Protein AF-A0A8K0LP60-F1 (afdb_monomer)

Sequence (376 aa):
ENFALAKSWIQTCIQQHDACRSGSEPEFLPTRLIHVGDPAQGKPPRLVLTAHFPFPEQTHYLALSHCWGTDSGKTVTKTMTSTLPAQLQRIDAESLPKTFLDAMEVVRRLGHRYLWIDSLCIIQDDKKDFEVECSSMHLVYSQALCTIVAADSPDGDGGCFVPRNPLMAKPYRLPNEPDEAQVTIYPNFGPWVLGIQRGPVFRRGWCLQEREMSPRVLHYTRDRLMWECRECTAAEDKPELAAKKQTNESLAAHLSSARLLDDKDLHAVSKLASRVQLKSHKWDRLAEAYSRRRLSVVTDKLPAISGMARVLAERQPDEYLAGIWKGNLFKGLSWFPHKSRDHPALVPAGSWPPGPVDAGIPSWSWAAYDGPITFV

Solvent-accessible surface area (backbone atoms only — not comparable to full-atom values): 21449 Å² total; per-residue (Å²): 133,67,56,68,59,54,44,49,53,53,51,51,39,72,76,70,36,66,77,50,63,67,60,95,59,84,81,68,73,56,70,33,34,28,38,52,50,38,76,94,76,72,36,63,27,19,41,40,70,42,92,78,56,71,68,50,93,78,59,63,30,32,34,56,47,65,26,76,46,74,96,78,84,71,80,67,66,61,24,32,80,85,47,40,72,52,27,48,74,42,38,64,70,88,70,47,39,42,30,55,54,40,48,39,46,51,37,50,74,68,72,42,52,32,37,36,40,67,51,61,49,34,41,76,78,36,70,69,51,38,54,55,51,57,74,43,43,45,53,49,28,34,67,20,67,32,30,40,28,24,25,57,9,61,24,36,68,56,22,42,77,62,91,56,64,71,81,57,49,47,55,48,68,59,91,68,62,97,91,51,83,88,50,69,49,66,71,85,71,72,58,75,58,60,60,54,65,74,16,53,28,69,42,32,34,54,46,51,43,49,58,54,37,23,32,22,37,41,36,27,32,65,74,47,50,33,40,39,44,60,57,31,35,34,29,63,64,47,70,64,75,40,69,61,63,94,70,50,74,80,46,68,82,47,62,81,59,59,60,70,74,62,50,85,64,66,55,41,82,38,81,53,102,54,101,53,81,43,74,40,55,46,63,55,56,50,53,29,49,42,30,64,27,49,62,97,51,68,80,44,59,62,63,46,46,42,48,62,49,52,61,48,30,75,78,52,80,57,56,74,59,74,86,36,39,60,90,45,41,74,47,51,58,36,57,47,80,47,90,38,94,93,48,71,63,84,65,65,98,84,52,82,74,54,72,44,79,38,92,88,42,58,71,74,25,68,76,15,46,86,45,31,42,44,71,104

Foldseek 3Di:
DCLVLVLVVLVCCCVPPPLLVDFPDQQDDQQKWWQLFDVVVVGAIAIDGCPPPPGPVVAAEEEEQEAAADPPPQDADAAAPVCNVVRNRHDDPVNHFQQVVQVSVSCVSSPHGIYHYCRYSAHPHDPVSCVVCLLCVLNNQLRHSEYEYCFAHNHSHPHLDDDEDPVQQEWDWDDDDPPDDTDTHHDCPDDPQVQRCVGNSLQALLSLSNVLSHQKYWYSGNHWIWIDGLFFIATSHGSDTHGDPLDPVVCLVVLSRDSLLSDLDQWDWDPDVDPDTDTDGSLQSSLLSSLAHDYPDLVCLQSSCVSVVVSSCVSPPFDDDQSDTPVCVVQQLQKDADDDPVCHFPDPPPDPPDQQPDPPGDSSGPSSGRHGMHTD

Radius of gyration: 21.57 Å; Cα contacts (8 Å, |Δi|>4): 658; chains: 1; bounding box: 61×43×71 Å

Secondary structure (DSSP, 8-state):
--HHHHHHHHHHHHHH-GGGT--S-TT---SEEEE--BGGGTB--EEEEGGG---GGG--EEEEE------SS-----B-TTTHHHHHH---GGGS-HHHHHHHHHHHHHT--EEE-HHHHSBTT-HHHHHHHHHHHHHHHHHSSEEEE-TT-SSSSS-S-----HHHHSPEEPP--TTSPPPEE------HHHHHHTSGGGGBHHHHHHHHH-SEEEEE-SS-EEEEESSEEEETTEEEEEE--TT-TTTTT-TTSS-GGG-S-SEEEEE-SSS-EEEEEHHHHHHHHHHTSB-SSGGGTTHHHHHHHHHHHHHS---B-SSSBGGGHHHHH-EEE--BTTB--SS-TTSSSPPPSSTTS-TTSGGGSSS-EEE-

Structure (mmCIF, N/CA/C/O backbone):
data_AF-A0A8K0LP60-F1
#
_entry.id   AF-A0A8K0LP60-F1
#
loop_
_atom_site.group_PDB
_atom_site.id
_atom_site.type_symbol
_atom_site.label_atom_id
_atom_site.label_alt_id
_atom_site.label_comp_id
_atom_site.label_asym_id
_atom_site.label_entity_id
_atom_site.label_seq_id
_atom_site.pdbx_PDB_ins_code
_atom_site.Cartn_x
_atom_site.Cartn_y
_atom_site.Cartn_z
_atom_site.occupancy
_atom_site.B_iso_or_equiv
_atom_site.auth_seq_id
_atom_site.auth_comp_id
_atom_site.auth_asym_id
_atom_site.auth_atom_id
_atom_site.pdbx_PDB_model_num
ATOM 1 N N . GLU A 1 1 ? -17.722 4.953 -11.772 1.00 83.25 1 GLU A N 1
ATOM 2 C CA . GLU A 1 1 ? -16.695 3.886 -11.742 1.00 83.25 1 GLU A CA 1
ATOM 3 C C . GLU A 1 1 ? -17.088 2.603 -12.465 1.00 83.25 1 GLU A C 1
ATOM 5 O O . GLU A 1 1 ? -18.246 2.194 -12.437 1.00 83.25 1 GLU A O 1
ATOM 10 N N . ASN A 1 2 ? -16.103 1.957 -13.098 1.00 86.75 2 ASN A N 1
ATOM 11 C CA . ASN A 1 2 ? -16.270 0.767 -13.937 1.00 86.75 2 ASN A CA 1
ATOM 12 C C . ASN A 1 2 ? -16.073 -0.547 -13.145 1.00 86.75 2 ASN A C 1
ATOM 14 O O . ASN A 1 2 ? -15.113 -1.288 -13.347 1.00 86.75 2 ASN A O 1
ATOM 18 N N . PHE A 1 3 ? -16.986 -0.839 -12.212 1.00 93.81 3 PHE A N 1
ATOM 19 C CA . PHE A 1 3 ? -16.875 -2.005 -11.319 1.00 93.81 3 PHE A CA 1
ATOM 20 C C . PHE A 1 3 ? -16.893 -3.360 -12.043 1.00 93.81 3 PHE A C 1
ATOM 22 O O . PHE A 1 3 ? -16.288 -4.313 -11.560 1.00 93.81 3 PHE A O 1
ATOM 29 N N . ALA A 1 4 ? -17.577 -3.461 -13.188 1.00 94.38 4 ALA A N 1
ATOM 30 C CA . ALA A 1 4 ? -17.598 -4.687 -13.986 1.00 94.38 4 ALA A CA 1
ATOM 31 C C . ALA A 1 4 ? -16.202 -5.013 -14.538 1.00 94.38 4 ALA A C 1
ATOM 33 O O . ALA A 1 4 ? -15.754 -6.152 -14.438 1.00 94.38 4 ALA A O 1
ATOM 34 N N . LEU A 1 5 ? -15.489 -3.993 -15.024 1.00 94.12 5 LEU A N 1
ATOM 35 C CA . LEU A 1 5 ? -14.113 -4.130 -15.495 1.00 94.12 5 LEU A CA 1
ATOM 36 C C . LEU A 1 5 ? -13.149 -4.495 -14.354 1.00 94.12 5 LEU A C 1
ATOM 38 O O . LEU A 1 5 ? -12.318 -5.390 -14.497 1.00 94.12 5 LEU A O 1
ATOM 42 N N . ALA A 1 6 ? -13.305 -3.859 -13.189 1.00 96.44 6 ALA A N 1
ATOM 43 C CA . ALA A 1 6 ? -12.524 -4.203 -12.001 1.00 96.44 6 ALA A CA 1
ATOM 44 C C . ALA A 1 6 ? -12.707 -5.680 -11.600 1.00 96.44 6 ALA A C 1
ATOM 46 O O . ALA A 1 6 ? -11.725 -6.377 -11.341 1.00 96.44 6 ALA A O 1
ATOM 47 N N . LYS A 1 7 ? -13.952 -6.183 -11.615 1.00 96.12 7 LYS A N 1
ATOM 48 C CA . LYS A 1 7 ? -14.247 -7.605 -11.377 1.00 96.12 7 LYS A CA 1
ATOM 49 C C . LYS A 1 7 ? -13.586 -8.507 -12.405 1.00 96.12 7 LYS A C 1
ATOM 51 O O . LYS A 1 7 ? -12.971 -9.492 -12.005 1.00 96.12 7 LYS A O 1
ATOM 56 N N . SER A 1 8 ? -13.684 -8.176 -13.695 1.00 96.75 8 SER A N 1
ATOM 57 C CA . SER A 1 8 ? -13.082 -9.009 -14.736 1.00 96.75 8 SER A CA 1
ATOM 58 C C . SER A 1 8 ? -11.568 -9.095 -14.576 1.00 96.75 8 SER A C 1
ATOM 60 O O . SER A 1 8 ? -11.022 -10.188 -14.645 1.00 96.75 8 SER A O 1
ATOM 62 N N . TRP A 1 9 ? -10.881 -7.990 -14.264 1.00 97.06 9 TRP A N 1
ATOM 63 C CA . TRP A 1 9 ? -9.436 -8.031 -14.020 1.00 97.06 9 TRP A CA 1
ATOM 64 C C . TRP A 1 9 ? -9.062 -8.908 -12.822 1.00 97.06 9 TRP A C 1
ATOM 66 O O . TRP A 1 9 ? -8.139 -9.718 -12.926 1.00 97.06 9 TRP A O 1
ATOM 76 N N . ILE A 1 10 ? -9.792 -8.788 -11.707 1.00 95.75 10 ILE A N 1
ATOM 77 C CA . ILE A 1 10 ? -9.572 -9.621 -10.516 1.00 95.75 10 ILE A CA 1
ATOM 78 C C . ILE A 1 10 ? -9.776 -11.101 -10.856 1.00 95.75 10 ILE A C 1
ATOM 80 O O . ILE A 1 10 ? -8.897 -11.912 -10.568 1.00 95.75 10 ILE A O 1
ATOM 84 N N . GLN A 1 11 ? -10.892 -11.447 -11.499 1.00 95.12 11 GLN A N 1
ATOM 85 C CA . GLN A 1 11 ? -11.237 -12.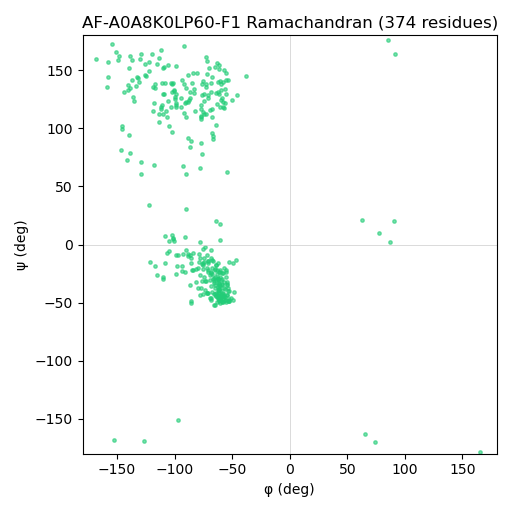828 -11.844 1.00 95.12 11 GLN A CA 1
ATOM 86 C C . GLN A 1 11 ? -10.232 -13.443 -12.816 1.00 95.12 11 GLN A C 1
ATOM 88 O O . GLN A 1 11 ? -9.698 -14.515 -12.532 1.00 95.12 11 GLN A O 1
ATOM 93 N N . THR A 1 12 ? -9.909 -12.745 -13.907 1.00 96.19 12 THR A N 1
ATOM 94 C CA . THR A 1 12 ? -8.909 -13.206 -14.875 1.00 96.19 12 THR A CA 1
ATOM 95 C C . THR A 1 12 ? -7.562 -13.421 -14.197 1.00 96.19 12 THR A C 1
ATOM 97 O O . THR A 1 12 ? -6.931 -14.452 -14.394 1.00 96.19 12 THR A O 1
ATOM 100 N N . CYS A 1 13 ? -7.145 -12.506 -13.319 1.00 95.12 13 CYS A N 1
ATOM 101 C CA . CYS A 1 13 ? -5.894 -12.647 -12.584 1.00 95.12 13 CYS A CA 1
ATOM 102 C C . CYS A 1 13 ? -5.888 -13.858 -11.639 1.00 95.12 13 CYS A C 1
ATOM 104 O O . CYS A 1 13 ? -4.909 -14.596 -11.601 1.00 95.12 13 CYS A O 1
ATOM 106 N N . ILE A 1 14 ? -6.971 -14.090 -10.892 1.00 92.38 14 ILE A N 1
ATOM 107 C CA . ILE A 1 14 ? -7.096 -15.266 -10.015 1.00 92.38 14 ILE A CA 1
ATOM 108 C C . ILE A 1 14 ? -7.027 -16.562 -10.829 1.00 92.38 14 ILE A C 1
ATOM 110 O O . ILE A 1 14 ? -6.389 -17.517 -10.395 1.00 92.38 14 ILE A O 1
ATOM 114 N N . GLN A 1 15 ? -7.642 -16.593 -12.011 1.00 93.38 15 GLN A N 1
ATOM 115 C CA . GLN A 1 15 ? -7.736 -17.791 -12.846 1.00 93.38 15 GLN A CA 1
ATOM 116 C C . GLN A 1 15 ? -6.482 -18.049 -13.687 1.00 93.38 15 GLN A C 1
ATOM 118 O O . GLN A 1 15 ? -6.120 -19.205 -13.886 1.00 93.38 15 GLN A O 1
ATOM 123 N N . GLN A 1 16 ? -5.771 -17.012 -14.131 1.00 94.00 16 GLN A N 1
ATOM 124 C CA . GLN A 1 16 ? -4.740 -17.149 -15.169 1.00 94.00 16 GLN A CA 1
ATOM 125 C C . GLN A 1 16 ? -3.315 -16.790 -14.724 1.00 94.00 16 GLN A C 1
ATOM 127 O O . GLN A 1 16 ? -2.382 -17.224 -15.386 1.00 94.00 16 GLN A O 1
ATOM 132 N N . HIS A 1 17 ? -3.114 -16.055 -13.624 1.00 91.19 17 HIS A N 1
ATOM 133 C CA . HIS A 1 17 ? -1.776 -15.598 -13.215 1.00 91.19 17 HIS A CA 1
ATOM 134 C C . HIS A 1 17 ? -1.226 -16.401 -12.027 1.00 91.19 17 HIS A C 1
ATOM 136 O O . HIS A 1 17 ? -1.591 -16.155 -10.871 1.00 91.19 17 HIS A O 1
ATOM 142 N N . ASP A 1 18 ? -0.317 -17.338 -12.304 1.00 89.12 18 ASP A N 1
ATOM 143 C CA . ASP A 1 18 ? 0.333 -18.193 -11.303 1.00 89.12 18 ASP A CA 1
ATOM 144 C C . ASP A 1 18 ? 1.071 -17.392 -10.225 1.00 89.12 18 ASP A C 1
ATOM 146 O O . ASP A 1 18 ? 0.888 -17.641 -9.031 1.00 89.12 18 ASP A O 1
ATOM 150 N N . ALA A 1 19 ? 1.841 -16.372 -10.613 1.00 85.62 19 ALA A N 1
ATOM 151 C CA . ALA A 1 19 ? 2.614 -15.566 -9.671 1.00 85.62 19 ALA A CA 1
ATOM 152 C C . ALA A 1 19 ? 1.709 -14.805 -8.690 1.00 85.62 19 ALA A C 1
ATOM 154 O O . ALA A 1 19 ? 2.128 -14.478 -7.579 1.00 85.62 19 ALA A O 1
ATOM 155 N N . CYS A 1 20 ? 0.457 -14.531 -9.077 1.00 87.81 20 CYS A N 1
ATOM 156 C CA . CYS A 1 20 ? -0.541 -13.860 -8.241 1.00 87.81 20 CYS A CA 1
ATOM 157 C C . CYS A 1 20 ? -1.319 -14.818 -7.323 1.00 87.81 20 CYS A C 1
ATOM 159 O O . CYS A 1 20 ? -2.063 -14.344 -6.461 1.00 87.81 20 CYS A O 1
ATOM 161 N N . ARG A 1 21 ? -1.205 -16.135 -7.528 1.00 83.06 21 ARG A N 1
ATOM 162 C CA . ARG A 1 21 ? -1.799 -17.167 -6.662 1.00 83.06 21 ARG A CA 1
ATOM 163 C C . ARG A 1 21 ? -0.843 -17.660 -5.585 1.00 83.06 21 ARG A C 1
ATOM 165 O O . ARG A 1 21 ? -1.304 -18.151 -4.564 1.00 83.06 21 ARG A O 1
ATOM 172 N N . SER A 1 22 ? 0.464 -17.515 -5.791 1.00 64.38 22 SER A N 1
ATOM 173 C CA . SER A 1 22 ? 1.474 -17.841 -4.784 1.00 64.38 22 SER A CA 1
ATOM 174 C C . SER A 1 22 ? 1.360 -16.883 -3.585 1.00 64.38 22 SER A C 1
ATOM 176 O O . SER A 1 22 ? 1.922 -15.782 -3.598 1.00 64.38 22 SER A O 1
ATOM 178 N N . GLY A 1 23 ? 0.567 -17.265 -2.583 1.00 58.03 23 GLY A N 1
ATOM 179 C CA . GLY A 1 23 ? 0.565 -16.660 -1.250 1.00 58.03 23 GLY A CA 1
ATOM 180 C C . GLY A 1 23 ? 1.710 -17.226 -0.408 1.00 58.03 23 GLY A C 1
ATOM 181 O O . GLY A 1 23 ? 2.095 -18.377 -0.597 1.00 58.03 23 GLY A O 1
ATOM 182 N N . SER A 1 24 ? 2.273 -16.413 0.487 1.00 55.06 24 SER A N 1
ATOM 183 C CA . SER A 1 24 ? 3.355 -16.820 1.397 1.00 55.06 24 SER A CA 1
ATOM 184 C C . SER A 1 24 ? 2.865 -17.681 2.565 1.00 55.06 24 SER A C 1
ATOM 186 O O . SER A 1 24 ? 3.593 -18.553 3.012 1.00 55.06 24 SER A O 1
ATOM 188 N N . GLU A 1 25 ? 1.632 -17.461 3.031 1.00 65.00 25 GLU A N 1
ATOM 189 C CA . GLU A 1 25 ? 1.060 -18.096 4.223 1.00 65.00 25 GLU A CA 1
ATOM 190 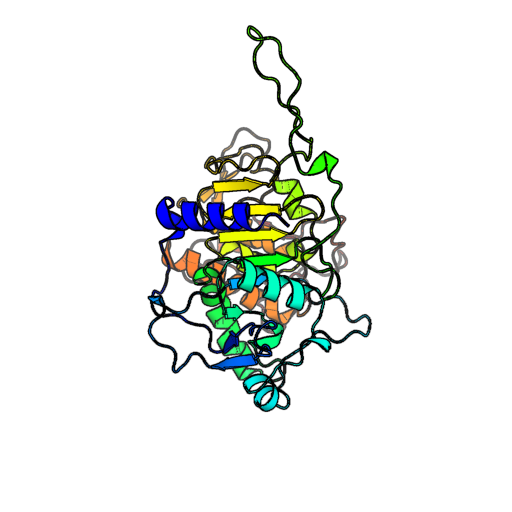C C . GLU A 1 25 ? -0.449 -18.335 4.019 1.00 65.00 25 GLU A C 1
ATOM 192 O O . GLU A 1 25 ? -1.230 -17.384 4.113 1.00 65.00 25 GLU A O 1
ATOM 197 N N . PRO A 1 26 ? -0.893 -19.568 3.713 1.00 62.81 26 PRO A N 1
ATOM 198 C CA . PRO A 1 26 ? -2.294 -19.852 3.409 1.00 62.81 26 PRO A CA 1
ATOM 199 C C . PRO A 1 26 ? -3.233 -19.686 4.609 1.00 62.81 26 PRO A C 1
ATOM 201 O O . PRO A 1 26 ? -4.433 -19.648 4.392 1.00 62.81 26 PRO A O 1
ATOM 204 N N . GLU A 1 27 ? -2.725 -19.571 5.842 1.00 75.56 27 GLU A N 1
ATOM 205 C CA . GLU A 1 27 ? -3.530 -19.524 7.076 1.00 75.56 27 GLU A CA 1
ATOM 206 C C . GLU A 1 27 ? -3.645 -18.125 7.712 1.00 75.56 27 GLU A C 1
ATOM 208 O O . GLU A 1 27 ? -4.249 -17.971 8.773 1.00 75.56 27 GLU A O 1
ATOM 213 N N . PHE A 1 28 ? -3.090 -17.081 7.088 1.00 87.44 28 PHE A N 1
ATOM 214 C CA . PHE A 1 28 ? -3.047 -15.755 7.705 1.00 87.44 28 PHE A CA 1
ATOM 215 C C . PHE A 1 28 ? -4.343 -14.945 7.516 1.00 87.44 28 PHE A C 1
ATOM 217 O O . PHE A 1 28 ? -4.841 -14.769 6.404 1.00 87.44 28 PHE A O 1
ATOM 224 N N . LEU A 1 29 ? -4.815 -14.340 8.610 1.00 90.75 29 LEU A N 1
ATOM 225 C CA . LEU A 1 29 ? -5.762 -13.225 8.620 1.00 90.75 29 LEU A CA 1
ATOM 226 C C . LEU A 1 29 ? -5.250 -12.136 9.581 1.00 90.75 29 LEU A C 1
ATOM 228 O O . LEU A 1 29 ? -4.715 -12.476 10.638 1.00 90.75 29 LEU A O 1
ATOM 232 N N . PRO A 1 30 ? -5.444 -10.838 9.273 1.00 93.38 30 PRO A N 1
ATOM 233 C CA . PRO A 1 30 ? -5.168 -9.768 10.234 1.00 93.38 30 PRO A CA 1
ATOM 234 C C . PRO A 1 30 ? -6.061 -9.921 11.463 1.00 93.38 30 PRO A C 1
ATOM 236 O O . PRO A 1 30 ? -7.194 -10.377 11.325 1.00 93.38 30 PRO A O 1
ATOM 239 N N . THR A 1 31 ? -5.618 -9.479 12.642 1.00 94.94 31 THR A N 1
ATOM 240 C CA . THR A 1 31 ? -6.372 -9.615 13.907 1.00 94.94 31 THR A CA 1
ATOM 241 C C . THR A 1 31 ? -7.785 -9.036 13.819 1.00 94.94 31 THR A C 1
ATOM 243 O O . THR A 1 31 ? -8.733 -9.549 14.426 1.00 94.94 31 THR A O 1
ATOM 246 N N . ARG A 1 32 ? -7.934 -7.957 13.043 1.00 95.50 32 ARG A N 1
ATOM 247 C CA . ARG A 1 32 ? -9.190 -7.240 12.833 1.00 95.50 32 ARG A CA 1
ATOM 248 C C . ARG A 1 32 ? -9.441 -6.985 11.357 1.00 95.50 32 ARG A C 1
ATOM 250 O O . ARG A 1 32 ? -8.535 -6.661 10.595 1.00 95.50 32 ARG A O 1
ATOM 257 N N . LEU A 1 33 ? -10.711 -7.072 10.986 1.00 96.62 33 LEU A N 1
ATOM 258 C CA . LEU A 1 33 ? -11.240 -6.613 9.706 1.00 96.62 33 LEU A CA 1
ATOM 259 C C . LEU A 1 33 ? -12.451 -5.717 9.958 1.00 96.62 33 LEU A C 1
ATOM 261 O O . LEU A 1 33 ? -13.055 -5.738 11.030 1.00 96.62 33 LEU A O 1
ATOM 265 N N . ILE A 1 34 ? -12.849 -4.959 8.947 1.00 97.25 34 ILE A N 1
ATOM 266 C CA . ILE A 1 34 ? -14.117 -4.238 8.915 1.00 97.25 34 ILE A CA 1
ATOM 267 C C . ILE A 1 34 ? -15.096 -5.065 8.091 1.00 97.25 34 ILE A C 1
ATOM 269 O O . ILE A 1 34 ? -14.870 -5.299 6.904 1.00 97.25 34 ILE A O 1
ATOM 273 N N . HIS A 1 35 ? -16.211 -5.476 8.691 1.00 96.25 35 HIS A N 1
ATOM 274 C CA . HIS A 1 35 ? -17.369 -5.913 7.924 1.00 96.25 35 HIS A CA 1
ATOM 275 C C . HIS A 1 35 ? -18.070 -4.662 7.384 1.00 96.25 35 HIS A C 1
ATOM 277 O O . HIS A 1 35 ? -18.573 -3.861 8.168 1.00 96.25 35 HIS A O 1
ATOM 283 N N . VAL A 1 36 ? -18.124 -4.488 6.062 1.00 96.44 36 VAL A N 1
ATOM 284 C CA . VAL A 1 36 ? -18.581 -3.235 5.413 1.00 96.44 36 VAL A CA 1
ATOM 285 C C . VAL A 1 36 ? -20.095 -2.990 5.485 1.00 96.44 36 VAL A C 1
ATOM 287 O O . VAL A 1 36 ? -20.584 -1.964 5.018 1.00 96.44 36 VAL A O 1
ATOM 290 N N . GLY A 1 37 ? -20.836 -3.926 6.079 1.00 93.56 37 GLY A N 1
ATOM 291 C CA . GLY A 1 37 ? -22.280 -3.823 6.274 1.00 93.56 37 GLY A CA 1
ATOM 292 C C . GLY A 1 37 ? -23.076 -4.023 4.984 1.00 93.56 37 GLY A C 1
ATOM 293 O O . GLY A 1 37 ? -22.550 -4.445 3.956 1.00 93.56 37 GLY A O 1
ATOM 294 N N . ASP A 1 38 ? -24.369 -3.740 5.069 1.00 92.12 38 ASP A N 1
ATOM 295 C CA . ASP A 1 38 ? -25.289 -3.690 3.937 1.00 92.12 38 ASP A CA 1
ATOM 296 C C . ASP A 1 38 ? -26.328 -2.585 4.198 1.00 92.12 38 ASP A C 1
ATOM 298 O O . ASP A 1 38 ? -27.294 -2.815 4.938 1.00 92.12 38 ASP A O 1
ATOM 302 N N . PRO A 1 39 ? -26.145 -1.385 3.612 1.00 87.62 39 PRO A N 1
ATOM 303 C CA . PRO A 1 39 ? -27.081 -0.276 3.772 1.00 87.62 39 PRO A CA 1
ATOM 304 C C . PRO A 1 39 ? -28.511 -0.615 3.338 1.00 87.62 39 PRO A C 1
ATOM 306 O O . PRO A 1 39 ? -29.454 -0.131 3.958 1.00 87.62 39 PRO A O 1
ATOM 309 N N . ALA A 1 40 ? -28.694 -1.487 2.337 1.00 89.00 40 ALA A N 1
ATOM 310 C CA . ALA A 1 40 ? -30.022 -1.885 1.867 1.00 89.00 40 ALA A CA 1
ATOM 311 C C . ALA A 1 40 ? -30.781 -2.729 2.905 1.00 89.00 40 ALA A C 1
ATOM 313 O O . ALA A 1 40 ? -32.008 -2.756 2.908 1.00 89.00 40 ALA A O 1
ATOM 314 N N . GLN A 1 41 ? -30.052 -3.390 3.808 1.00 90.44 41 GLN A N 1
ATOM 315 C CA . GLN A 1 41 ? -30.602 -4.163 4.925 1.00 90.44 41 GLN A CA 1
ATOM 316 C C . GLN A 1 41 ? -30.510 -3.415 6.264 1.00 90.44 41 GLN A C 1
ATOM 318 O O . GLN A 1 41 ? -30.729 -4.019 7.313 1.00 90.44 41 GLN A O 1
ATOM 323 N N . GLY A 1 42 ? -30.118 -2.134 6.261 1.00 89.62 42 GLY A N 1
ATOM 324 C CA . GLY A 1 42 ? -29.888 -1.362 7.485 1.00 89.62 42 GLY A CA 1
ATOM 325 C C . GLY A 1 42 ? -28.762 -1.918 8.368 1.00 89.62 42 GLY A C 1
ATOM 326 O O . GLY A 1 42 ? -28.733 -1.649 9.567 1.00 89.62 42 GLY A O 1
ATOM 327 N N . LYS A 1 43 ? -27.842 -2.713 7.804 1.00 93.00 43 LYS A N 1
ATOM 328 C CA . LYS A 1 43 ? -26.711 -3.306 8.529 1.00 93.00 43 LYS A CA 1
ATOM 329 C C . LYS A 1 43 ? -25.517 -2.351 8.469 1.00 93.00 43 LYS A C 1
ATOM 331 O O . LYS A 1 43 ? -24.934 -2.211 7.392 1.00 93.00 43 LYS A O 1
ATOM 336 N N . PRO A 1 44 ? -25.125 -1.707 9.579 1.00 94.81 44 PRO A N 1
ATOM 337 C CA . PRO A 1 44 ? -24.009 -0.771 9.567 1.00 94.81 44 PRO A CA 1
ATOM 338 C C . PRO A 1 44 ? -22.660 -1.501 9.440 1.00 94.81 44 PRO A C 1
ATOM 340 O O . PRO A 1 44 ? -22.576 -2.704 9.726 1.00 94.81 44 PRO A O 1
ATOM 343 N N . PRO A 1 45 ? -21.591 -0.794 9.031 1.00 96.62 45 PRO A N 1
ATOM 344 C CA . PRO A 1 45 ? -20.244 -1.334 9.110 1.00 96.62 45 PRO A CA 1
ATOM 345 C C . PRO A 1 45 ? -19.828 -1.547 10.572 1.00 96.62 45 PRO A C 1
ATOM 347 O O . PRO A 1 45 ? -20.325 -0.865 11.467 1.00 96.62 45 PRO A O 1
ATOM 350 N N . ARG A 1 46 ? -18.922 -2.492 10.832 1.00 96.81 46 ARG A N 1
ATOM 351 C CA . ARG A 1 46 ? -18.366 -2.749 12.175 1.00 96.81 46 ARG A CA 1
ATOM 352 C C . ARG A 1 46 ? -17.022 -3.465 12.109 1.00 96.81 46 ARG A C 1
ATOM 354 O O . ARG A 1 46 ? -16.755 -4.169 11.134 1.00 96.81 46 ARG A O 1
ATOM 361 N N . LEU A 1 47 ? -16.215 -3.340 13.158 1.00 96.88 47 LEU A N 1
ATOM 362 C CA . LEU A 1 47 ? -15.024 -4.167 13.340 1.00 96.88 47 LEU A CA 1
ATOM 363 C C . LEU A 1 47 ? -15.408 -5.604 13.706 1.00 96.88 47 LEU A C 1
ATOM 365 O O . LEU A 1 47 ? -16.400 -5.862 14.390 1.00 96.88 47 LEU A O 1
ATOM 369 N N . VAL A 1 48 ? -14.598 -6.547 13.246 1.00 95.25 48 VAL A N 1
ATOM 370 C CA . VAL A 1 48 ? -14.712 -7.973 13.544 1.00 95.25 48 VAL A CA 1
ATOM 371 C C . VAL A 1 48 ? -13.340 -8.526 13.908 1.00 95.25 48 VAL A C 1
ATOM 373 O O . VAL A 1 48 ? -12.353 -8.216 13.245 1.00 95.25 48 VAL A O 1
ATOM 376 N N . LEU A 1 49 ? -13.288 -9.342 14.961 1.00 94.62 49 LEU A N 1
ATOM 377 C CA . LEU A 1 49 ? -12.096 -10.100 15.339 1.00 94.62 49 LEU A CA 1
ATOM 378 C C . LEU A 1 49 ? -12.040 -11.385 14.514 1.00 94.62 49 LEU A C 1
ATOM 380 O O . LEU A 1 49 ? -13.031 -12.114 14.443 1.00 94.62 49 LEU A O 1
ATOM 384 N N . THR A 1 50 ? -10.892 -11.664 13.907 1.00 92.00 50 THR A N 1
ATOM 385 C CA . THR A 1 50 ? -10.728 -12.784 12.965 1.00 92.00 50 THR A CA 1
ATOM 386 C C . THR A 1 50 ? -10.343 -14.099 13.633 1.00 92.00 50 THR A C 1
ATOM 388 O O . THR A 1 50 ? -10.445 -15.141 12.996 1.00 92.00 50 THR A O 1
ATOM 391 N N . ALA A 1 51 ? -9.989 -14.091 14.923 1.00 87.12 51 ALA A N 1
ATOM 392 C CA . ALA A 1 51 ? -9.572 -15.283 15.672 1.00 87.12 51 ALA A CA 1
ATOM 393 C C . ALA A 1 51 ? -10.589 -16.445 15.643 1.00 87.12 51 ALA A C 1
ATOM 395 O O . ALA A 1 51 ? -10.224 -17.594 15.871 1.00 87.12 51 ALA A O 1
ATOM 396 N N . HIS A 1 52 ? -11.866 -16.157 15.376 1.00 78.88 52 HIS A N 1
ATOM 397 C CA . HIS A 1 52 ? -12.943 -17.151 15.291 1.00 78.88 52 HIS A CA 1
ATOM 398 C C . HIS A 1 52 ? -13.449 -17.385 13.863 1.00 78.88 52 HIS A C 1
ATOM 400 O O . HIS A 1 52 ? -14.485 -18.024 13.676 1.00 78.88 52 HIS A O 1
ATOM 406 N N . PHE A 1 53 ? -12.795 -16.810 12.854 1.00 81.00 53 PHE A N 1
ATOM 407 C CA . PHE A 1 53 ? -13.250 -16.947 11.479 1.00 81.00 53 PHE A CA 1
ATOM 408 C C . PHE A 1 53 ? -12.915 -18.351 10.965 1.00 81.00 53 PHE A C 1
ATOM 410 O O . PHE A 1 53 ? -11.844 -18.874 11.276 1.00 81.00 53 PHE A O 1
ATOM 417 N N . PRO A 1 54 ? -13.815 -18.982 10.187 1.00 65.44 54 PRO A N 1
ATOM 418 C CA . PRO A 1 54 ? -13.473 -20.214 9.494 1.00 65.44 54 PRO A CA 1
ATOM 419 C C . PRO A 1 54 ? -12.316 -19.944 8.526 1.00 65.44 54 PRO A C 1
ATOM 421 O O . PRO A 1 54 ? -12.139 -18.807 8.074 1.00 65.44 54 PRO A O 1
ATOM 424 N N . PHE A 1 55 ? -11.549 -20.999 8.232 1.00 55.06 55 PHE A N 1
ATOM 425 C CA . PHE A 1 55 ? -10.329 -20.969 7.425 1.00 55.06 55 PHE A CA 1
ATOM 426 C C . PHE A 1 55 ? -10.393 -19.993 6.218 1.00 55.06 55 PHE A C 1
ATOM 428 O O . PHE A 1 55 ? -11.447 -19.847 5.586 1.00 55.06 55 PHE A O 1
ATOM 435 N N . PRO A 1 56 ? -9.264 -19.348 5.866 1.00 56.97 56 PRO A N 1
ATOM 436 C CA . PRO A 1 56 ? -9.134 -18.268 4.873 1.00 56.97 56 PRO A CA 1
ATOM 437 C C . PRO A 1 56 ? -9.776 -18.472 3.488 1.00 56.97 56 PRO A C 1
ATOM 439 O O . PRO A 1 56 ? -10.024 -17.482 2.803 1.00 56.97 56 PRO A O 1
ATOM 442 N N . GLU A 1 57 ? -10.152 -19.690 3.088 1.00 53.06 57 GLU A N 1
ATOM 443 C CA . GLU A 1 57 ? -10.857 -19.950 1.821 1.00 53.06 57 GLU A CA 1
ATOM 444 C C . GLU A 1 57 ? -12.223 -19.245 1.702 1.00 53.06 57 GLU A C 1
ATOM 446 O O . GLU A 1 57 ? -12.699 -18.989 0.593 1.00 53.06 57 GLU A O 1
ATOM 451 N N . GLN A 1 58 ? -12.864 -18.892 2.823 1.00 59.16 58 GLN A N 1
ATOM 452 C CA . GLN A 1 58 ? -14.180 -18.230 2.821 1.00 59.16 58 GLN A CA 1
ATOM 453 C C . GLN A 1 58 ? -14.136 -16.743 3.196 1.00 59.16 58 GLN A C 1
ATOM 455 O O . GLN A 1 58 ? -15.145 -16.039 3.054 1.00 59.16 58 GLN A O 1
ATOM 460 N N . THR A 1 59 ? -12.978 -16.238 3.628 1.00 73.88 59 THR A N 1
ATOM 461 C CA . THR A 1 59 ? -12.832 -14.867 4.136 1.00 73.88 59 THR A CA 1
ATOM 462 C C . THR A 1 59 ? -11.869 -14.060 3.273 1.00 73.88 59 THR A C 1
ATOM 464 O O . THR A 1 59 ? -10.803 -13.635 3.707 1.00 73.88 59 THR A O 1
ATOM 467 N N . HIS A 1 60 ? -12.279 -13.777 2.038 1.00 89.12 60 HIS A N 1
ATOM 468 C CA . HIS A 1 60 ? -11.585 -12.786 1.222 1.00 89.12 60 HIS A CA 1
ATOM 469 C C . HIS A 1 60 ? -11.835 -11.372 1.760 1.00 89.12 60 HIS A C 1
ATOM 471 O O . HIS A 1 60 ? -12.988 -10.952 1.919 1.00 89.12 60 HIS A O 1
ATOM 477 N N . TYR A 1 61 ? -10.755 -10.621 1.966 1.00 94.69 61 TYR A N 1
ATOM 478 C CA . TYR A 1 61 ? -10.795 -9.197 2.284 1.00 94.69 61 TYR A CA 1
ATOM 479 C C . TYR A 1 61 ? -10.006 -8.385 1.259 1.00 94.69 61 TYR A C 1
ATOM 481 O O . TYR A 1 61 ? -9.129 -8.896 0.559 1.00 94.69 61 TYR A O 1
ATOM 489 N N . LEU A 1 62 ? -10.346 -7.105 1.161 1.00 97.31 62 LEU A N 1
ATOM 490 C CA . LEU A 1 62 ? -9.548 -6.118 0.444 1.00 97.31 62 LEU A CA 1
ATOM 491 C C . LEU A 1 62 ? -8.836 -5.230 1.462 1.00 97.31 62 LEU A C 1
ATOM 493 O O . LEU A 1 62 ? -9.326 -5.060 2.575 1.00 97.31 62 LEU A O 1
ATOM 497 N N . ALA A 1 63 ? -7.706 -4.646 1.086 1.00 97.88 63 ALA A N 1
ATOM 498 C CA . ALA A 1 63 ? -7.010 -3.651 1.900 1.00 97.88 63 ALA A CA 1
ATOM 499 C C . ALA A 1 63 ? -7.134 -2.259 1.267 1.00 97.88 63 ALA A C 1
ATOM 501 O O . ALA A 1 63 ? -7.287 -2.145 0.049 1.00 97.88 63 ALA A O 1
ATOM 502 N N . LEU A 1 64 ? -7.065 -1.202 2.075 1.00 97.56 64 LEU A N 1
ATOM 503 C CA . LEU A 1 64 ? -7.050 0.183 1.607 1.00 97.56 64 LEU A CA 1
ATOM 504 C C . LEU A 1 64 ? -5.685 0.830 1.852 1.00 97.56 64 LEU A C 1
ATOM 506 O O . LEU A 1 64 ? -5.277 1.022 2.992 1.00 97.56 64 LEU A O 1
ATOM 510 N N . SER A 1 65 ? -5.054 1.271 0.770 1.00 94.50 65 SER A N 1
ATOM 511 C CA . SER A 1 65 ? -3.892 2.156 0.772 1.00 94.50 65 SER A CA 1
ATOM 512 C C . SER A 1 65 ? -4.351 3.591 0.503 1.00 94.50 65 SER A C 1
ATOM 514 O O . SER A 1 65 ? -4.948 3.885 -0.542 1.00 94.50 65 SER A O 1
ATOM 516 N N . HIS A 1 66 ? -4.120 4.493 1.457 1.00 92.12 66 HIS A N 1
ATOM 517 C CA . HIS A 1 66 ? -4.607 5.870 1.381 1.00 92.12 66 HIS A CA 1
ATOM 518 C C . HIS A 1 66 ? -3.706 6.857 2.136 1.00 92.12 66 HIS A C 1
ATOM 520 O O . HIS A 1 66 ? -2.852 6.479 2.941 1.00 92.12 66 HIS A O 1
ATOM 526 N N . CYS A 1 67 ? -3.895 8.151 1.886 1.00 87.06 67 CYS A N 1
ATOM 527 C CA . CYS A 1 67 ? -3.286 9.204 2.690 1.00 87.06 67 CYS A CA 1
ATOM 528 C C . CYS A 1 67 ? -4.173 9.532 3.888 1.00 87.06 67 CYS A C 1
ATOM 530 O O . CYS A 1 67 ? -5.354 9.812 3.720 1.00 87.06 67 CYS A O 1
ATOM 532 N N . TRP A 1 68 ? -3.588 9.584 5.082 1.00 80.50 68 TRP A N 1
ATOM 533 C CA . TRP A 1 68 ? -4.310 10.036 6.275 1.00 80.50 68 TRP A CA 1
ATOM 534 C C . TRP A 1 68 ? -4.577 11.555 6.251 1.00 80.50 68 TRP A C 1
ATOM 536 O O . TRP A 1 68 ? -5.487 12.029 6.916 1.00 80.50 68 TRP A O 1
ATOM 546 N N . GLY A 1 69 ? -3.822 12.316 5.451 1.00 71.12 69 GLY A N 1
ATOM 547 C CA . GLY A 1 69 ? -3.830 13.781 5.456 1.00 71.12 69 GLY A CA 1
ATOM 548 C C . GLY A 1 69 ? -2.785 14.369 6.408 1.00 71.12 69 GLY A C 1
ATOM 549 O O . GLY A 1 69 ? -2.204 13.669 7.235 1.00 71.12 69 GLY A O 1
ATOM 550 N N . THR A 1 70 ? -2.493 15.658 6.246 1.00 59.16 70 THR A N 1
ATOM 551 C CA . THR A 1 70 ? -1.744 16.458 7.233 1.00 59.16 70 THR A CA 1
ATOM 552 C C . THR A 1 70 ? -2.721 16.966 8.289 1.00 59.16 70 THR A C 1
ATOM 554 O O . THR A 1 70 ? -3.852 17.233 7.906 1.00 59.16 70 THR A O 1
ATOM 557 N N . ASP A 1 71 ? -2.305 17.130 9.552 1.00 49.72 71 ASP A N 1
ATOM 558 C CA . ASP A 1 71 ? -3.097 17.610 10.711 1.00 49.72 71 ASP A CA 1
ATOM 559 C C . ASP A 1 71 ? -3.793 18.983 10.502 1.00 49.72 71 ASP A C 1
ATOM 561 O O . ASP A 1 71 ? -3.543 19.960 11.202 1.00 49.72 71 ASP A O 1
ATOM 565 N N . SER A 1 72 ? -4.704 19.096 9.539 1.00 42.50 72 SER A N 1
ATOM 566 C CA . SER A 1 72 ? -5.493 20.289 9.222 1.00 42.50 72 SER A CA 1
ATOM 567 C C . SER A 1 72 ? -6.816 20.319 9.997 1.00 42.50 72 SER A C 1
ATOM 569 O O . SER A 1 72 ? -7.814 20.865 9.531 1.00 42.50 72 SER A O 1
ATOM 571 N N . GLY A 1 73 ? -6.830 19.743 11.204 1.00 46.44 73 GLY A N 1
ATOM 572 C CA . GLY A 1 73 ? -7.951 19.849 12.142 1.00 46.44 73 GLY A CA 1
ATOM 573 C C . GLY A 1 73 ? -9.160 18.959 11.842 1.00 46.44 73 GLY A C 1
ATOM 574 O O . GLY A 1 73 ? -10.191 19.118 12.490 1.00 46.44 73 GLY A O 1
ATOM 575 N N . LYS A 1 74 ? -9.057 18.010 10.903 1.00 54.19 74 LYS A N 1
ATOM 576 C CA . LYS A 1 74 ? -10.100 17.009 10.632 1.00 54.19 74 LYS A CA 1
ATOM 577 C C . LYS A 1 74 ? -9.623 15.616 11.030 1.00 54.19 74 LYS A C 1
ATOM 579 O O . LYS A 1 74 ? -8.630 15.111 10.515 1.00 54.19 74 LYS A O 1
ATOM 584 N N . THR A 1 75 ? -10.319 15.011 11.986 1.00 55.25 75 THR A N 1
ATOM 585 C CA . THR A 1 75 ? -9.949 13.730 12.589 1.00 55.25 75 THR A CA 1
ATOM 586 C C . THR A 1 75 ? -10.213 12.583 11.613 1.00 55.25 75 THR A C 1
ATOM 588 O O . THR A 1 75 ? -11.361 12.258 11.332 1.00 55.25 75 THR A O 1
ATOM 591 N N . VAL A 1 76 ? -9.155 11.931 11.121 1.00 68.12 76 VAL A N 1
ATOM 592 C CA . VAL A 1 76 ? -9.270 10.589 10.523 1.00 68.12 76 VAL A CA 1
ATOM 593 C C . VAL A 1 76 ? -9.926 9.672 11.551 1.00 68.12 76 VAL A C 1
ATOM 595 O O . VAL A 1 76 ? -9.467 9.628 12.695 1.00 68.12 76 VAL A O 1
ATOM 598 N N . THR A 1 77 ? -10.973 8.934 11.171 1.00 82.56 77 THR A N 1
ATOM 599 C CA . THR A 1 77 ? -11.573 7.946 12.074 1.00 82.56 77 THR A CA 1
ATOM 600 C C . THR A 1 77 ? -10.525 6.898 12.426 1.00 82.56 77 THR A C 1
ATOM 602 O O . THR A 1 77 ? -9.991 6.197 11.559 1.00 82.56 77 THR A O 1
ATOM 605 N N . LYS A 1 78 ? -10.223 6.824 13.719 1.00 90.69 78 LYS A N 1
ATOM 606 C CA . LYS A 1 78 ? -9.205 5.956 14.295 1.00 90.69 78 LYS A CA 1
ATOM 607 C C . LYS A 1 78 ? -9.826 5.043 15.340 1.00 90.69 78 LYS A C 1
ATOM 609 O O . LYS A 1 78 ? -10.785 5.418 16.023 1.00 90.69 78 LYS A O 1
ATOM 614 N N . THR A 1 79 ? -9.264 3.856 15.480 1.00 93.50 79 THR A N 1
ATOM 615 C CA . THR A 1 79 ? -9.572 2.968 16.596 1.00 93.50 79 THR A CA 1
ATOM 616 C C . THR A 1 79 ? -8.640 3.278 17.750 1.00 93.50 79 THR A C 1
ATOM 618 O O . THR A 1 79 ? -7.422 3.238 17.610 1.00 93.50 79 THR A O 1
ATOM 621 N N . MET A 1 80 ? -9.239 3.608 18.885 1.00 94.81 80 MET A N 1
ATOM 622 C CA . MET A 1 80 ? -8.572 3.781 20.167 1.00 94.81 80 MET A CA 1
ATOM 623 C C . MET A 1 80 ? -9.065 2.683 21.101 1.00 94.81 80 MET A C 1
ATOM 625 O O . MET A 1 80 ? -10.155 2.134 20.906 1.00 94.81 80 MET A O 1
ATOM 629 N N . THR A 1 81 ? -8.319 2.415 22.161 1.00 95.50 81 THR A N 1
ATOM 630 C CA . THR A 1 81 ? -8.694 1.439 23.189 1.00 95.50 81 THR A CA 1
ATOM 631 C C . THR A 1 81 ? -10.097 1.725 23.741 1.00 95.50 81 THR A C 1
ATOM 633 O O . THR A 1 81 ? -10.894 0.811 23.953 1.00 95.50 81 THR A O 1
ATOM 636 N N . SER A 1 82 ? -10.445 3.007 23.891 1.00 95.75 82 SER A N 1
ATOM 637 C CA . SER A 1 82 ? -11.760 3.464 24.355 1.00 95.75 82 SER A CA 1
ATOM 638 C C . SER A 1 82 ? -12.890 3.302 23.331 1.00 95.75 82 SER A C 1
ATOM 640 O O . SER A 1 82 ? -14.037 3.092 23.723 1.00 95.75 82 SER A O 1
ATOM 642 N N . THR A 1 83 ? -12.601 3.393 22.027 1.00 94.56 83 THR A N 1
ATOM 643 C CA . THR A 1 83 ? -13.621 3.329 20.964 1.00 94.56 83 THR A CA 1
ATOM 644 C C . THR A 1 83 ? -13.823 1.918 20.417 1.00 94.56 83 THR A C 1
ATOM 646 O O . THR A 1 83 ? -14.880 1.634 19.847 1.00 94.56 83 THR A O 1
ATOM 649 N N . LEU A 1 84 ? -12.865 1.013 20.641 1.00 96.06 84 LEU A N 1
ATOM 650 C CA . LEU A 1 84 ? -12.892 -0.365 20.154 1.00 96.06 84 LEU A CA 1
ATOM 651 C C . LEU A 1 84 ? -14.184 -1.128 20.521 1.00 96.06 84 LEU A C 1
ATOM 653 O O . LEU A 1 84 ? -14.790 -1.694 19.606 1.00 96.06 84 LEU A O 1
ATOM 657 N N . PRO A 1 85 ? -14.679 -1.139 21.781 1.00 96.81 85 PRO A N 1
ATOM 658 C CA . PRO A 1 85 ? -15.896 -1.883 22.120 1.00 96.81 85 PRO A CA 1
ATOM 659 C C . PRO A 1 85 ? -17.122 -1.422 21.327 1.00 96.81 85 PRO A C 1
ATOM 661 O O . PRO A 1 85 ? -17.916 -2.248 20.878 1.00 96.81 85 PRO A O 1
ATOM 664 N N . ALA A 1 86 ? -17.257 -0.110 21.108 1.00 95.44 86 ALA A N 1
ATOM 665 C CA . ALA A 1 86 ? -18.340 0.453 20.311 1.00 95.44 86 ALA A CA 1
ATOM 666 C C . ALA A 1 86 ? -18.188 0.075 18.830 1.00 95.44 86 ALA A C 1
ATOM 668 O O . ALA A 1 86 ? -19.138 -0.412 18.221 1.00 95.44 86 ALA A O 1
ATOM 669 N N . GLN A 1 87 ? -16.979 0.205 18.275 1.00 95.94 87 GLN A N 1
ATOM 670 C CA . GLN A 1 87 ? -16.690 -0.102 16.871 1.00 95.94 87 GLN A CA 1
ATOM 671 C C . GLN A 1 87 ? -16.866 -1.590 16.523 1.00 95.94 87 GLN A C 1
ATOM 673 O O . GLN A 1 87 ? -17.224 -1.902 15.387 1.00 95.94 87 GLN A O 1
ATOM 678 N N . LEU A 1 88 ? -16.680 -2.508 17.482 1.00 96.12 88 LEU A N 1
ATOM 679 C CA . LEU A 1 88 ? -16.985 -3.940 17.320 1.00 96.12 88 LEU A CA 1
ATOM 680 C C . LEU A 1 88 ? -18.489 -4.214 17.133 1.00 96.12 88 LEU A C 1
ATOM 682 O O . LEU A 1 88 ? -18.870 -5.184 16.468 1.00 96.12 88 LEU A O 1
ATOM 686 N N . GLN A 1 89 ? -19.344 -3.356 17.693 1.00 95.56 89 GLN A N 1
ATOM 687 C CA . GLN A 1 89 ? -20.796 -3.426 17.520 1.00 95.56 89 GLN A CA 1
ATOM 688 C C . GLN A 1 89 ? -21.236 -2.692 16.253 1.00 95.56 89 GLN A C 1
ATOM 690 O O . GLN A 1 89 ? -21.968 -3.242 15.427 1.00 95.56 89 GLN A O 1
ATOM 695 N N . ARG A 1 90 ? -20.777 -1.448 16.093 1.00 95.44 90 ARG A N 1
ATOM 696 C CA . ARG A 1 90 ? -21.140 -0.552 14.997 1.00 95.44 90 ARG A CA 1
ATOM 697 C C . ARG A 1 90 ? -20.087 0.539 14.826 1.00 95.44 90 ARG A C 1
ATOM 699 O O . ARG A 1 90 ? -19.691 1.195 15.780 1.00 95.44 90 ARG A O 1
ATOM 706 N N . ILE A 1 91 ? -19.725 0.799 13.581 1.00 94.44 91 ILE A N 1
ATOM 707 C CA . ILE A 1 91 ? -19.048 2.017 13.151 1.00 94.44 91 ILE A CA 1
ATOM 708 C C . ILE A 1 91 ? -20.116 2.938 12.566 1.00 94.44 91 ILE A C 1
ATOM 710 O O . ILE A 1 91 ? -20.921 2.521 11.728 1.00 94.44 91 ILE A O 1
ATOM 714 N N . ASP A 1 92 ? -20.148 4.183 13.025 1.00 90.31 92 ASP A N 1
ATOM 715 C CA . ASP A 1 92 ? -21.070 5.160 12.474 1.00 90.31 92 ASP A CA 1
ATOM 716 C C . ASP A 1 92 ? -20.594 5.640 11.100 1.00 90.31 92 ASP A C 1
ATOM 718 O O . ASP A 1 92 ? -19.543 6.270 10.988 1.00 90.31 92 ASP A O 1
ATOM 722 N N . ALA A 1 93 ? -21.360 5.323 10.055 1.00 86.94 93 ALA A N 1
ATOM 723 C CA . ALA A 1 93 ? -20.980 5.618 8.678 1.00 86.94 93 ALA A CA 1
ATOM 724 C C . ALA A 1 93 ? -20.943 7.127 8.396 1.00 86.94 93 ALA A C 1
ATOM 726 O O . ALA A 1 93 ? -20.134 7.567 7.586 1.00 86.94 93 ALA A O 1
ATOM 727 N N . GLU A 1 94 ? -21.762 7.919 9.090 1.00 85.69 94 GLU A N 1
ATOM 728 C CA . GLU A 1 94 ? -21.796 9.379 8.934 1.00 85.69 94 GLU A CA 1
ATOM 729 C C . GLU A 1 94 ? -20.509 10.048 9.438 1.00 85.69 94 GLU A C 1
ATOM 731 O O . GLU A 1 94 ? -20.122 11.106 8.949 1.00 85.69 94 GLU A O 1
ATOM 736 N N . SER A 1 95 ? -19.808 9.398 10.370 1.00 85.31 95 SER A N 1
ATOM 737 C CA . SER A 1 95 ? -18.529 9.862 10.912 1.00 85.31 95 SER A CA 1
ATOM 738 C C . SER A 1 95 ? -17.310 9.473 10.067 1.00 85.31 95 SER A C 1
ATOM 740 O O . SER A 1 95 ? -16.191 9.879 10.390 1.00 85.31 95 SER A O 1
ATOM 742 N N . LEU A 1 96 ? -17.492 8.651 9.024 1.00 90.81 96 LEU A N 1
ATOM 743 C CA . LEU A 1 96 ? -16.382 8.124 8.235 1.00 90.81 96 LEU A CA 1
ATOM 744 C C . LEU A 1 96 ? -15.947 9.100 7.133 1.00 90.81 96 LEU A C 1
ATOM 746 O O . LEU A 1 96 ? -16.794 9.645 6.423 1.00 90.81 96 LEU A O 1
ATOM 750 N N . PRO A 1 97 ? -14.628 9.250 6.906 1.00 91.56 97 PRO A N 1
ATOM 751 C CA . PRO A 1 97 ? -14.103 9.985 5.770 1.00 91.56 97 PRO A CA 1
ATOM 752 C C . PRO A 1 97 ? -14.617 9.416 4.447 1.00 91.56 97 PRO A C 1
ATOM 754 O O . PRO A 1 97 ? -14.824 8.203 4.304 1.00 91.56 97 PRO A O 1
ATOM 757 N N . LYS A 1 98 ? -14.743 10.282 3.438 1.00 92.38 98 LYS A N 1
ATOM 758 C CA . LYS A 1 98 ? -15.218 9.897 2.102 1.00 92.38 98 LYS A CA 1
ATOM 759 C C . LYS A 1 98 ? -14.416 8.735 1.511 1.00 92.38 98 LYS A C 1
ATOM 761 O O . LYS A 1 98 ? -14.996 7.821 0.934 1.00 92.38 98 LYS A O 1
ATOM 766 N N . THR A 1 99 ? -13.096 8.721 1.690 1.00 93.88 99 THR A N 1
ATOM 767 C CA . THR A 1 99 ? -12.221 7.638 1.217 1.00 93.88 99 THR A CA 1
ATOM 768 C C . THR A 1 99 ? -12.599 6.284 1.815 1.00 93.88 99 THR A C 1
ATOM 770 O O . THR A 1 99 ? -12.524 5.274 1.117 1.00 93.88 99 THR A O 1
ATOM 773 N N . PHE A 1 100 ? -13.060 6.243 3.068 1.00 95.12 100 PHE A N 1
ATOM 774 C CA . PHE A 1 100 ? -13.480 4.995 3.710 1.00 95.12 100 PHE A CA 1
ATOM 775 C C . PHE A 1 100 ? -14.838 4.548 3.180 1.00 95.12 100 PHE A C 1
ATOM 777 O O . PHE A 1 100 ? -15.008 3.373 2.863 1.00 95.12 100 PHE A O 1
ATOM 784 N N . LEU A 1 101 ? -15.776 5.483 3.017 1.00 94.88 101 LEU A N 1
ATOM 785 C CA . LEU A 1 101 ? -17.090 5.209 2.433 1.00 94.88 101 LEU A CA 1
ATOM 786 C C . LEU A 1 101 ? -16.977 4.683 0.999 1.00 94.88 101 LEU A C 1
ATOM 788 O O . LEU A 1 101 ? -17.564 3.648 0.675 1.00 94.88 101 LEU A O 1
ATOM 792 N N . ASP A 1 102 ? -16.166 5.340 0.171 1.00 96.19 102 ASP A N 1
ATOM 793 C CA . ASP A 1 102 ? -15.898 4.909 -1.197 1.00 96.19 102 ASP A CA 1
ATOM 794 C C . ASP A 1 102 ? -15.237 3.523 -1.205 1.00 96.19 102 ASP A C 1
ATOM 796 O O . ASP A 1 102 ? -15.674 2.645 -1.944 1.00 96.19 102 ASP A O 1
ATOM 800 N N . ALA A 1 103 ? -14.239 3.270 -0.349 1.00 97.38 103 ALA A N 1
ATOM 801 C CA . ALA A 1 103 ? -13.598 1.957 -0.254 1.00 97.38 103 ALA A CA 1
ATOM 802 C C . ALA A 1 103 ? -14.583 0.851 0.169 1.00 97.38 103 ALA A C 1
ATOM 804 O O . ALA A 1 103 ? -14.584 -0.232 -0.419 1.00 97.38 103 ALA A O 1
ATOM 805 N N . MET A 1 104 ? -15.468 1.120 1.134 1.00 97.31 104 MET A N 1
ATOM 806 C CA . MET A 1 104 ? -16.539 0.194 1.520 1.00 97.31 104 MET A CA 1
ATOM 807 C C . MET A 1 104 ? -17.510 -0.070 0.364 1.00 97.31 104 MET A C 1
ATOM 809 O O . MET A 1 104 ? -17.943 -1.208 0.175 1.00 97.31 104 MET A O 1
ATOM 813 N N . GLU A 1 105 ? -17.843 0.952 -0.426 1.00 96.88 105 GLU A N 1
ATOM 814 C CA . GLU A 1 105 ? -18.650 0.797 -1.638 1.00 96.88 105 GLU A CA 1
ATOM 815 C C . GLU A 1 105 ? -17.927 -0.064 -2.680 1.00 96.88 105 GLU A C 1
ATOM 817 O O . GLU A 1 105 ? -18.529 -0.994 -3.210 1.00 96.88 105 GLU A O 1
ATOM 822 N N . VAL A 1 106 ? -16.629 0.156 -2.923 1.00 97.62 106 VAL A N 1
ATOM 823 C CA . VAL A 1 106 ? -15.822 -0.698 -3.813 1.00 97.62 106 VAL A CA 1
ATOM 824 C C . VAL A 1 106 ? -15.900 -2.159 -3.367 1.00 97.62 106 VAL A C 1
ATOM 826 O O . VAL A 1 106 ? -16.208 -3.026 -4.183 1.00 97.62 106 VAL A O 1
ATOM 829 N N . VAL A 1 107 ? -15.689 -2.440 -2.079 1.00 97.56 107 VAL A N 1
ATOM 830 C CA . VAL A 1 107 ? -15.751 -3.800 -1.516 1.00 97.56 107 VAL A CA 1
ATOM 831 C C . VAL A 1 107 ? -17.117 -4.445 -1.763 1.00 97.56 107 VAL A C 1
ATOM 833 O O . VAL A 1 107 ? -17.179 -5.548 -2.316 1.00 97.56 107 VAL A O 1
ATOM 836 N N . ARG A 1 108 ? -18.211 -3.734 -1.451 1.00 96.19 108 ARG A N 1
ATOM 837 C CA . ARG A 1 108 ? -19.586 -4.213 -1.685 1.00 96.19 108 ARG A CA 1
ATOM 838 C C . ARG A 1 108 ? -19.849 -4.466 -3.168 1.00 96.19 108 ARG A C 1
ATOM 840 O O . ARG A 1 108 ? -20.330 -5.534 -3.545 1.00 96.19 108 ARG A O 1
ATOM 847 N N . ARG A 1 109 ? -19.488 -3.517 -4.035 1.00 96.25 109 ARG A N 1
ATOM 848 C CA . ARG A 1 109 ? -19.702 -3.607 -5.487 1.00 96.25 109 ARG A CA 1
ATOM 849 C C . ARG A 1 109 ? -18.891 -4.721 -6.122 1.00 96.25 109 ARG A C 1
ATOM 851 O O . ARG A 1 109 ? -19.384 -5.318 -7.077 1.00 96.25 109 ARG A O 1
ATOM 858 N N . LEU A 1 110 ? -17.709 -5.037 -5.591 1.00 95.75 110 LEU A N 1
ATOM 859 C CA . LEU A 1 110 ? -16.895 -6.182 -6.000 1.00 95.75 110 LEU A CA 1
ATOM 860 C C . LEU A 1 110 ? -17.438 -7.530 -5.493 1.00 95.75 110 LEU A C 1
ATOM 862 O O . LEU A 1 110 ? -17.052 -8.559 -6.033 1.00 95.75 110 LEU A O 1
ATOM 866 N N . GLY A 1 111 ? -18.411 -7.533 -4.577 1.00 93.56 111 GLY A N 1
ATOM 867 C CA . GLY A 1 111 ? -19.047 -8.749 -4.057 1.00 93.56 111 GLY A CA 1
ATOM 868 C C . GLY A 1 111 ? -18.367 -9.317 -2.810 1.00 93.56 111 GLY A C 1
ATOM 869 O O . GLY A 1 111 ? -18.550 -10.490 -2.496 1.00 93.56 111 GLY A O 1
ATOM 870 N N . HIS A 1 112 ? -17.587 -8.499 -2.102 1.00 94.25 112 HIS A N 1
ATOM 871 C CA . HIS A 1 112 ? -16.897 -8.879 -0.872 1.00 94.25 112 HIS A CA 1
ATOM 872 C C . HIS A 1 112 ? -17.488 -8.147 0.335 1.00 94.25 112 HIS A C 1
ATOM 874 O O . HIS A 1 112 ? -18.287 -7.220 0.200 1.00 94.25 112 HIS A O 1
ATOM 880 N N . ARG A 1 113 ? -17.119 -8.602 1.536 1.00 94.75 113 ARG A N 1
ATOM 881 C CA . ARG A 1 113 ? -17.690 -8.105 2.800 1.00 94.75 113 ARG A CA 1
ATOM 882 C C . ARG A 1 113 ? -16.663 -7.528 3.761 1.00 94.75 113 ARG A C 1
ATOM 884 O O . ARG A 1 113 ? -17.056 -6.857 4.711 1.00 94.75 113 ARG A O 1
ATOM 891 N N . TYR A 1 114 ? -15.383 -7.794 3.528 1.00 96.44 114 TYR A N 1
ATOM 892 C CA . TYR A 1 114 ? -14.328 -7.470 4.470 1.00 96.44 114 TYR A CA 1
ATOM 893 C C . TYR A 1 114 ? -13.327 -6.493 3.869 1.00 96.44 114 TYR A C 1
ATOM 895 O O . TYR A 1 114 ? -12.899 -6.642 2.722 1.00 96.44 114 TYR A O 1
ATOM 903 N N . LEU A 1 115 ? -12.975 -5.496 4.668 1.00 97.88 115 LEU A N 1
ATOM 904 C CA . LEU A 1 115 ? -12.021 -4.449 4.343 1.00 97.88 115 LEU A CA 1
ATOM 905 C C . LEU A 1 115 ? -11.022 -4.309 5.490 1.00 97.88 115 LEU A C 1
ATOM 907 O O . LEU A 1 115 ? -11.416 -4.348 6.652 1.00 97.88 115 LEU A O 1
ATOM 911 N N . TRP A 1 116 ? -9.754 -4.107 5.169 1.00 97.75 116 TRP A N 1
ATOM 912 C CA . TRP A 1 116 ? -8.729 -3.723 6.126 1.00 97.75 116 TRP A CA 1
ATOM 913 C C . TRP A 1 116 ? -8.300 -2.276 5.875 1.00 97.75 116 TRP A C 1
ATOM 915 O O . TRP A 1 116 ? -8.001 -1.899 4.739 1.00 97.75 116 TRP A O 1
ATOM 925 N N . ILE A 1 117 ? -8.291 -1.469 6.935 1.00 96.38 117 ILE A N 1
ATOM 926 C CA . ILE A 1 117 ? -7.812 -0.081 6.944 1.00 96.38 117 ILE A CA 1
ATOM 927 C C . ILE A 1 117 ? -6.953 0.074 8.195 1.00 96.38 117 ILE A C 1
ATOM 929 O O . ILE A 1 117 ? -7.454 -0.161 9.294 1.00 96.38 117 ILE A O 1
ATOM 933 N N . ASP A 1 118 ? -5.698 0.481 8.034 1.00 93.25 118 ASP A N 1
ATOM 934 C CA . ASP A 1 118 ? -4.709 0.633 9.110 1.00 93.25 118 ASP A CA 1
ATOM 935 C C . ASP A 1 118 ? -5.232 1.438 10.310 1.00 93.25 118 ASP A C 1
ATOM 937 O O . ASP A 1 118 ? -5.156 0.976 11.446 1.00 93.25 118 ASP A O 1
ATOM 941 N N . SER A 1 119 ? -5.852 2.594 10.071 1.00 93.06 119 SER A N 1
ATOM 942 C CA . SER A 1 119 ? -6.344 3.475 11.135 1.00 93.06 119 SER A CA 1
ATOM 943 C C . SER A 1 119 ? -7.473 2.868 11.981 1.00 93.06 119 SER A C 1
ATOM 945 O O . SER A 1 119 ? -7.698 3.328 13.100 1.00 93.06 119 SER A O 1
ATOM 947 N N . LEU A 1 120 ? -8.190 1.863 11.462 1.00 94.94 120 LEU A N 1
ATOM 948 C CA . LEU A 1 120 ? -9.319 1.205 12.137 1.00 94.94 120 LEU A CA 1
ATOM 949 C C . LEU A 1 120 ? -9.010 -0.230 12.584 1.00 94.94 120 LEU A C 1
ATOM 951 O O . LEU A 1 120 ? -9.612 -0.745 13.519 1.00 94.94 120 LEU A O 1
ATOM 955 N N . CYS A 1 121 ? -8.104 -0.918 11.896 1.00 96.88 121 CYS A N 1
ATOM 956 C CA . CYS A 1 121 ? -7.754 -2.303 12.207 1.00 96.88 121 CYS A CA 1
ATOM 957 C C . CYS A 1 121 ? -6.558 -2.402 13.164 1.00 96.88 121 CYS A C 1
ATOM 959 O O . CYS A 1 121 ? -6.288 -3.492 13.664 1.00 96.88 121 CYS A O 1
ATOM 961 N N . ILE A 1 122 ? -5.888 -1.284 13.456 1.00 95.56 122 ILE A N 1
ATOM 962 C CA . ILE A 1 122 ? -4.811 -1.166 14.444 1.00 95.56 122 ILE A CA 1
ATOM 963 C C . ILE A 1 122 ? -5.258 -0.195 15.540 1.00 95.56 122 ILE A C 1
ATOM 965 O O . ILE A 1 122 ? -5.792 0.879 15.242 1.00 95.56 122 ILE A O 1
ATOM 969 N N . ILE A 1 123 ? -5.033 -0.560 16.801 1.00 96.12 123 ILE A N 1
ATOM 970 C CA . ILE A 1 123 ? -5.346 0.284 17.956 1.00 96.12 123 ILE A CA 1
ATOM 971 C C . ILE A 1 123 ? -4.258 1.360 18.079 1.00 96.12 123 ILE A C 1
ATOM 973 O O . ILE A 1 123 ? -3.104 1.074 18.376 1.00 96.12 123 ILE A O 1
ATOM 977 N N . GLN A 1 124 ? -4.619 2.615 17.815 1.00 92.12 124 GLN A N 1
ATOM 978 C CA . GLN A 1 124 ? -3.655 3.701 17.589 1.00 92.12 124 GLN A CA 1
ATOM 979 C C . GLN A 1 124 ? -2.980 4.216 18.867 1.00 92.12 124 GLN A C 1
ATOM 981 O O . GLN A 1 124 ? -1.926 4.846 18.790 1.00 92.12 124 GLN A O 1
ATOM 986 N N . ASP A 1 125 ? -3.588 3.979 20.028 1.00 93.50 125 ASP A N 1
ATOM 987 C CA . ASP A 1 125 ? -3.064 4.339 21.348 1.00 93.50 125 ASP A CA 1
ATOM 988 C C . ASP A 1 125 ? -2.438 3.148 22.100 1.00 93.50 125 ASP A C 1
ATOM 990 O O . ASP A 1 125 ? -2.002 3.313 23.240 1.00 93.50 125 ASP A O 1
ATOM 994 N N . ASP A 1 126 ? -2.331 1.972 21.467 1.00 95.06 126 ASP A N 1
ATOM 995 C CA . ASP A 1 126 ? -1.703 0.774 22.036 1.00 95.06 126 ASP A CA 1
ATOM 996 C C . ASP A 1 126 ? -0.427 0.403 21.265 1.00 95.06 126 ASP A C 1
ATOM 998 O O . ASP A 1 126 ? -0.450 -0.149 20.164 1.00 95.06 126 ASP A O 1
ATOM 1002 N N . LYS A 1 127 ? 0.726 0.675 21.886 1.00 91.94 127 LYS A N 1
ATOM 1003 C CA . LYS A 1 127 ? 2.041 0.374 21.308 1.00 91.94 127 LYS A CA 1
ATOM 1004 C C . LYS A 1 127 ? 2.250 -1.124 21.059 1.00 91.94 127 LYS A C 1
ATOM 1006 O O . LYS A 1 127 ? 2.898 -1.486 20.082 1.00 91.94 127 LYS A O 1
ATOM 1011 N N . LYS A 1 128 ? 1.725 -1.991 21.928 1.00 94.38 128 LYS A N 1
ATOM 1012 C CA . LYS A 1 128 ? 1.900 -3.441 21.802 1.00 94.38 128 LYS A CA 1
ATOM 1013 C C . LYS A 1 128 ? 1.080 -3.979 20.635 1.00 94.38 128 LYS A C 1
ATOM 1015 O O . LYS A 1 128 ? 1.575 -4.814 19.882 1.00 94.38 128 LYS A O 1
ATOM 1020 N N . ASP A 1 129 ? -0.147 -3.487 20.475 1.00 94.69 129 ASP A N 1
ATOM 1021 C CA . ASP A 1 129 ? -0.981 -3.812 19.315 1.00 94.69 129 ASP A CA 1
ATOM 1022 C C . ASP A 1 129 ? -0.320 -3.324 18.019 1.00 94.69 129 ASP A C 1
ATOM 1024 O O . ASP A 1 129 ? -0.167 -4.101 17.077 1.00 94.69 129 ASP A O 1
ATOM 1028 N N . PHE A 1 130 ? 0.182 -2.083 18.008 1.00 91.12 130 PHE A N 1
ATOM 1029 C CA . PHE A 1 130 ? 0.919 -1.544 16.867 1.00 91.12 130 PHE A CA 1
ATOM 1030 C C . PHE A 1 130 ? 2.121 -2.413 16.489 1.00 91.12 130 PHE A C 1
ATOM 1032 O O . PHE A 1 130 ? 2.270 -2.740 15.318 1.00 91.12 130 PHE A O 1
ATOM 1039 N N . GLU A 1 131 ? 2.965 -2.822 17.442 1.00 91.12 131 GLU A N 1
ATOM 1040 C CA . GLU A 1 131 ? 4.133 -3.675 17.169 1.00 91.12 131 GLU A CA 1
ATOM 1041 C C . GLU A 1 131 ? 3.738 -5.009 16.512 1.00 91.12 131 GLU A C 1
ATOM 1043 O O . GLU A 1 131 ? 4.373 -5.434 15.541 1.00 91.12 131 GLU A O 1
ATOM 1048 N N . VAL A 1 132 ? 2.658 -5.642 16.982 1.00 91.38 132 VAL A N 1
ATOM 1049 C CA . VAL A 1 132 ? 2.134 -6.895 16.414 1.00 91.38 132 VAL A CA 1
ATOM 1050 C C . VAL A 1 132 ? 1.614 -6.684 14.988 1.00 91.38 132 VAL A C 1
ATOM 1052 O O . VAL A 1 132 ? 2.042 -7.382 14.062 1.00 91.38 132 VAL A O 1
ATOM 1055 N N . GLU A 1 133 ? 0.740 -5.702 14.775 1.00 92.56 133 GLU A N 1
ATOM 1056 C CA . GLU A 1 133 ? 0.130 -5.440 13.4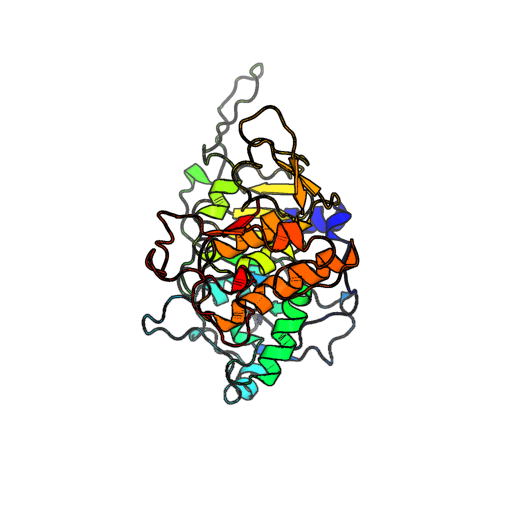63 1.00 92.56 133 GLU A CA 1
ATOM 1057 C C . GLU A 1 133 ? 1.162 -4.943 12.438 1.00 92.56 133 GLU A C 1
ATOM 1059 O O . GLU A 1 133 ? 1.194 -5.391 11.294 1.00 92.56 133 GLU A O 1
ATOM 1064 N N . CYS A 1 134 ? 2.074 -4.069 12.859 1.00 87.56 134 CYS A N 1
ATOM 1065 C CA . CYS A 1 134 ? 3.166 -3.550 12.042 1.00 87.56 134 CYS A CA 1
ATOM 1066 C C . CYS A 1 134 ? 4.105 -4.671 11.573 1.00 87.56 134 CYS A C 1
ATOM 1068 O O . CYS A 1 134 ? 4.446 -4.747 10.388 1.00 87.56 134 CYS A O 1
ATOM 1070 N N . SER A 1 135 ? 4.467 -5.599 12.470 1.00 89.12 135 SER A N 1
ATOM 1071 C CA . SER A 1 135 ? 5.329 -6.739 12.127 1.00 89.12 135 SER A CA 1
ATOM 1072 C C . SER A 1 135 ? 4.705 -7.667 11.078 1.00 89.12 135 SER A C 1
ATOM 1074 O O . SER A 1 135 ? 5.419 -8.252 10.261 1.00 89.12 135 SER A O 1
ATOM 1076 N N . SER A 1 136 ? 3.373 -7.755 11.045 1.00 90.94 136 SER A N 1
ATOM 1077 C CA . SER A 1 136 ? 2.606 -8.599 10.125 1.00 90.94 136 SER A CA 1
ATOM 1078 C C . SER A 1 136 ? 2.027 -7.837 8.929 1.00 90.94 136 SER A C 1
ATOM 1080 O O . SER A 1 136 ? 1.383 -8.440 8.072 1.00 90.94 136 SER A O 1
ATOM 1082 N N . MET A 1 137 ? 2.307 -6.538 8.787 1.00 91.25 137 MET A N 1
ATOM 1083 C CA . MET A 1 137 ? 1.702 -5.701 7.744 1.00 91.25 137 MET A CA 1
ATOM 1084 C 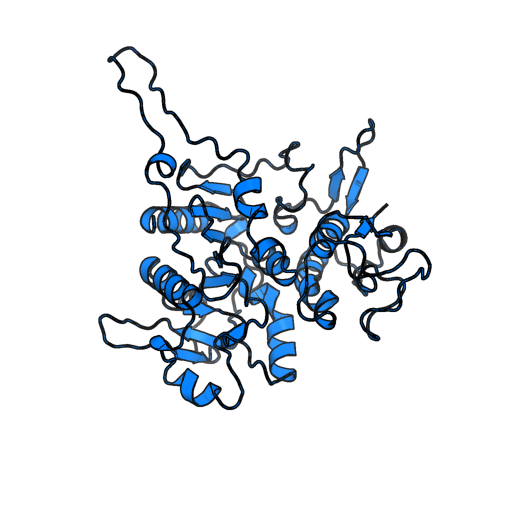C . MET A 1 137 ? 1.993 -6.210 6.321 1.00 91.25 137 MET A C 1
ATOM 1086 O O . MET A 1 137 ? 1.142 -6.151 5.433 1.00 91.25 137 MET A O 1
ATOM 1090 N N . HIS A 1 138 ? 3.172 -6.793 6.104 1.00 89.94 138 HIS A N 1
ATOM 1091 C CA . HIS A 1 138 ? 3.513 -7.448 4.843 1.00 89.94 138 HIS A CA 1
ATOM 1092 C C . HIS A 1 138 ? 2.578 -8.619 4.501 1.00 89.94 138 HIS A C 1
ATOM 1094 O O . HIS A 1 138 ? 2.232 -8.797 3.331 1.00 89.94 138 HIS A O 1
ATOM 1100 N N . LEU A 1 139 ? 2.120 -9.380 5.501 1.00 91.88 139 LEU A N 1
ATOM 1101 C CA . LEU A 1 139 ? 1.125 -10.443 5.342 1.00 91.88 139 LEU A CA 1
ATOM 1102 C C . LEU A 1 139 ? -0.259 -9.859 5.064 1.00 91.88 139 LEU A C 1
ATOM 1104 O O . LEU A 1 139 ? -0.926 -10.315 4.142 1.00 91.88 139 LEU A O 1
ATOM 1108 N N . VAL A 1 140 ? -0.651 -8.784 5.756 1.00 94.12 140 VAL A N 1
ATOM 1109 C CA . VAL A 1 140 ? -1.936 -8.103 5.514 1.00 94.12 140 VAL A CA 1
ATOM 1110 C C . VAL A 1 140 ? -2.118 -7.743 4.044 1.00 94.12 140 VAL A C 1
ATOM 1112 O O . VAL A 1 140 ? -3.157 -8.044 3.458 1.00 94.12 140 VAL A O 1
ATOM 1115 N N . TYR A 1 141 ? -1.114 -7.129 3.424 1.00 94.25 141 TYR A N 1
ATOM 1116 C CA . TYR A 1 141 ? -1.217 -6.743 2.020 1.00 94.25 141 TYR A CA 1
ATOM 1117 C C . TYR A 1 141 ? -0.980 -7.915 1.065 1.00 94.25 141 TYR A C 1
ATOM 1119 O O . TYR A 1 141 ? -1.667 -8.008 0.050 1.00 94.25 141 TYR A O 1
ATOM 1127 N N . SER A 1 142 ? -0.057 -8.833 1.369 1.00 91.81 142 SER A N 1
ATOM 1128 C CA . SER A 1 142 ? 0.215 -9.979 0.486 1.00 91.81 142 SER A CA 1
ATOM 1129 C C . SER A 1 142 ? -0.897 -11.031 0.458 1.00 91.81 142 SER A C 1
ATOM 1131 O O . SER A 1 142 ? -1.022 -11.722 -0.554 1.00 91.81 142 SER A O 1
ATOM 1133 N N . GLN A 1 143 ? -1.722 -11.104 1.507 1.00 91.25 143 GLN A N 1
ATOM 1134 C CA . GLN A 1 143 ? -2.871 -12.012 1.616 1.00 91.25 143 GLN A CA 1
ATOM 1135 C C . GLN A 1 143 ? -4.213 -11.348 1.276 1.00 91.25 143 GLN A C 1
ATOM 1137 O O . GLN A 1 143 ? -5.224 -12.031 1.109 1.00 91.25 143 GLN A O 1
ATOM 1142 N N . ALA A 1 144 ? -4.244 -10.023 1.100 1.00 93.56 144 ALA A N 1
ATOM 1143 C CA . ALA A 1 144 ? -5.432 -9.345 0.600 1.00 93.56 144 ALA A CA 1
ATOM 1144 C C . ALA A 1 144 ? -5.768 -9.822 -0.823 1.00 93.56 144 ALA A C 1
ATOM 1146 O O . ALA A 1 144 ? -4.898 -9.940 -1.692 1.00 93.56 144 ALA A O 1
ATOM 1147 N N . LEU A 1 145 ? -7.060 -10.014 -1.105 1.00 93.81 145 LEU A N 1
ATOM 1148 C CA . LEU A 1 145 ? -7.534 -10.364 -2.446 1.00 93.81 145 LEU A CA 1
ATOM 1149 C C . LEU A 1 145 ? -7.104 -9.308 -3.471 1.00 93.81 145 LEU A C 1
ATOM 1151 O O . LEU A 1 145 ? -6.672 -9.634 -4.580 1.00 93.81 145 LEU A O 1
ATOM 1155 N N . CYS A 1 146 ? -7.265 -8.043 -3.086 1.00 95.81 146 CYS A N 1
ATOM 1156 C CA . CYS A 1 146 ? -6.903 -6.864 -3.850 1.00 95.81 146 CYS A CA 1
ATOM 1157 C C . CYS A 1 146 ? -6.719 -5.678 -2.899 1.00 95.81 146 CYS A C 1
ATOM 1159 O O . CYS A 1 146 ? -7.488 -5.511 -1.951 1.00 95.81 146 CYS A O 1
ATOM 1161 N N . THR A 1 147 ? -5.761 -4.813 -3.209 1.00 97.69 147 THR A N 1
ATOM 1162 C CA . THR A 1 147 ? -5.575 -3.539 -2.513 1.00 97.69 147 THR A CA 1
ATOM 1163 C C . THR A 1 147 ? -6.187 -2.411 -3.323 1.00 97.69 147 THR A C 1
ATOM 1165 O O . THR A 1 147 ? -5.911 -2.253 -4.513 1.00 97.69 147 THR A O 1
ATOM 1168 N N . ILE A 1 148 ? -7.049 -1.634 -2.681 1.00 97.88 148 ILE A N 1
ATOM 1169 C CA . ILE A 1 148 ? -7.634 -0.409 -3.212 1.00 97.88 148 ILE A CA 1
ATOM 1170 C C . ILE A 1 148 ? -6.656 0.717 -2.897 1.00 97.88 148 ILE A C 1
ATOM 1172 O O . ILE A 1 148 ? -6.286 0.905 -1.743 1.00 97.88 148 ILE A O 1
ATOM 1176 N N . VAL A 1 149 ? -6.241 1.474 -3.908 1.00 95.06 149 VAL A N 1
ATOM 1177 C CA . VAL A 1 149 ? -5.373 2.641 -3.732 1.00 95.06 149 VAL A CA 1
ATOM 1178 C C . VAL A 1 149 ? -6.161 3.890 -4.098 1.00 95.06 149 VAL A C 1
ATOM 1180 O O . VAL A 1 149 ? -6.467 4.103 -5.275 1.00 95.06 149 VAL A O 1
ATOM 1183 N N . ALA A 1 150 ? -6.451 4.735 -3.108 1.00 93.75 150 ALA A N 1
ATOM 1184 C CA . ALA A 1 150 ? -7.054 6.056 -3.306 1.00 93.75 150 ALA A CA 1
ATOM 1185 C C . ALA A 1 150 ? -5.987 7.055 -3.794 1.00 93.75 150 ALA A C 1
ATOM 1187 O O . ALA A 1 150 ? -5.570 7.960 -3.075 1.00 93.75 150 ALA A O 1
ATOM 1188 N N . ALA A 1 151 ? -5.473 6.830 -5.006 1.00 88.38 151 ALA A N 1
ATOM 1189 C CA . ALA A 1 151 ? -4.201 7.378 -5.469 1.00 88.38 151 ALA A CA 1
ATOM 1190 C C . ALA A 1 151 ? -4.156 8.911 -5.522 1.00 88.38 151 ALA A C 1
ATOM 1192 O O . ALA A 1 151 ? -3.110 9.470 -5.204 1.00 88.38 151 ALA A O 1
ATOM 1193 N N . ASP A 1 152 ? -5.248 9.574 -5.921 1.00 87.12 152 ASP A N 1
ATOM 1194 C CA . ASP A 1 152 ? -5.321 11.044 -6.033 1.00 87.12 152 ASP A CA 1
ATOM 1195 C C . ASP A 1 152 ? -5.788 11.737 -4.740 1.00 87.12 152 ASP A C 1
ATOM 1197 O O . ASP A 1 152 ? -5.780 12.962 -4.671 1.00 87.12 152 ASP A O 1
ATOM 1201 N N . SER A 1 153 ? -6.169 10.980 -3.702 1.00 87.00 153 SER A N 1
ATOM 1202 C CA . SER A 1 153 ? -6.665 11.548 -2.445 1.00 87.00 153 SER A CA 1
ATOM 1203 C C . SER A 1 153 ? -5.498 11.970 -1.540 1.00 87.00 153 SER A C 1
ATOM 1205 O O . SER A 1 153 ? -4.726 11.107 -1.102 1.00 87.00 153 SER A O 1
ATOM 1207 N N . PRO A 1 154 ? -5.319 13.272 -1.237 1.00 84.56 154 PRO A N 1
ATOM 1208 C CA . PRO A 1 154 ? -4.255 13.732 -0.342 1.00 84.56 154 PRO A CA 1
ATOM 1209 C C . PRO A 1 154 ? -4.550 13.433 1.135 1.00 84.56 154 PRO A C 1
ATOM 1211 O O . PRO A 1 154 ? -3.637 13.483 1.959 1.00 84.56 154 PRO A O 1
ATOM 1214 N N . ASP A 1 155 ? -5.800 13.105 1.458 1.00 85.00 155 ASP A N 1
ATOM 1215 C CA . ASP A 1 155 ? -6.318 12.858 2.803 1.00 85.00 155 ASP A CA 1
ATOM 1216 C C . ASP A 1 155 ? -7.522 11.886 2.780 1.00 85.00 155 ASP A C 1
ATOM 1218 O O . ASP A 1 155 ? -7.801 11.228 1.769 1.00 85.00 155 ASP A O 1
ATOM 1222 N N . GLY A 1 156 ? -8.231 11.767 3.905 1.00 84.00 156 GLY A N 1
ATOM 1223 C CA . GLY A 1 156 ? -9.436 10.946 4.029 1.00 84.00 156 GLY A CA 1
ATOM 1224 C C . GLY A 1 156 ? -10.675 11.478 3.288 1.00 84.00 156 GLY A C 1
ATOM 1225 O O . GLY A 1 156 ? -11.616 10.711 3.093 1.00 84.00 156 GLY A O 1
ATOM 1226 N N . ASP A 1 157 ? -10.692 12.735 2.840 1.00 85.75 157 ASP A N 1
ATOM 1227 C CA . ASP A 1 157 ? -11.882 13.395 2.281 1.00 85.75 157 ASP A CA 1
ATOM 1228 C C . ASP A 1 157 ? -11.916 13.389 0.742 1.00 85.75 157 ASP A C 1
ATOM 1230 O O . ASP A 1 157 ? -12.983 13.577 0.152 1.00 85.75 157 ASP A O 1
ATOM 1234 N N . GLY A 1 158 ? -10.787 13.161 0.063 1.00 85.69 158 GLY A N 1
ATOM 1235 C CA . GLY A 1 158 ? -10.745 13.163 -1.408 1.00 85.69 158 GLY A CA 1
ATOM 1236 C C . GLY A 1 158 ? -11.572 12.040 -2.053 1.00 85.69 158 GLY A C 1
ATOM 1237 O O . GLY A 1 158 ? -12.278 12.271 -3.045 1.00 85.69 158 GLY A O 1
ATOM 1238 N N . GLY A 1 159 ? -11.582 10.850 -1.448 1.00 90.06 159 GLY A N 1
ATOM 1239 C CA . GLY A 1 159 ? -12.336 9.699 -1.941 1.00 90.06 159 GLY A CA 1
ATOM 1240 C C . GLY A 1 159 ? -11.596 8.868 -2.993 1.00 90.06 159 GLY A C 1
ATOM 1241 O O . GLY A 1 159 ? -10.507 9.208 -3.456 1.00 90.06 159 GLY A O 1
ATOM 1242 N N . CYS A 1 160 ? -12.220 7.764 -3.403 1.00 91.62 160 CYS A N 1
ATOM 1243 C CA . CYS A 1 160 ? -11.810 6.995 -4.583 1.00 91.62 160 CYS A CA 1
ATOM 1244 C C . CYS A 1 160 ? -12.544 7.472 -5.847 1.00 91.62 160 CYS A C 1
ATOM 1246 O O . CYS A 1 160 ? -12.073 7.259 -6.966 1.00 91.62 160 CYS A O 1
ATOM 1248 N N . PHE A 1 161 ? -13.717 8.094 -5.691 1.00 91.38 161 PHE A N 1
ATOM 1249 C CA . PHE A 1 161 ? -14.575 8.483 -6.807 1.00 91.38 161 PHE A CA 1
ATOM 1250 C C . PHE A 1 161 ? -14.444 9.981 -7.079 1.00 91.38 161 PHE A C 1
ATOM 1252 O O . PHE A 1 161 ? -15.076 10.827 -6.435 1.00 91.38 161 PHE A O 1
ATOM 1259 N N . VAL A 1 162 ? -13.596 10.298 -8.055 1.00 83.50 162 VAL A N 1
ATOM 1260 C CA . VAL A 1 162 ? -13.393 11.656 -8.565 1.00 83.50 162 VAL A CA 1
ATOM 1261 C C . VAL A 1 162 ? -14.150 11.835 -9.886 1.00 83.50 162 VAL A C 1
ATOM 1263 O O . VAL A 1 162 ? -14.146 10.919 -10.713 1.00 83.50 162 VAL A O 1
ATOM 1266 N N . PRO A 1 163 ? -14.814 12.981 -10.119 1.00 82.38 163 PRO A N 1
ATOM 1267 C CA . PRO A 1 163 ? -15.410 13.276 -11.416 1.00 82.38 163 PRO A CA 1
ATOM 1268 C C . PRO A 1 163 ? -14.339 13.297 -12.513 1.00 82.38 163 PRO A C 1
ATOM 1270 O O . PRO A 1 163 ? -13.367 14.045 -12.424 1.00 82.38 163 PRO A O 1
ATOM 1273 N N . ARG A 1 164 ? -14.526 12.484 -13.555 1.00 82.44 164 ARG A N 1
ATOM 1274 C CA . ARG A 1 164 ? -13.614 12.384 -14.705 1.00 82.44 164 ARG A CA 1
ATOM 1275 C C . ARG A 1 164 ? -14.261 12.963 -15.952 1.00 82.44 164 ARG A C 1
ATOM 1277 O O . ARG A 1 164 ? -15.480 12.913 -16.101 1.00 82.44 164 ARG A O 1
ATOM 1284 N N . ASN A 1 165 ? -13.440 13.464 -16.873 1.00 78.75 165 ASN A N 1
ATOM 1285 C CA . ASN A 1 165 ? -13.914 13.876 -18.190 1.00 78.75 165 ASN A CA 1
ATOM 1286 C C . ASN A 1 165 ? -14.362 12.630 -18.987 1.00 78.75 165 ASN A C 1
ATOM 1288 O O . ASN A 1 165 ? -13.512 11.799 -19.315 1.00 78.75 165 ASN A O 1
ATOM 1292 N N . PRO A 1 166 ? -15.651 12.496 -19.356 1.00 76.44 166 PRO A N 1
ATOM 1293 C CA . PRO A 1 166 ? -16.146 11.322 -20.077 1.00 76.44 166 PRO A CA 1
ATOM 1294 C C . PRO A 1 166 ? -15.469 11.099 -21.435 1.00 76.44 166 PRO A C 1
ATOM 1296 O O . PRO A 1 166 ? -15.343 9.957 -21.871 1.00 76.44 166 PRO A O 1
ATOM 1299 N N . LEU A 1 167 ? -14.985 12.168 -22.083 1.00 74.06 167 LEU A N 1
ATOM 1300 C CA . LEU A 1 167 ? -14.239 12.091 -23.347 1.00 74.06 167 LEU A CA 1
ATOM 1301 C C . LEU A 1 167 ? -12.867 11.429 -23.188 1.00 74.06 167 LEU A C 1
ATOM 1303 O O . LEU A 1 167 ? -12.280 10.974 -24.163 1.00 74.06 167 LEU A O 1
ATOM 1307 N N . MET A 1 168 ? -12.352 11.389 -21.961 1.00 76.38 168 MET A N 1
ATOM 1308 C CA . MET A 1 168 ? -11.072 10.773 -21.630 1.00 76.38 168 MET A CA 1
ATOM 1309 C C . MET A 1 168 ? -11.228 9.343 -21.098 1.00 76.38 168 MET A C 1
ATOM 1311 O O . MET A 1 168 ? -10.238 8.630 -20.975 1.00 76.38 168 MET A O 1
ATOM 1315 N N . ALA A 1 169 ? -12.460 8.910 -20.819 1.00 69.19 169 ALA A N 1
ATOM 1316 C CA . ALA A 1 169 ? -12.754 7.614 -20.212 1.00 69.19 169 ALA A CA 1
ATOM 1317 C C . ALA A 1 169 ? -12.822 6.459 -21.225 1.00 69.19 169 ALA A C 1
ATOM 1319 O O . ALA A 1 169 ? -12.716 5.292 -20.851 1.00 69.19 169 ALA A O 1
ATOM 1320 N N . LYS A 1 170 ? -13.054 6.753 -22.513 1.00 72.25 170 LYS A N 1
ATOM 1321 C CA . LYS A 1 170 ? -13.218 5.725 -23.549 1.00 72.25 170 LYS A CA 1
ATOM 1322 C C . LYS A 1 170 ? -12.473 6.084 -24.831 1.00 72.25 170 LYS A C 1
ATOM 1324 O O . LYS A 1 170 ? -12.510 7.243 -25.243 1.00 72.25 170 LYS A O 1
ATOM 1329 N N . PRO A 1 171 ? -11.859 5.096 -25.500 1.00 78.06 171 PRO A N 1
ATOM 1330 C CA . PRO A 1 171 ? -11.348 5.284 -26.847 1.00 78.06 171 PRO A CA 1
ATOM 1331 C C . PRO A 1 171 ? -12.480 5.651 -27.810 1.00 78.06 171 PRO A C 1
ATOM 1333 O O . PRO A 1 171 ? -13.579 5.094 -27.731 1.00 78.06 171 PRO A O 1
ATOM 1336 N N . TYR A 1 172 ? -12.203 6.562 -28.736 1.00 81.62 172 TYR A N 1
ATOM 1337 C CA . TYR A 1 172 ? -13.139 6.944 -29.786 1.00 81.62 172 TYR A CA 1
ATOM 1338 C C . TYR A 1 172 ? -12.853 6.126 -31.044 1.00 81.62 172 TYR A C 1
ATOM 1340 O O . TYR A 1 172 ? -11.756 6.192 -31.596 1.00 81.62 172 TYR A O 1
ATOM 1348 N N . ARG A 1 173 ? -13.827 5.327 -31.486 1.00 84.88 173 ARG A N 1
ATOM 1349 C CA . ARG A 1 173 ? -13.733 4.584 -32.749 1.00 84.88 173 ARG A CA 1
ATOM 1350 C C . ARG A 1 173 ? -14.239 5.475 -33.873 1.00 84.88 173 ARG A C 1
ATOM 1352 O O . ARG A 1 173 ? -15.366 5.963 -33.782 1.00 84.88 173 ARG A O 1
ATOM 1359 N N . LEU A 1 174 ? -13.414 5.686 -34.895 1.00 84.81 174 LEU A N 1
ATOM 1360 C CA . LEU A 1 174 ? -13.845 6.426 -36.075 1.00 84.81 174 LEU A CA 1
ATOM 1361 C C . LEU A 1 174 ? -14.909 5.617 -36.839 1.00 84.81 174 LEU A C 1
ATOM 1363 O O . LEU A 1 174 ? -14.848 4.383 -36.844 1.00 84.81 174 LEU A O 1
ATOM 1367 N N . PRO A 1 175 ? -15.910 6.284 -37.441 1.00 84.81 175 PRO A N 1
ATOM 1368 C CA . PRO A 1 175 ? -16.760 5.652 -38.438 1.00 84.81 175 PRO A CA 1
ATOM 1369 C C . PRO A 1 175 ? -15.894 5.231 -39.628 1.00 84.81 175 PRO A C 1
ATOM 1371 O O . PRO A 1 175 ? -15.116 6.043 -40.125 1.00 84.81 175 PRO A O 1
ATOM 1374 N N . ASN A 1 176 ? -16.041 3.985 -40.067 1.00 83.31 176 ASN A N 1
ATOM 1375 C CA . ASN A 1 176 ? -15.264 3.407 -41.157 1.00 83.31 176 ASN A CA 1
ATOM 1376 C C . ASN A 1 176 ? -16.189 2.844 -42.238 1.00 83.31 176 ASN A C 1
ATOM 1378 O O . ASN A 1 176 ? -17.229 2.264 -41.913 1.00 83.31 176 ASN A O 1
ATOM 1382 N N . GLU A 1 177 ? -15.762 2.962 -43.495 1.00 81.75 177 GLU A N 1
ATOM 1383 C CA . GLU A 1 177 ? -16.341 2.223 -44.621 1.00 81.75 177 GLU A CA 1
ATOM 1384 C C . GLU A 1 177 ? -15.958 0.725 -44.548 1.00 81.75 177 GLU A C 1
ATOM 1386 O O . GLU A 1 177 ? -14.960 0.381 -43.904 1.00 81.75 177 GLU A O 1
ATOM 1391 N N . PRO A 1 178 ? -16.718 -0.189 -45.188 1.00 76.62 178 PRO A N 1
ATOM 1392 C CA . PRO A 1 178 ? -16.558 -1.643 -45.041 1.00 76.62 178 PRO A CA 1
ATOM 1393 C C . PRO A 1 178 ? -15.155 -2.197 -45.338 1.00 76.62 178 PRO A C 1
ATOM 1395 O O . PRO A 1 178 ? -14.776 -3.214 -44.761 1.00 76.62 178 PRO A O 1
ATOM 1398 N N . ASP A 1 179 ? -14.391 -1.522 -46.201 1.00 81.50 179 ASP A N 1
ATOM 1399 C CA . ASP A 1 179 ? -13.066 -1.954 -46.666 1.00 81.50 179 ASP A CA 1
ATOM 1400 C C . ASP A 1 179 ? -11.894 -1.229 -45.967 1.00 81.50 179 ASP A C 1
ATOM 1402 O O . ASP A 1 179 ? -10.730 -1.447 -46.310 1.00 81.50 179 ASP A O 1
ATOM 1406 N N . GLU A 1 180 ? -12.162 -0.376 -44.969 1.00 81.88 180 GLU A N 1
ATOM 1407 C CA . GLU A 1 180 ? -11.127 0.388 -44.263 1.00 81.88 180 GLU A CA 1
ATOM 1408 C C . GLU A 1 180 ? -10.762 -0.193 -42.891 1.00 81.88 180 GLU A C 1
ATOM 1410 O O . GLU A 1 180 ? -11.613 -0.553 -42.071 1.00 81.88 180 GLU A O 1
ATOM 1415 N N . ALA A 1 181 ? -9.461 -0.206 -42.586 1.00 81.00 181 ALA A N 1
ATOM 1416 C CA . ALA A 1 181 ? -8.943 -0.656 -41.297 1.00 81.00 181 ALA A CA 1
ATOM 1417 C C . ALA A 1 181 ? -9.514 0.174 -40.134 1.00 81.00 181 ALA A C 1
ATOM 1419 O O . ALA A 1 181 ? -9.386 1.398 -40.122 1.00 81.00 181 ALA A O 1
ATOM 1420 N N . GLN A 1 182 ? -10.099 -0.491 -39.129 1.00 84.62 182 GLN A N 1
ATOM 1421 C CA . GLN A 1 182 ? -10.703 0.163 -37.962 1.00 84.62 182 GLN A CA 1
ATOM 1422 C C . GLN A 1 182 ? -9.694 1.048 -37.218 1.00 84.62 182 GLN A C 1
ATOM 1424 O O . GLN A 1 182 ? -8.728 0.551 -36.636 1.00 84.62 182 GLN A O 1
ATOM 1429 N N . VAL A 1 183 ? -9.956 2.357 -37.168 1.00 85.50 183 VAL A N 1
ATOM 1430 C CA . VAL A 1 183 ? -9.118 3.307 -36.428 1.00 85.50 183 VAL A CA 1
ATOM 1431 C C . VAL A 1 183 ? -9.752 3.622 -35.076 1.00 85.50 183 VAL A C 1
ATOM 1433 O O . VAL A 1 183 ? -10.899 4.058 -34.981 1.00 85.50 183 VAL A O 1
ATOM 1436 N N . THR A 1 184 ? -8.981 3.423 -34.006 1.00 82.75 184 THR A N 1
ATOM 1437 C CA . THR A 1 184 ? -9.379 3.783 -32.640 1.00 82.75 184 THR A CA 1
ATOM 1438 C C . THR A 1 184 ? -8.428 4.836 -32.080 1.00 82.75 184 THR A C 1
ATOM 1440 O O . THR A 1 184 ? -7.222 4.613 -31.985 1.00 82.75 184 THR A O 1
ATOM 1443 N N . ILE A 1 185 ? -8.979 5.983 -31.689 1.00 82.56 185 ILE A N 1
ATOM 1444 C CA . ILE A 1 185 ? -8.256 7.089 -31.065 1.00 82.56 185 ILE A CA 1
ATOM 1445 C C . ILE A 1 185 ? -8.280 6.896 -29.552 1.00 82.56 185 ILE A C 1
ATOM 1447 O O . ILE A 1 185 ? -9.345 6.835 -28.935 1.00 82.56 185 ILE A O 1
ATOM 1451 N N . TYR A 1 186 ? -7.095 6.837 -28.951 1.00 80.62 186 TYR A N 1
ATOM 1452 C CA . TYR A 1 186 ? -6.935 6.734 -27.505 1.00 80.62 186 TYR A CA 1
ATOM 1453 C C . TYR A 1 186 ? -6.525 8.084 -26.908 1.00 80.62 186 TYR A C 1
ATOM 1455 O O . TYR A 1 186 ? -5.637 8.746 -27.453 1.00 80.62 186 TYR A O 1
ATOM 1463 N N . PRO A 1 187 ? -7.096 8.463 -25.755 1.00 79.06 187 PRO A N 1
ATOM 1464 C CA . PRO A 1 187 ? -6.529 9.485 -24.885 1.00 79.06 187 PRO A CA 1
ATOM 1465 C C . PRO A 1 187 ? -5.020 9.299 -24.664 1.00 79.06 187 PRO A C 1
ATOM 1467 O O . PRO A 1 187 ? -4.560 8.220 -24.279 1.00 79.06 187 PRO A O 1
ATOM 1470 N N . ASN A 1 188 ? -4.227 10.351 -24.882 1.00 80.88 188 ASN A N 1
ATOM 1471 C CA . ASN A 1 188 ? -2.795 10.297 -24.599 1.00 80.88 188 ASN A CA 1
ATOM 1472 C C . ASN A 1 188 ? -2.511 10.697 -23.148 1.00 80.88 188 ASN A C 1
ATOM 1474 O O . ASN A 1 188 ? -2.274 11.861 -22.836 1.00 80.88 188 ASN A O 1
ATOM 1478 N N . PHE A 1 189 ? -2.479 9.703 -22.271 1.00 76.31 189 PHE A N 1
ATOM 1479 C CA . PHE A 1 189 ? -2.094 9.879 -20.872 1.00 76.31 189 PHE A CA 1
ATOM 1480 C C . PHE A 1 189 ? -0.592 9.668 -20.612 1.00 76.31 189 PHE A C 1
ATOM 1482 O O . PHE A 1 189 ? -0.156 9.627 -19.461 1.00 76.31 189 PHE A O 1
ATOM 1489 N N . GLY A 1 190 ? 0.208 9.489 -21.666 1.00 77.44 190 GLY A N 1
ATOM 1490 C CA . GLY A 1 190 ? 1.601 9.076 -21.548 1.00 77.44 190 GLY A CA 1
ATOM 1491 C C . GLY A 1 190 ? 1.767 7.659 -20.969 1.00 77.44 190 GLY A C 1
ATOM 1492 O O . GLY A 1 190 ? 0.825 6.859 -20.960 1.00 77.44 190 GLY A O 1
ATOM 1493 N N . PRO A 1 191 ? 2.980 7.316 -20.498 1.00 76.31 191 PRO A N 1
ATOM 1494 C CA . PRO A 1 191 ? 3.267 6.013 -19.906 1.00 76.31 191 PRO A CA 1
ATOM 1495 C C . PRO A 1 191 ? 2.379 5.699 -18.693 1.00 76.31 191 PRO A C 1
ATOM 1497 O O . PRO A 1 191 ? 2.179 6.555 -17.832 1.00 76.31 191 PRO A O 1
ATOM 1500 N N . TRP A 1 192 ? 1.925 4.443 -18.575 1.00 78.69 192 TRP A N 1
ATOM 1501 C CA . TRP A 1 192 ? 1.085 3.954 -17.464 1.00 78.69 192 TRP A CA 1
ATOM 1502 C C . TRP A 1 192 ? 1.639 4.356 -16.085 1.00 78.69 192 TRP A C 1
ATOM 1504 O O . TRP A 1 192 ? 0.908 4.843 -15.227 1.00 78.69 192 TRP A O 1
ATOM 1514 N N . VAL A 1 193 ? 2.962 4.269 -15.917 1.00 72.06 193 VAL A N 1
ATOM 1515 C CA . VAL A 1 193 ? 3.687 4.679 -14.705 1.00 72.06 193 VAL A CA 1
ATOM 1516 C C . VAL A 1 193 ? 3.379 6.110 -14.244 1.00 72.06 193 VAL A C 1
ATOM 1518 O O . VAL A 1 193 ? 3.254 6.355 -13.045 1.00 72.06 193 VAL A O 1
ATOM 1521 N N . LEU A 1 194 ? 3.256 7.068 -15.164 1.00 74.06 194 LEU A N 1
ATOM 1522 C CA . LEU A 1 194 ? 3.031 8.464 -14.788 1.00 74.06 194 LEU A CA 1
ATOM 1523 C C . LEU A 1 194 ? 1.635 8.673 -14.193 1.00 74.06 194 LEU A C 1
ATOM 1525 O O . LEU A 1 194 ? 1.457 9.578 -13.380 1.00 74.06 194 LEU A O 1
ATOM 1529 N N . GLY A 1 195 ? 0.671 7.824 -14.565 1.00 71.44 195 GLY A N 1
ATOM 1530 C CA . GLY A 1 195 ? -0.681 7.846 -14.010 1.00 71.44 195 GLY A CA 1
ATOM 1531 C C . GLY A 1 195 ? -0.714 7.488 -12.525 1.00 71.44 195 GLY A C 1
ATOM 1532 O O . GLY A 1 195 ? -1.499 8.064 -11.779 1.00 71.44 195 GLY A O 1
ATOM 1533 N N . ILE A 1 196 ? 0.183 6.600 -12.077 1.00 75.12 196 ILE A N 1
ATOM 1534 C CA . ILE A 1 196 ? 0.294 6.242 -10.659 1.00 75.12 196 ILE A CA 1
ATOM 1535 C C . ILE A 1 196 ? 1.199 7.222 -9.896 1.00 75.12 196 ILE A C 1
ATOM 1537 O O . ILE A 1 196 ? 0.786 7.771 -8.883 1.00 75.12 196 ILE A O 1
ATOM 1541 N N . GLN A 1 197 ? 2.394 7.547 -10.402 1.00 70.25 197 GLN A N 1
ATOM 1542 C CA . GLN A 1 197 ? 3.417 8.297 -9.649 1.00 70.25 197 GLN A CA 1
ATOM 1543 C C . GLN A 1 197 ? 3.006 9.707 -9.208 1.00 70.25 197 GLN A C 1
ATOM 1545 O O . GLN A 1 197 ? 3.583 10.247 -8.265 1.00 70.25 197 GLN A O 1
ATOM 1550 N N . ARG A 1 198 ? 2.045 10.326 -9.899 1.00 70.12 198 ARG A N 1
ATOM 1551 C CA . ARG A 1 198 ? 1.570 11.677 -9.569 1.00 70.12 198 ARG A CA 1
ATOM 1552 C C . ARG A 1 198 ? 0.755 11.724 -8.277 1.00 70.12 198 ARG A C 1
ATOM 1554 O O . ARG A 1 198 ? 0.663 12.793 -7.678 1.00 70.12 198 ARG A O 1
ATOM 1561 N N . GLY A 1 199 ? 0.193 10.593 -7.852 1.00 77.69 199 GLY A N 1
ATOM 1562 C CA . GLY A 1 199 ? -0.688 10.529 -6.695 1.00 77.69 199 GLY A CA 1
ATOM 1563 C C . GLY A 1 199 ? 0.036 10.797 -5.365 1.00 77.69 199 GLY A C 1
ATOM 1564 O O . GLY A 1 199 ? 1.141 10.279 -5.164 1.00 77.69 199 GLY A O 1
ATOM 1565 N N . PRO A 1 200 ? -0.557 11.561 -4.425 1.00 82.56 200 PRO A N 1
ATOM 1566 C CA . PRO A 1 200 ? 0.012 11.802 -3.095 1.00 82.56 200 PRO A CA 1
ATOM 1567 C C . PRO A 1 200 ? 0.356 10.520 -2.321 1.00 82.56 200 PRO A C 1
ATOM 1569 O O . PRO A 1 200 ? 1.368 10.500 -1.619 1.00 82.56 200 PRO A O 1
ATOM 1572 N N . VAL A 1 201 ? -0.401 9.431 -2.505 1.00 82.94 201 VAL A N 1
ATOM 1573 C CA . VAL A 1 201 ? -0.163 8.138 -1.829 1.00 82.94 201 VAL A CA 1
ATOM 1574 C C . VAL A 1 201 ? 1.248 7.604 -2.089 1.00 82.94 201 VAL A C 1
ATOM 1576 O O . VAL A 1 201 ? 1.920 7.123 -1.181 1.00 82.94 201 VAL A O 1
ATOM 1579 N N . PHE A 1 202 ? 1.770 7.771 -3.305 1.00 82.00 202 PHE A N 1
ATOM 1580 C CA . PHE A 1 202 ? 3.087 7.245 -3.681 1.00 82.00 202 PHE A CA 1
ATOM 1581 C C . PHE A 1 202 ? 4.258 7.998 -3.049 1.00 82.00 202 PHE A C 1
ATOM 1583 O O . PHE A 1 202 ? 5.401 7.536 -3.138 1.00 82.00 202 PHE A O 1
ATOM 1590 N N . ARG A 1 203 ? 3.976 9.130 -2.394 1.00 81.62 203 ARG A N 1
ATOM 1591 C CA . ARG A 1 203 ? 4.939 9.886 -1.596 1.00 81.62 203 ARG A CA 1
ATOM 1592 C C . ARG A 1 203 ? 5.020 9.389 -0.155 1.00 81.62 203 ARG A C 1
ATOM 1594 O O . ARG A 1 203 ? 5.921 9.842 0.534 1.00 81.62 203 ARG A O 1
ATOM 1601 N N . ARG A 1 204 ? 4.140 8.496 0.315 1.00 84.25 204 ARG A N 1
ATOM 1602 C CA . ARG A 1 204 ? 4.172 7.955 1.687 1.00 84.25 204 ARG A CA 1
ATOM 1603 C C . ARG A 1 204 ? 5.029 6.694 1.770 1.00 84.25 204 ARG A C 1
ATOM 1605 O O . ARG A 1 204 ? 4.897 5.808 0.931 1.00 84.25 204 ARG A O 1
ATOM 1612 N N . GLY A 1 205 ? 5.892 6.603 2.782 1.00 84.25 205 GLY A N 1
ATOM 1613 C CA . GLY A 1 205 ? 6.839 5.493 2.951 1.00 84.25 205 GLY A CA 1
ATOM 1614 C C . GLY A 1 205 ? 6.157 4.128 3.063 1.00 84.25 205 GLY A C 1
ATOM 1615 O O . GLY A 1 205 ? 6.498 3.220 2.306 1.00 84.25 205 GLY A O 1
ATOM 1616 N N . TRP A 1 206 ? 5.150 4.019 3.935 1.00 88.81 206 TRP A N 1
ATOM 1617 C CA . TRP A 1 206 ? 4.348 2.805 4.129 1.00 88.81 206 TRP A CA 1
ATOM 1618 C C . TRP A 1 206 ? 3.735 2.288 2.821 1.00 88.81 206 TRP A C 1
ATOM 1620 O O . TRP A 1 206 ? 3.893 1.113 2.496 1.00 88.81 206 TRP A O 1
ATOM 1630 N N . CYS A 1 207 ? 3.194 3.182 1.987 1.00 88.62 207 CYS A N 1
ATOM 1631 C CA . CYS A 1 207 ? 2.514 2.832 0.739 1.00 88.62 207 CYS A CA 1
ATOM 1632 C C . CYS A 1 207 ? 3.397 2.135 -0.310 1.00 88.62 207 CYS A C 1
ATOM 1634 O O . CYS A 1 207 ? 2.869 1.504 -1.228 1.00 88.62 207 CYS A O 1
ATOM 1636 N N . LEU A 1 208 ? 4.732 2.189 -0.183 1.00 88.56 208 LEU A N 1
ATOM 1637 C CA . LEU A 1 208 ? 5.597 1.318 -0.981 1.00 88.56 208 LEU A CA 1
ATOM 1638 C C . LEU A 1 208 ? 5.379 -0.152 -0.616 1.00 88.56 208 LEU A C 1
ATOM 1640 O O . LEU A 1 208 ? 5.125 -0.957 -1.507 1.00 88.56 208 LEU A O 1
ATOM 1644 N N . GLN A 1 209 ? 5.461 -0.491 0.674 1.00 90.25 209 GLN A N 1
ATOM 1645 C CA . GLN A 1 209 ? 5.276 -1.863 1.144 1.00 90.25 209 GLN A CA 1
ATOM 1646 C C . GLN A 1 209 ? 3.880 -2.367 0.772 1.00 90.25 209 GLN A C 1
ATOM 1648 O O . GLN A 1 209 ? 3.744 -3.461 0.234 1.00 90.25 209 GLN A O 1
ATOM 1653 N N . GLU A 1 210 ? 2.861 -1.533 0.982 1.00 92.94 210 GLU A N 1
ATOM 1654 C CA . GLU A 1 210 ? 1.464 -1.845 0.665 1.00 92.94 210 GLU A CA 1
ATOM 1655 C C . GLU A 1 210 ? 1.319 -2.277 -0.801 1.00 92.94 210 GLU A C 1
ATOM 1657 O O . GLU A 1 210 ? 0.771 -3.340 -1.095 1.00 92.94 210 GLU A O 1
ATOM 1662 N N . ARG A 1 211 ? 1.889 -1.509 -1.739 1.00 90.69 211 ARG A N 1
ATOM 1663 C CA . ARG A 1 211 ? 1.863 -1.837 -3.171 1.00 90.69 211 ARG A CA 1
ATOM 1664 C C . ARG A 1 211 ? 2.706 -3.064 -3.525 1.00 90.69 211 ARG A C 1
ATOM 1666 O O . ARG A 1 211 ? 2.234 -3.909 -4.281 1.00 90.69 211 ARG A O 1
ATOM 1673 N N . GLU A 1 212 ? 3.945 -3.147 -3.039 1.00 88.19 212 GLU A N 1
ATOM 1674 C CA . GLU A 1 212 ? 4.882 -4.228 -3.396 1.00 88.19 212 GLU A CA 1
ATOM 1675 C C . GLU A 1 212 ? 4.395 -5.597 -2.912 1.00 88.19 212 GLU A C 1
ATOM 1677 O O . GLU A 1 212 ? 4.567 -6.594 -3.615 1.00 88.19 212 GLU A O 1
ATOM 1682 N N . MET A 1 213 ? 3.739 -5.649 -1.752 1.00 91.06 213 MET A N 1
ATOM 1683 C CA . MET A 1 213 ? 3.230 -6.894 -1.171 1.00 91.06 213 MET A CA 1
ATOM 1684 C C . MET A 1 213 ? 1.952 -7.383 -1.853 1.00 91.06 213 MET A C 1
ATOM 1686 O O . MET A 1 213 ? 1.787 -8.584 -2.081 1.00 91.06 213 MET A O 1
ATOM 1690 N N . SER A 1 214 ? 1.076 -6.459 -2.246 1.00 93.38 214 SER A N 1
ATOM 1691 C CA . SER A 1 214 ? -0.268 -6.761 -2.748 1.00 93.38 214 SER A CA 1
ATOM 1692 C C . SER A 1 214 ? -0.263 -7.581 -4.037 1.00 93.38 214 SER A C 1
ATOM 1694 O O . SER A 1 214 ? 0.232 -7.088 -5.042 1.00 93.38 214 SER A O 1
ATOM 1696 N N . PRO A 1 215 ? -0.851 -8.784 -4.134 1.00 92.62 215 PRO A N 1
ATOM 1697 C CA . PRO A 1 215 ? -0.860 -9.545 -5.393 1.00 92.62 215 PRO A CA 1
ATOM 1698 C C . PRO A 1 215 ? -1.604 -8.813 -6.524 1.00 92.62 215 PRO A C 1
ATOM 1700 O O . PRO A 1 215 ? -1.275 -8.971 -7.703 1.00 92.62 215 PRO A O 1
ATOM 1703 N N . ARG A 1 216 ? -2.589 -7.987 -6.159 1.00 94.75 216 ARG A N 1
ATOM 1704 C CA . ARG A 1 216 ? -3.489 -7.243 -7.044 1.00 94.75 216 ARG A CA 1
ATOM 1705 C C . ARG A 1 216 ? -3.736 -5.850 -6.471 1.00 94.75 216 ARG A C 1
ATOM 1707 O O . ARG A 1 216 ? -3.955 -5.717 -5.269 1.00 94.75 216 ARG A O 1
ATOM 1714 N N . VAL A 1 217 ? -3.719 -4.832 -7.323 1.00 95.25 217 VAL A N 1
ATOM 1715 C CA . VAL A 1 217 ? -3.882 -3.430 -6.941 1.00 95.25 217 VAL A CA 1
ATOM 1716 C C . VAL A 1 217 ? -4.822 -2.726 -7.918 1.00 95.25 217 VAL A C 1
ATOM 1718 O O . VAL A 1 217 ? -4.619 -2.749 -9.133 1.00 95.25 217 VAL A O 1
ATOM 1721 N N . LEU A 1 218 ? -5.851 -2.080 -7.370 1.00 96.00 218 LEU A N 1
ATOM 1722 C CA . LEU A 1 218 ? -6.770 -1.200 -8.086 1.00 96.00 218 LEU A CA 1
ATOM 1723 C C . LEU A 1 218 ? -6.469 0.249 -7.714 1.00 96.00 218 LEU A C 1
ATOM 1725 O O . LEU A 1 218 ? -6.744 0.685 -6.596 1.00 96.00 218 LEU A O 1
ATOM 1729 N N . HIS A 1 219 ? -5.927 1.003 -8.663 1.00 93.94 219 HIS A N 1
ATOM 1730 C CA . HIS A 1 219 ? -5.623 2.414 -8.487 1.00 93.94 219 HIS A CA 1
ATOM 1731 C C . HIS A 1 219 ? -6.794 3.277 -8.947 1.00 93.94 219 HIS A C 1
ATOM 1733 O O . HIS A 1 219 ? -7.088 3.371 -10.142 1.00 93.94 219 HIS A O 1
ATOM 1739 N N . TYR A 1 220 ? -7.415 3.961 -7.994 1.00 93.25 220 TYR A N 1
ATOM 1740 C CA . TYR A 1 220 ? -8.352 5.044 -8.255 1.00 93.25 220 TYR A CA 1
ATOM 1741 C C . TYR A 1 220 ? -7.559 6.337 -8.420 1.00 93.25 220 TYR A C 1
ATOM 1743 O O . TYR A 1 220 ? -7.250 7.030 -7.452 1.00 93.25 220 TYR A O 1
ATOM 1751 N N . THR A 1 221 ? -7.149 6.610 -9.659 1.00 89.06 221 THR A N 1
ATOM 1752 C CA . THR A 1 221 ? -6.383 7.815 -10.002 1.00 89.06 221 THR A CA 1
ATOM 1753 C C . THR A 1 221 ? -7.306 8.953 -10.429 1.00 89.06 221 THR A C 1
ATOM 1755 O O . THR A 1 221 ? -8.506 8.747 -10.648 1.00 89.06 221 THR A O 1
ATOM 1758 N N . ARG A 1 222 ? -6.726 10.150 -10.584 1.00 85.50 222 ARG A N 1
ATOM 1759 C CA . ARG A 1 222 ? -7.427 11.338 -11.078 1.00 85.50 222 ARG A CA 1
ATOM 1760 C C . ARG A 1 222 ? -8.141 11.078 -12.396 1.00 85.50 222 ARG A C 1
ATOM 1762 O O . ARG A 1 222 ? -9.300 11.436 -12.559 1.00 85.50 222 ARG A O 1
ATOM 1769 N N . ASP A 1 223 ? -7.430 10.444 -13.321 1.00 84.75 223 ASP A N 1
ATOM 1770 C CA . ASP A 1 223 ? -7.820 10.440 -14.727 1.00 84.75 223 ASP A CA 1
ATOM 1771 C C . ASP A 1 223 ? -8.563 9.165 -15.132 1.00 84.75 223 ASP A C 1
ATOM 1773 O O . ASP A 1 223 ? -9.326 9.186 -16.094 1.00 84.75 223 ASP A O 1
ATOM 1777 N N . ARG A 1 224 ? -8.331 8.049 -14.426 1.00 86.69 224 ARG A N 1
ATOM 1778 C CA . ARG A 1 224 ? -8.837 6.718 -14.804 1.00 86.69 224 ARG A CA 1
ATOM 1779 C C . ARG A 1 224 ? -8.677 5.676 -13.702 1.00 86.69 224 ARG A C 1
ATOM 1781 O O . ARG A 1 224 ? -7.819 5.796 -12.823 1.00 86.69 224 ARG A O 1
ATOM 1788 N N . LEU A 1 225 ? -9.454 4.604 -13.795 1.00 91.12 225 LEU A N 1
ATOM 1789 C CA . LEU A 1 225 ? -9.209 3.382 -13.038 1.00 91.12 225 LEU A CA 1
ATOM 1790 C C . LEU A 1 225 ? -8.047 2.610 -13.676 1.00 91.12 225 LEU A C 1
ATOM 1792 O O . LEU A 1 225 ? -8.049 2.357 -14.883 1.00 91.12 225 LEU A O 1
ATOM 1796 N N . MET A 1 226 ? -7.057 2.225 -12.873 1.00 91.94 226 MET A N 1
ATOM 1797 C CA . MET A 1 226 ? -5.886 1.481 -13.347 1.00 91.94 226 MET A CA 1
ATOM 1798 C C . MET A 1 226 ? -5.700 0.196 -12.550 1.00 91.94 226 MET A C 1
ATOM 1800 O O . MET A 1 226 ? -5.972 0.142 -11.352 1.00 91.94 226 MET A O 1
ATOM 1804 N N . TRP A 1 227 ? -5.216 -0.835 -13.230 1.00 93.38 227 TRP A N 1
ATOM 1805 C CA . TRP A 1 227 ? -4.977 -2.156 -12.674 1.00 93.38 227 TRP A CA 1
ATOM 1806 C C . TRP A 1 227 ? -3.502 -2.512 -12.736 1.00 93.38 227 TRP A C 1
ATOM 1808 O O . TRP A 1 227 ? -2.838 -2.311 -13.757 1.00 93.38 227 TRP A O 1
ATOM 1818 N N . GLU A 1 228 ? -3.020 -3.112 -11.657 1.00 92.06 228 GLU A N 1
ATOM 1819 C CA . GLU A 1 228 ? -1.718 -3.753 -11.601 1.00 92.06 228 GLU A CA 1
ATOM 1820 C C . GLU A 1 228 ? -1.805 -5.052 -10.798 1.00 92.06 228 GLU A C 1
ATOM 1822 O O . GLU A 1 228 ? -2.326 -5.085 -9.688 1.00 92.06 228 GLU A O 1
ATOM 1827 N N . CYS A 1 229 ? -1.244 -6.133 -11.329 1.00 92.50 229 CYS A N 1
ATOM 1828 C CA . CYS A 1 229 ? -0.950 -7.347 -10.568 1.00 92.50 229 CYS A CA 1
ATOM 1829 C C . CYS A 1 229 ? 0.526 -7.724 -10.741 1.00 92.50 229 CYS A C 1
ATOM 1831 O O . CYS A 1 229 ? 1.305 -6.926 -11.266 1.00 92.50 229 CYS A O 1
ATOM 1833 N N . ARG A 1 230 ? 0.938 -8.917 -10.302 1.00 87.88 230 ARG A N 1
ATOM 1834 C CA . ARG A 1 230 ? 2.341 -9.347 -10.434 1.00 87.88 230 ARG A CA 1
ATOM 1835 C C . ARG A 1 230 ? 2.778 -9.603 -11.879 1.00 87.88 230 ARG A C 1
ATOM 1837 O O . ARG A 1 230 ? 3.952 -9.459 -12.196 1.00 87.88 230 ARG A O 1
ATOM 1844 N N . GLU A 1 231 ? 1.835 -9.919 -12.766 1.00 86.75 231 GLU A N 1
ATOM 1845 C CA . GLU A 1 231 ? 2.134 -10.307 -14.153 1.00 86.75 231 GLU A CA 1
ATOM 1846 C C . GLU A 1 231 ? 1.711 -9.271 -15.194 1.00 86.75 231 GLU A C 1
ATOM 1848 O O . GLU A 1 231 ? 2.359 -9.151 -16.228 1.00 86.75 231 GLU A O 1
ATOM 1853 N N . CYS A 1 232 ? 0.659 -8.495 -14.928 1.00 89.50 232 CYS A N 1
ATOM 1854 C CA . CYS A 1 232 ? 0.023 -7.636 -15.925 1.00 89.50 232 CYS A CA 1
ATOM 1855 C C . CYS A 1 232 ? -0.324 -6.247 -15.377 1.00 89.50 232 CYS A C 1
ATOM 1857 O O . CYS A 1 232 ? -0.497 -6.048 -14.170 1.00 89.50 232 CYS A O 1
ATOM 1859 N N . THR A 1 233 ? -0.488 -5.292 -16.288 1.00 91.00 233 THR A N 1
ATOM 1860 C CA . THR A 1 233 ? -1.111 -3.988 -16.034 1.00 91.00 233 THR A CA 1
ATOM 1861 C C . THR A 1 233 ? -2.249 -3.743 -17.022 1.00 91.00 233 THR A C 1
ATOM 1863 O O . THR A 1 233 ? -2.279 -4.319 -18.107 1.00 91.00 233 THR A O 1
ATOM 1866 N N . ALA A 1 234 ? -3.207 -2.903 -16.638 1.00 90.00 234 ALA A N 1
ATOM 1867 C CA . ALA A 1 234 ? -4.272 -2.423 -17.519 1.00 90.00 234 ALA A CA 1
ATOM 1868 C C . ALA A 1 234 ? -4.793 -1.062 -17.036 1.00 90.00 234 ALA A C 1
ATOM 1870 O O . ALA A 1 234 ? -4.404 -0.565 -15.969 1.00 90.00 234 ALA A O 1
ATOM 1871 N N . ALA A 1 235 ? -5.658 -0.437 -17.828 1.00 89.19 235 ALA A N 1
ATOM 1872 C CA . ALA A 1 235 ? -6.357 0.790 -17.462 1.00 89.19 235 ALA A CA 1
ATOM 1873 C C . ALA A 1 235 ? -7.743 0.843 -18.118 1.00 89.19 235 ALA A C 1
ATOM 1875 O O . ALA A 1 235 ? -7.999 0.105 -19.062 1.00 89.19 235 ALA A O 1
ATOM 1876 N N . GLU A 1 236 ? -8.655 1.691 -17.636 1.00 87.94 236 GLU A N 1
ATOM 1877 C CA . GLU A 1 236 ? -10.024 1.732 -18.182 1.00 87.94 236 GLU A CA 1
ATOM 1878 C C . GLU A 1 236 ? -10.073 2.062 -19.684 1.00 87.94 236 GLU A C 1
ATOM 1880 O O . GLU A 1 236 ? -10.951 1.566 -20.387 1.00 87.94 236 GLU A O 1
ATOM 1885 N N . ASP A 1 237 ? -9.107 2.847 -20.173 1.00 82.88 237 ASP A N 1
ATOM 1886 C CA . ASP A 1 237 ? -8.970 3.232 -21.577 1.00 82.88 237 ASP A CA 1
ATOM 1887 C C . ASP A 1 237 ? -8.332 2.136 -22.448 1.00 82.88 237 ASP A C 1
ATOM 1889 O O . ASP A 1 237 ? -8.502 2.143 -23.665 1.00 82.88 237 ASP A O 1
ATOM 1893 N N . LYS A 1 238 ? -7.618 1.186 -21.835 1.00 85.19 238 LYS A N 1
ATOM 1894 C CA . LYS A 1 238 ? -6.991 0.015 -22.472 1.00 85.19 238 LYS A CA 1
ATOM 1895 C C . LYS A 1 238 ? -7.207 -1.205 -21.572 1.00 85.19 238 LYS A C 1
ATOM 1897 O O . LYS A 1 238 ? -6.325 -1.533 -20.768 1.00 85.19 238 LYS A O 1
ATOM 1902 N N . PRO A 1 239 ? -8.416 -1.793 -21.612 1.00 87.75 239 PRO A N 1
ATOM 1903 C CA . PRO A 1 239 ? -8.849 -2.785 -20.637 1.00 87.75 239 PRO A CA 1
ATOM 1904 C C . PRO A 1 239 ? -8.135 -4.132 -20.770 1.00 87.75 239 PRO A C 1
ATOM 1906 O O . PRO A 1 239 ? -8.194 -4.940 -19.842 1.00 87.75 239 PRO A O 1
ATOM 1909 N N . GLU A 1 240 ? -7.471 -4.392 -21.893 1.00 89.38 240 GLU A N 1
ATOM 1910 C CA . GLU A 1 240 ? -6.715 -5.615 -22.122 1.00 89.38 240 GLU A CA 1
ATOM 1911 C C . GLU A 1 240 ? -5.533 -5.713 -21.147 1.00 89.38 240 GLU A C 1
ATOM 1913 O O . GLU A 1 240 ? -4.743 -4.779 -20.994 1.00 89.38 240 GLU A O 1
ATOM 1918 N N . LEU A 1 241 ? -5.397 -6.867 -20.486 1.00 88.88 241 LEU A N 1
ATOM 1919 C CA . LEU A 1 241 ? -4.274 -7.135 -19.591 1.00 88.88 241 LEU A CA 1
ATOM 1920 C C . LEU A 1 241 ? -2.986 -7.241 -20.410 1.00 88.88 241 LEU A C 1
ATOM 1922 O O . LEU A 1 241 ? -2.773 -8.202 -21.147 1.00 88.88 241 LEU A O 1
ATOM 1926 N N . ALA A 1 242 ? -2.120 -6.244 -20.267 1.00 86.88 242 ALA A N 1
ATOM 1927 C CA . ALA A 1 242 ? -0.815 -6.229 -20.896 1.00 86.88 242 ALA A CA 1
ATOM 1928 C C . ALA A 1 242 ? 0.209 -6.867 -19.955 1.00 86.88 242 ALA A C 1
ATOM 1930 O O . ALA A 1 242 ? 0.419 -6.381 -18.840 1.00 86.88 242 ALA A O 1
ATOM 1931 N N . ALA A 1 243 ? 0.877 -7.927 -20.414 1.00 83.75 243 ALA A N 1
ATOM 1932 C CA . ALA A 1 243 ? 1.970 -8.541 -19.672 1.00 83.75 243 ALA A CA 1
ATOM 1933 C C . ALA A 1 243 ? 3.062 -7.505 -19.367 1.00 83.75 243 ALA A C 1
ATOM 1935 O O . ALA A 1 243 ? 3.507 -6.752 -20.245 1.00 83.75 243 ALA A O 1
ATOM 1936 N N . LYS A 1 244 ? 3.528 -7.487 -18.119 1.00 76.38 244 LYS A N 1
ATOM 1937 C CA . LYS A 1 244 ? 4.708 -6.735 -17.711 1.00 76.38 244 LYS A CA 1
ATOM 1938 C C . LYS A 1 244 ? 5.899 -7.335 -18.452 1.00 76.38 244 LYS A C 1
ATOM 1940 O O . LYS A 1 244 ? 6.393 -8.401 -18.098 1.00 76.38 244 LYS A O 1
ATOM 1945 N N . LYS A 1 245 ? 6.370 -6.667 -19.509 1.00 58.84 245 LYS A N 1
ATOM 1946 C CA . LYS A 1 245 ? 7.644 -7.037 -20.137 1.00 58.84 245 LYS A CA 1
ATOM 1947 C C . LYS A 1 245 ? 8.719 -6.946 -19.051 1.00 58.84 245 LYS A C 1
ATOM 1949 O O . LYS A 1 245 ? 8.870 -5.880 -18.453 1.00 58.84 245 LYS A O 1
ATOM 1954 N N . GLN A 1 246 ? 9.434 -8.050 -18.805 1.00 46.59 246 GLN A N 1
ATOM 1955 C CA . GLN A 1 246 ? 10.453 -8.200 -17.748 1.00 46.59 246 GLN A CA 1
ATOM 1956 C C . GLN A 1 246 ? 11.529 -7.101 -17.762 1.00 46.59 246 GLN A C 1
ATOM 1958 O O . GLN A 1 246 ? 12.216 -6.880 -16.776 1.00 46.59 246 GLN A O 1
ATOM 1963 N N . THR A 1 247 ? 11.632 -6.336 -18.840 1.00 43.00 247 THR A N 1
ATOM 1964 C CA . THR A 1 247 ? 12.506 -5.177 -18.955 1.00 43.00 247 THR A CA 1
ATOM 1965 C C . THR A 1 247 ? 11.837 -4.127 -19.838 1.00 43.00 247 THR A C 1
ATOM 1967 O O . THR A 1 247 ? 12.147 -3.977 -21.017 1.00 43.00 247 THR A O 1
ATOM 1970 N N . ASN A 1 248 ? 10.915 -3.330 -19.291 1.00 38.88 248 ASN A N 1
ATOM 1971 C CA . ASN A 1 248 ? 10.696 -2.018 -19.899 1.00 38.88 248 ASN A CA 1
ATOM 1972 C C . ASN A 1 248 ? 11.982 -1.208 -19.668 1.00 38.88 248 ASN A C 1
ATOM 1974 O O . ASN A 1 248 ? 12.155 -0.584 -18.624 1.00 38.88 248 ASN A O 1
ATOM 1978 N N . GLU A 1 249 ? 12.899 -1.226 -20.637 1.00 39.22 249 GLU A N 1
ATOM 1979 C CA . GLU A 1 249 ? 14.146 -0.446 -20.611 1.00 39.22 249 GLU A CA 1
ATOM 1980 C C . GLU A 1 249 ? 13.878 1.059 -20.411 1.00 39.22 249 GLU A C 1
ATOM 1982 O O . GLU A 1 249 ? 14.705 1.771 -19.851 1.00 39.22 249 GLU A O 1
ATOM 1987 N N . SER A 1 250 ? 12.676 1.526 -20.768 1.00 40.53 250 SER A N 1
ATOM 1988 C CA . SER A 1 250 ? 12.186 2.883 -20.496 1.00 40.53 250 SER A CA 1
ATOM 1989 C C . SER A 1 250 ? 11.631 3.088 -19.068 1.00 40.53 250 SER A C 1
ATOM 1991 O O . SER A 1 250 ? 11.594 4.226 -18.605 1.00 40.53 250 SER A O 1
ATOM 1993 N N . LEU A 1 251 ? 11.230 2.030 -18.345 1.00 42.06 251 LEU A N 1
ATOM 1994 C CA . LEU A 1 251 ? 10.852 2.096 -16.919 1.00 42.06 251 LEU A CA 1
ATOM 1995 C C . LEU A 1 251 ? 12.064 1.984 -15.989 1.00 42.06 251 LEU A C 1
ATOM 1997 O O . LEU A 1 251 ? 11.984 2.439 -14.849 1.00 42.06 251 LEU A O 1
ATOM 2001 N N . ALA A 1 252 ? 13.184 1.420 -16.456 1.00 39.91 252 ALA A N 1
ATOM 2002 C CA . ALA A 1 252 ? 14.422 1.341 -15.678 1.00 39.91 252 ALA A CA 1
ATOM 2003 C C . ALA A 1 252 ? 14.941 2.731 -15.253 1.00 39.91 252 ALA A C 1
ATOM 2005 O O . ALA A 1 252 ? 15.597 2.847 -14.222 1.00 39.91 252 ALA A O 1
ATOM 2006 N N . ALA A 1 253 ? 14.588 3.790 -15.993 1.00 40.84 253 ALA A N 1
ATOM 2007 C CA . ALA A 1 253 ? 14.884 5.177 -15.632 1.00 40.84 253 ALA A CA 1
ATOM 2008 C C . ALA A 1 253 ? 13.974 5.740 -14.512 1.00 40.84 253 ALA A C 1
ATOM 2010 O O . ALA A 1 253 ? 14.317 6.736 -13.878 1.00 40.84 253 ALA A O 1
ATOM 2011 N N . HIS A 1 254 ? 12.836 5.098 -14.222 1.00 44.09 254 HIS A N 1
ATOM 2012 C CA . HIS A 1 254 ? 11.847 5.536 -13.230 1.00 44.09 254 HIS A CA 1
ATOM 2013 C C . HIS A 1 254 ? 11.493 4.402 -12.257 1.00 44.09 254 HIS A C 1
ATOM 2015 O O . HIS A 1 254 ? 10.340 3.982 -12.132 1.00 44.09 254 HIS A O 1
ATOM 2021 N N . LEU A 1 255 ? 12.526 3.945 -11.543 1.00 45.62 255 LEU A N 1
ATOM 2022 C CA . LEU A 1 255 ? 12.585 2.843 -10.568 1.00 45.62 255 LEU A CA 1
ATOM 2023 C C . LEU A 1 255 ? 11.477 2.796 -9.500 1.00 45.62 255 LEU A C 1
ATOM 2025 O O . LEU A 1 255 ? 11.300 1.762 -8.870 1.00 45.62 255 LEU A O 1
ATOM 2029 N N . SER A 1 256 ? 10.687 3.855 -9.311 1.00 47.81 256 SER A N 1
ATOM 2030 C CA . SER A 1 256 ? 9.514 3.833 -8.424 1.00 47.81 256 SER A CA 1
ATOM 2031 C C . SER A 1 256 ? 8.276 3.154 -9.031 1.00 47.81 256 SER A C 1
ATOM 2033 O O . SER A 1 256 ? 7.226 3.141 -8.393 1.00 47.81 256 SER A O 1
ATOM 2035 N N . SER A 1 257 ? 8.375 2.610 -10.250 1.00 48.91 257 SER A N 1
ATOM 2036 C CA . SER A 1 257 ? 7.237 2.068 -11.005 1.00 48.91 257 SER A CA 1
ATOM 2037 C C . SER A 1 257 ? 7.264 0.572 -11.277 1.00 48.91 257 SER A C 1
ATOM 2039 O O . SER A 1 257 ? 6.197 -0.026 -11.401 1.00 48.91 257 SER A O 1
ATOM 2041 N N . ALA A 1 258 ? 8.438 -0.054 -11.319 1.00 60.09 258 ALA A N 1
ATOM 2042 C CA . ALA A 1 258 ? 8.522 -1.505 -11.337 1.00 60.09 258 ALA A CA 1
ATOM 2043 C C . ALA A 1 258 ? 8.204 -2.013 -9.930 1.00 60.09 258 ALA A C 1
ATOM 2045 O O . ALA A 1 258 ? 8.788 -1.522 -8.967 1.00 60.09 258 ALA A O 1
ATOM 2046 N N . ARG A 1 259 ? 7.282 -2.970 -9.812 1.00 73.25 259 ARG A N 1
ATOM 2047 C CA . ARG A 1 259 ? 7.154 -3.756 -8.587 1.00 73.25 259 ARG A CA 1
ATOM 2048 C C . ARG A 1 259 ? 8.390 -4.626 -8.448 1.00 73.25 259 ARG A C 1
ATOM 2050 O O . ARG A 1 259 ? 8.515 -5.655 -9.111 1.00 73.25 259 ARG A O 1
ATOM 2057 N N . LEU A 1 260 ? 9.351 -4.142 -7.673 1.00 72.25 260 LEU A N 1
ATOM 2058 C CA . LEU A 1 260 ? 10.687 -4.718 -7.589 1.00 72.25 260 LEU A CA 1
ATOM 2059 C C . LEU A 1 260 ? 10.624 -6.154 -7.063 1.00 72.25 260 LEU A C 1
ATOM 2061 O O . LEU A 1 260 ? 11.398 -6.997 -7.513 1.00 72.25 260 LEU A O 1
ATOM 2065 N N . LEU A 1 261 ? 9.677 -6.460 -6.175 1.00 75.62 261 LEU A N 1
ATOM 2066 C CA . LEU A 1 261 ? 9.531 -7.804 -5.614 1.00 75.62 261 LEU A CA 1
ATOM 2067 C C . LEU A 1 261 ? 8.896 -8.823 -6.575 1.00 75.62 261 LEU A C 1
ATOM 2069 O O . LEU A 1 261 ? 9.041 -10.023 -6.339 1.00 75.62 261 LEU A O 1
ATOM 2073 N N . ASP A 1 262 ? 8.254 -8.397 -7.664 1.00 73.06 262 ASP A N 1
ATOM 2074 C CA . ASP A 1 262 ? 7.591 -9.321 -8.601 1.00 73.06 262 ASP A CA 1
ATOM 2075 C C . ASP A 1 262 ? 8.596 -10.088 -9.475 1.00 73.06 262 ASP A C 1
ATOM 2077 O O . ASP A 1 262 ? 8.331 -11.212 -9.898 1.00 73.06 262 ASP A O 1
ATOM 2081 N N . ASP A 1 263 ? 9.767 -9.499 -9.730 1.00 67.88 263 ASP A N 1
ATOM 2082 C CA . ASP A 1 263 ? 10.821 -10.134 -10.520 1.00 67.88 263 ASP A CA 1
ATOM 2083 C C . ASP A 1 263 ? 11.491 -11.273 -9.719 1.00 67.88 263 ASP A C 1
ATOM 2085 O O . ASP A 1 263 ? 11.759 -11.140 -8.518 1.00 67.88 263 ASP A O 1
ATOM 2089 N N . LYS A 1 264 ? 11.757 -12.405 -10.378 1.00 64.94 264 LYS A N 1
ATOM 2090 C CA . LYS A 1 264 ? 12.464 -13.547 -9.783 1.00 64.94 264 LYS A CA 1
ATOM 2091 C C . LYS A 1 264 ? 13.974 -13.313 -9.720 1.00 64.94 264 LYS A C 1
ATOM 2093 O O . LYS A 1 264 ? 14.609 -13.869 -8.829 1.00 64.94 264 LYS A O 1
ATOM 2098 N N . ASP A 1 265 ? 14.538 -12.483 -10.600 1.00 65.88 265 ASP A N 1
ATOM 2099 C CA . ASP A 1 265 ? 15.958 -12.138 -10.544 1.00 65.88 265 ASP A CA 1
ATOM 2100 C C . ASP A 1 265 ? 16.227 -11.225 -9.338 1.00 65.88 265 ASP A C 1
ATOM 2102 O O . ASP A 1 265 ? 15.567 -10.202 -9.134 1.00 65.88 265 ASP A O 1
ATOM 2106 N N . LEU A 1 266 ? 17.183 -11.618 -8.499 1.00 59.56 266 LEU A N 1
ATOM 2107 C CA . LEU A 1 266 ? 17.625 -10.861 -7.325 1.00 59.56 266 LEU A CA 1
ATOM 2108 C C . LEU A 1 266 ? 18.505 -9.666 -7.714 1.00 59.56 266 LEU A C 1
ATOM 2110 O O . LEU A 1 266 ? 18.663 -8.717 -6.938 1.00 59.56 266 LEU A O 1
ATOM 2114 N N . HIS A 1 267 ? 19.033 -9.677 -8.937 1.00 64.62 267 HIS A N 1
ATOM 2115 C CA . HIS A 1 267 ? 19.833 -8.606 -9.493 1.00 64.62 267 HIS A CA 1
ATOM 2116 C C . HIS A 1 267 ? 19.066 -7.880 -10.587 1.00 64.62 267 HIS A C 1
ATOM 2118 O O . HIS A 1 267 ? 18.572 -8.471 -11.537 1.00 64.62 267 HIS A O 1
ATOM 2124 N N . ALA A 1 268 ? 19.022 -6.557 -10.492 1.00 60.19 268 ALA A N 1
ATOM 2125 C CA . ALA A 1 268 ? 18.457 -5.743 -11.550 1.00 60.19 268 ALA A CA 1
ATOM 2126 C C . ALA A 1 268 ? 19.584 -5.148 -12.399 1.00 60.19 268 ALA A C 1
ATOM 2128 O O . ALA A 1 268 ? 20.548 -4.584 -11.871 1.00 60.19 268 ALA A O 1
ATOM 2129 N N . VAL A 1 269 ? 19.459 -5.230 -13.724 1.00 52.84 269 VAL A N 1
ATOM 2130 C CA . VAL A 1 269 ? 20.432 -4.619 -14.638 1.00 52.84 269 VAL A CA 1
ATOM 2131 C C . VAL A 1 269 ? 20.224 -3.105 -14.657 1.00 52.84 269 VAL A C 1
ATOM 2133 O O . VAL A 1 269 ? 19.126 -2.604 -14.924 1.00 52.84 269 VAL A O 1
ATOM 2136 N N . SER A 1 270 ? 21.275 -2.350 -14.342 1.00 50.56 270 SER A N 1
ATOM 2137 C CA . SER A 1 270 ? 21.321 -0.899 -14.518 1.00 50.56 270 SER A CA 1
ATOM 2138 C C . SER A 1 270 ? 22.149 -0.563 -15.751 1.00 50.56 270 SER A C 1
ATOM 2140 O O . SER A 1 270 ? 23.339 -0.872 -15.798 1.00 50.56 270 SER A O 1
ATOM 2142 N N . LYS A 1 271 ? 21.531 0.085 -16.744 1.00 49.09 271 LYS A N 1
ATOM 2143 C CA . LYS A 1 271 ? 22.257 0.802 -17.798 1.00 49.09 271 LYS A CA 1
ATOM 2144 C C . LYS A 1 271 ? 22.531 2.209 -17.269 1.00 49.09 271 LYS A C 1
ATOM 2146 O O . LYS A 1 271 ? 21.749 3.124 -17.510 1.00 49.09 271 LYS A O 1
ATOM 2151 N N . LEU A 1 272 ? 23.604 2.380 -16.494 1.00 40.69 272 LEU A N 1
ATOM 2152 C CA . LEU A 1 272 ? 24.150 3.727 -16.306 1.00 40.69 272 LEU A CA 1
ATOM 2153 C C . LEU A 1 272 ? 24.629 4.229 -17.682 1.00 40.69 272 LEU A C 1
ATOM 2155 O O . LEU A 1 272 ? 24.880 3.415 -18.564 1.00 40.69 272 LEU A O 1
ATOM 2159 N N . ALA A 1 273 ? 24.725 5.542 -17.896 1.00 40.78 273 ALA A N 1
ATOM 2160 C CA . ALA A 1 273 ? 24.982 6.193 -19.192 1.00 40.78 273 ALA A CA 1
ATOM 2161 C C . ALA A 1 273 ? 26.325 5.844 -19.899 1.00 40.78 273 ALA A C 1
ATOM 2163 O O . ALA A 1 273 ? 26.754 6.547 -20.810 1.00 40.78 273 ALA A O 1
ATOM 2164 N N . SER A 1 274 ? 26.994 4.757 -19.520 1.00 41.81 274 SER A N 1
ATOM 2165 C CA . SER A 1 274 ? 28.186 4.194 -20.145 1.00 41.81 274 SER A CA 1
ATOM 2166 C C . SER A 1 274 ? 27.997 2.691 -20.397 1.00 41.81 274 SER A C 1
ATOM 2168 O O . SER A 1 274 ? 27.134 2.040 -19.820 1.00 41.81 274 SER A O 1
ATOM 2170 N N . ARG A 1 275 ? 28.797 2.129 -21.308 1.00 43.56 275 ARG A N 1
ATOM 2171 C CA . ARG A 1 275 ? 28.693 0.774 -21.895 1.00 43.56 275 ARG A CA 1
ATOM 2172 C C . ARG A 1 275 ? 28.869 -0.406 -20.908 1.00 43.56 275 ARG A C 1
ATOM 2174 O O . ARG A 1 275 ? 29.182 -1.509 -21.343 1.00 43.56 275 ARG A O 1
ATOM 2181 N N . VAL A 1 276 ? 28.686 -0.199 -19.605 1.00 43.25 276 VAL A N 1
ATOM 2182 C CA . VAL A 1 276 ? 28.869 -1.202 -18.550 1.00 43.25 276 VAL A CA 1
ATOM 2183 C C . VAL A 1 276 ? 27.513 -1.556 -17.944 1.00 43.25 276 VAL A C 1
ATOM 2185 O O . VAL A 1 276 ? 26.843 -0.717 -17.345 1.00 43.25 276 VAL A O 1
ATOM 2188 N N . GLN A 1 277 ? 27.103 -2.817 -18.093 1.00 48.69 277 GLN A N 1
ATOM 2189 C CA . GLN A 1 277 ? 25.953 -3.360 -17.373 1.00 48.69 277 GLN A CA 1
ATOM 2190 C C . GLN A 1 277 ? 26.379 -3.662 -15.935 1.00 48.69 277 GLN A C 1
ATOM 2192 O O . GLN A 1 277 ? 27.117 -4.614 -15.692 1.00 48.69 277 GLN A O 1
ATOM 2197 N N . LEU A 1 278 ? 25.916 -2.855 -14.982 1.00 50.53 278 LEU A N 1
ATOM 2198 C CA . LEU A 1 278 ? 26.122 -3.128 -13.561 1.00 50.53 278 LEU A CA 1
ATOM 2199 C C . LEU A 1 278 ? 24.903 -3.874 -13.016 1.00 50.53 278 LEU A C 1
ATOM 2201 O O . LEU A 1 278 ? 23.763 -3.415 -13.153 1.00 50.53 278 LEU A O 1
ATOM 2205 N N . LYS A 1 279 ? 25.144 -5.028 -12.387 1.00 54.38 279 LYS A N 1
ATOM 2206 C CA . LYS A 1 279 ? 24.136 -5.721 -11.580 1.00 54.38 279 LYS A CA 1
ATOM 2207 C C . LYS A 1 279 ? 23.980 -4.954 -10.268 1.00 54.38 279 LYS A C 1
ATOM 2209 O O . LYS A 1 279 ? 24.907 -4.918 -9.464 1.00 54.38 279 LYS A O 1
ATOM 2214 N N . SER A 1 280 ? 22.827 -4.322 -10.054 1.00 61.44 280 SER A N 1
ATOM 2215 C CA . SER A 1 280 ? 22.491 -3.738 -8.752 1.00 61.44 280 SER A CA 1
ATOM 2216 C C . SER A 1 280 ? 21.699 -4.746 -7.926 1.00 61.44 280 SER A C 1
ATOM 2218 O O . SER A 1 280 ? 20.871 -5.475 -8.478 1.00 61.44 280 SER A O 1
ATOM 2220 N N . HIS A 1 281 ? 21.949 -4.808 -6.617 1.00 72.88 281 HIS A N 1
ATOM 2221 C CA . HIS A 1 281 ? 21.158 -5.652 -5.735 1.00 72.88 281 HIS A CA 1
ATOM 2222 C C . HIS A 1 281 ? 19.753 -5.043 -5.658 1.00 72.88 281 HIS A C 1
ATOM 2224 O O . HIS A 1 281 ? 19.598 -3.830 -5.506 1.00 72.88 281 HIS A O 1
ATOM 2230 N N . LYS A 1 282 ? 18.707 -5.853 -5.833 1.00 79.06 282 LYS A N 1
ATOM 2231 C CA . LYS A 1 282 ? 17.317 -5.369 -5.874 1.00 79.06 282 LYS A CA 1
ATOM 2232 C C . LYS A 1 282 ? 16.937 -4.546 -4.642 1.00 79.06 282 LYS A C 1
ATOM 2234 O O . LYS A 1 282 ? 16.199 -3.568 -4.763 1.00 79.06 282 LYS A O 1
ATOM 2239 N N . TRP A 1 283 ? 17.486 -4.918 -3.487 1.00 86.81 283 TRP A N 1
ATOM 2240 C CA . TRP A 1 283 ? 17.349 -4.153 -2.253 1.00 86.81 283 TRP A CA 1
ATOM 2241 C C . TRP A 1 283 ? 17.789 -2.700 -2.404 1.00 86.81 283 TRP A C 1
ATOM 2243 O O . TRP A 1 283 ? 17.079 -1.821 -1.940 1.00 86.81 283 TRP A O 1
ATOM 2253 N N . ASP A 1 284 ? 18.910 -2.443 -3.078 1.00 86.25 284 ASP A N 1
ATOM 2254 C CA . ASP A 1 284 ? 19.482 -1.104 -3.210 1.00 86.25 284 ASP A CA 1
ATOM 2255 C C . ASP A 1 284 ? 18.457 -0.183 -3.880 1.00 86.25 284 ASP A C 1
ATOM 2257 O O . ASP A 1 284 ? 18.094 0.859 -3.347 1.00 86.25 284 ASP A O 1
ATOM 2261 N N . ARG A 1 285 ? 17.868 -0.635 -4.994 1.00 82.94 285 ARG A N 1
ATOM 2262 C CA . ARG A 1 285 ? 16.810 0.099 -5.712 1.00 82.94 285 ARG A CA 1
ATOM 2263 C C . ARG A 1 285 ? 15.551 0.296 -4.872 1.00 82.94 285 ARG A C 1
ATOM 2265 O O . ARG A 1 285 ? 14.895 1.331 -4.981 1.00 82.94 285 ARG A O 1
ATOM 2272 N N . LEU A 1 286 ? 15.197 -0.698 -4.063 1.00 86.56 286 LEU A N 1
ATOM 2273 C CA . LEU A 1 286 ? 14.025 -0.653 -3.195 1.00 86.56 286 LEU A CA 1
ATOM 2274 C C . LEU A 1 286 ? 14.227 0.354 -2.058 1.00 86.56 286 LEU A C 1
ATOM 2276 O O . LEU A 1 286 ? 13.360 1.200 -1.841 1.00 86.56 286 LEU A O 1
ATOM 2280 N N . ALA A 1 287 ? 15.388 0.326 -1.407 1.00 89.50 287 ALA A N 1
ATOM 2281 C CA . ALA A 1 287 ? 15.796 1.276 -0.382 1.00 89.50 287 ALA A CA 1
ATOM 2282 C C . ALA A 1 287 ? 15.937 2.702 -0.947 1.00 89.50 287 ALA A C 1
ATOM 2284 O O . ALA A 1 287 ? 15.429 3.647 -0.349 1.00 89.50 287 ALA A O 1
ATOM 2285 N N . GLU A 1 288 ? 16.503 2.877 -2.144 1.00 86.94 288 GLU A N 1
ATOM 2286 C CA . GLU A 1 288 ? 16.545 4.173 -2.837 1.00 86.94 288 GLU A CA 1
ATOM 2287 C C . GLU A 1 288 ? 15.142 4.708 -3.137 1.00 86.94 288 GLU A C 1
ATOM 2289 O O . GLU A 1 288 ? 14.837 5.866 -2.842 1.00 86.94 288 GLU A O 1
ATOM 2294 N N . ALA A 1 289 ? 14.254 3.878 -3.694 1.00 83.00 289 ALA A N 1
ATOM 2295 C CA . ALA A 1 289 ? 12.876 4.274 -3.962 1.00 83.00 289 ALA A CA 1
ATOM 2296 C C . ALA A 1 289 ? 12.139 4.622 -2.661 1.00 83.00 289 ALA A C 1
ATOM 2298 O O . ALA A 1 289 ? 11.392 5.600 -2.617 1.00 83.00 289 ALA A O 1
ATOM 2299 N N . TYR A 1 290 ? 12.341 3.834 -1.606 1.00 88.25 290 TYR A N 1
ATOM 2300 C CA . TYR A 1 290 ? 11.772 4.058 -0.283 1.00 88.25 290 TYR A CA 1
ATOM 2301 C C . TYR A 1 290 ? 12.257 5.370 0.346 1.00 88.25 290 TYR A C 1
ATOM 2303 O O . TYR A 1 290 ? 11.432 6.166 0.779 1.00 88.25 290 TYR A O 1
ATOM 2311 N N . SER A 1 291 ? 13.562 5.652 0.300 1.00 86.56 291 SER A N 1
ATOM 2312 C CA . SER A 1 291 ? 14.180 6.860 0.875 1.00 86.56 291 SER A CA 1
ATOM 2313 C C . SER A 1 291 ? 13.657 8.179 0.287 1.00 86.56 291 SER A C 1
ATOM 2315 O O . SER A 1 291 ? 13.744 9.230 0.913 1.00 86.56 291 SER A O 1
ATOM 2317 N N . ARG A 1 292 ? 13.083 8.141 -0.923 1.00 84.56 292 ARG A N 1
ATOM 2318 C CA . ARG A 1 292 ? 12.459 9.304 -1.581 1.00 84.56 292 ARG A CA 1
ATOM 2319 C C . ARG A 1 292 ? 11.061 9.624 -1.049 1.00 84.56 292 ARG A C 1
ATOM 2321 O O . ARG A 1 292 ? 10.471 10.621 -1.468 1.00 84.56 292 ARG A O 1
ATOM 2328 N N . ARG A 1 293 ? 10.503 8.760 -0.203 1.00 85.25 293 ARG A N 1
ATOM 2329 C CA . AR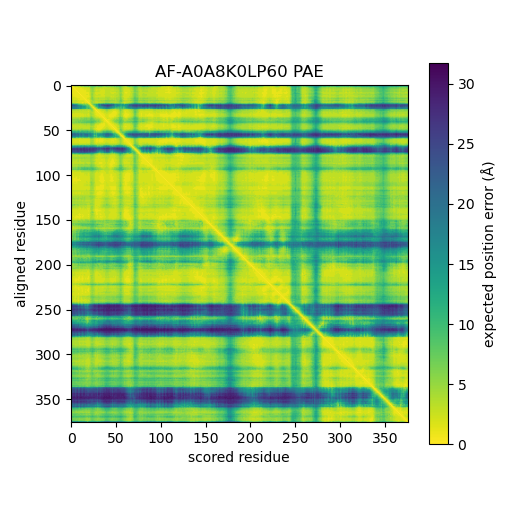G A 1 293 ? 9.155 8.882 0.351 1.00 85.25 293 ARG A CA 1
ATOM 2330 C C . ARG A 1 293 ? 9.207 9.472 1.755 1.00 85.25 293 ARG A C 1
ATOM 2332 O O . ARG A 1 293 ? 10.186 9.332 2.473 1.00 85.25 293 ARG A O 1
ATOM 2339 N N . ARG A 1 294 ? 8.111 10.115 2.134 1.00 81.69 294 ARG A N 1
ATOM 2340 C CA . ARG A 1 294 ? 7.895 10.775 3.418 1.00 81.69 294 ARG A CA 1
ATOM 2341 C C . ARG A 1 294 ? 7.253 9.819 4.407 1.00 81.69 294 ARG A C 1
ATOM 2343 O O . ARG A 1 294 ? 6.305 9.105 4.070 1.00 81.69 294 ARG A O 1
ATOM 2350 N N . LEU A 1 295 ? 7.726 9.867 5.640 1.00 79.94 295 LEU A N 1
ATOM 2351 C CA . LEU A 1 295 ? 7.077 9.251 6.787 1.00 79.94 295 LEU A CA 1
ATOM 2352 C C . LEU A 1 295 ? 6.557 10.357 7.694 1.00 79.94 295 LEU A C 1
ATOM 2354 O O . LEU A 1 295 ? 7.239 11.357 7.901 1.00 79.94 295 LEU A O 1
ATOM 2358 N N . SER A 1 296 ? 5.353 10.175 8.228 1.00 75.06 296 SER A N 1
ATOM 2359 C CA . SER A 1 296 ? 4.817 11.080 9.250 1.00 75.06 296 SER A CA 1
ATOM 2360 C C . SER A 1 296 ? 5.510 10.865 10.598 1.00 75.06 296 SER A C 1
ATOM 2362 O O . SER A 1 296 ? 5.678 11.808 11.360 1.00 75.06 296 SER A O 1
ATOM 2364 N N . VAL A 1 297 ? 5.929 9.626 10.870 1.00 78.06 297 VAL A N 1
ATOM 2365 C CA . VAL A 1 297 ? 6.623 9.212 12.089 1.00 78.06 297 VAL A CA 1
ATOM 2366 C C . VAL A 1 297 ? 7.990 8.676 11.686 1.00 78.06 297 VAL A C 1
ATOM 2368 O O . VAL A 1 297 ? 8.089 7.679 10.976 1.00 78.06 297 VAL A O 1
ATOM 2371 N N . VAL A 1 298 ? 9.063 9.352 12.094 1.00 77.38 298 VAL A N 1
ATOM 2372 C CA . VAL A 1 298 ? 10.411 9.000 11.623 1.00 77.38 298 VAL A CA 1
ATOM 2373 C C . VAL A 1 298 ? 10.892 7.651 12.171 1.00 77.38 298 VAL A C 1
ATOM 2375 O O . VAL A 1 298 ? 11.597 6.917 11.478 1.00 77.38 298 VAL A O 1
ATOM 2378 N N . THR A 1 299 ? 10.455 7.276 13.372 1.00 81.69 299 THR A N 1
ATOM 2379 C CA . THR A 1 299 ? 10.789 5.984 13.996 1.00 81.69 299 THR A CA 1
ATOM 2380 C C . THR A 1 299 ? 10.241 4.787 13.205 1.00 81.69 299 THR A C 1
ATOM 2382 O O . THR A 1 299 ? 10.741 3.674 13.337 1.00 81.69 299 THR A O 1
ATOM 2385 N N . ASP A 1 300 ? 9.273 5.002 12.304 1.00 84.81 300 ASP A N 1
ATOM 2386 C CA . ASP A 1 300 ? 8.710 3.951 11.444 1.00 84.81 300 ASP A CA 1
ATOM 2387 C C . ASP A 1 300 ? 9.635 3.549 10.291 1.00 84.81 300 ASP A C 1
ATOM 2389 O O . ASP A 1 300 ? 9.317 2.641 9.526 1.00 84.81 300 ASP A O 1
ATOM 2393 N N . LYS A 1 301 ? 10.787 4.198 10.118 1.00 87.81 301 LYS A N 1
ATOM 2394 C CA . LYS A 1 301 ? 11.584 4.059 8.897 1.00 87.81 301 LYS A CA 1
ATOM 2395 C C . LYS A 1 301 ? 12.098 2.651 8.605 1.00 87.81 301 LYS A C 1
ATOM 2397 O O . LYS A 1 301 ? 12.017 2.180 7.474 1.00 87.81 301 LYS A O 1
ATOM 2402 N N . LEU A 1 302 ? 12.639 1.965 9.606 1.00 90.38 302 LEU A N 1
ATOM 2403 C CA . LEU A 1 302 ? 13.040 0.564 9.451 1.00 90.38 302 LEU A CA 1
ATOM 2404 C C . LEU A 1 302 ? 11.836 -0.394 9.511 1.00 90.38 302 LEU A C 1
ATOM 2406 O O . LEU A 1 302 ? 11.754 -1.265 8.639 1.00 90.38 302 LEU A O 1
ATOM 2410 N N . PRO A 1 303 ? 10.871 -0.228 10.439 1.00 89.88 303 PRO A N 1
ATOM 2411 C CA . PRO A 1 303 ? 9.641 -1.020 10.436 1.00 89.88 303 PRO A CA 1
ATOM 2412 C C . PRO A 1 303 ? 8.917 -1.030 9.080 1.00 89.88 303 PRO A C 1
ATOM 2414 O O . PRO A 1 303 ? 8.606 -2.098 8.552 1.00 89.88 303 PRO A O 1
ATOM 2417 N N . ALA A 1 304 ? 8.758 0.128 8.439 1.00 88.38 304 ALA A N 1
ATOM 2418 C CA . ALA A 1 304 ? 8.007 0.280 7.194 1.00 88.38 304 ALA A CA 1
ATOM 2419 C C . ALA A 1 304 ? 8.656 -0.328 5.947 1.00 88.38 304 ALA A C 1
ATOM 2421 O O . ALA A 1 304 ? 7.981 -0.501 4.930 1.00 88.38 304 ALA A O 1
ATOM 2422 N N . ILE A 1 305 ? 9.938 -0.689 6.005 1.00 90.25 305 ILE A N 1
ATOM 2423 C CA . ILE A 1 305 ? 10.627 -1.410 4.925 1.00 90.25 305 ILE A CA 1
ATOM 2424 C C . ILE A 1 305 ? 10.920 -2.875 5.291 1.00 90.25 305 ILE A C 1
ATOM 2426 O O . ILE A 1 305 ? 11.167 -3.692 4.404 1.00 90.25 305 ILE A O 1
ATOM 2430 N N . SER A 1 306 ? 10.840 -3.232 6.577 1.00 90.19 306 SER A N 1
ATOM 2431 C CA . SER A 1 306 ? 11.227 -4.547 7.111 1.00 90.19 306 SER A CA 1
ATOM 2432 C C . SER A 1 306 ? 10.490 -5.719 6.457 1.00 90.19 306 SER A C 1
ATOM 2434 O O . SER A 1 306 ? 11.104 -6.742 6.160 1.00 90.19 306 SER A O 1
ATOM 2436 N N . GLY A 1 307 ? 9.206 -5.550 6.129 1.00 89.25 307 GLY A N 1
ATOM 2437 C CA . GLY A 1 307 ? 8.429 -6.552 5.404 1.00 89.25 307 GLY A CA 1
ATOM 2438 C C . GLY A 1 307 ? 9.030 -6.897 4.040 1.00 89.25 307 GLY A C 1
ATOM 2439 O O . GLY A 1 307 ? 9.126 -8.065 3.673 1.00 89.25 307 GLY A O 1
ATOM 2440 N N . MET A 1 308 ? 9.492 -5.886 3.293 1.00 89.75 308 MET A N 1
ATOM 2441 C CA . MET A 1 308 ? 10.160 -6.090 1.999 1.00 89.75 308 MET A CA 1
ATOM 2442 C C . MET A 1 308 ? 11.522 -6.760 2.170 1.00 89.75 308 MET A C 1
ATOM 2444 O O . MET A 1 308 ? 11.894 -7.587 1.339 1.00 89.75 308 MET A O 1
ATOM 2448 N N . ALA A 1 309 ? 12.243 -6.444 3.251 1.00 90.69 309 ALA A N 1
ATOM 2449 C CA . ALA A 1 309 ? 13.480 -7.139 3.584 1.00 90.69 309 ALA A CA 1
ATOM 2450 C C . ALA A 1 309 ? 13.214 -8.631 3.826 1.00 90.69 309 ALA A C 1
ATOM 2452 O O . ALA A 1 309 ? 13.859 -9.471 3.209 1.00 90.69 309 ALA A O 1
ATOM 2453 N N . ARG A 1 310 ? 12.204 -8.967 4.637 1.00 89.12 310 ARG A N 1
ATOM 2454 C CA . ARG A 1 310 ? 11.833 -10.355 4.944 1.00 89.12 310 ARG A CA 1
ATOM 2455 C C . ARG A 1 310 ? 11.547 -11.184 3.688 1.00 89.12 310 ARG A C 1
ATOM 2457 O O . ARG A 1 310 ? 12.124 -12.253 3.529 1.00 89.12 310 ARG A O 1
ATOM 2464 N N . VAL A 1 311 ? 10.749 -10.654 2.759 1.00 85.81 311 VAL A N 1
ATOM 2465 C CA . VAL A 1 311 ? 10.441 -11.338 1.487 1.00 85.81 311 VAL A CA 1
ATOM 2466 C C . VAL A 1 311 ? 11.693 -11.578 0.635 1.00 85.81 311 VAL A C 1
ATOM 2468 O O . VAL A 1 311 ? 11.784 -12.579 -0.074 1.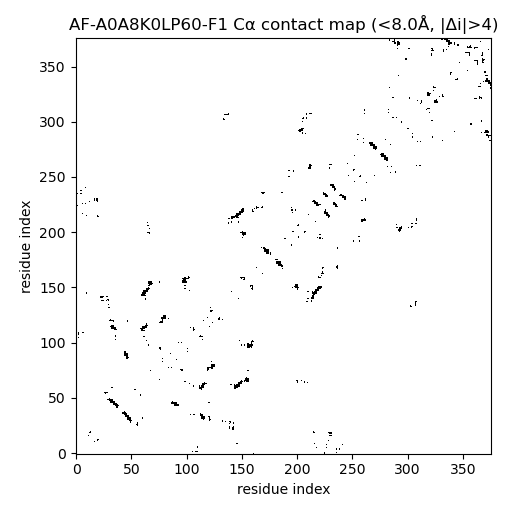00 85.81 311 VAL A O 1
ATOM 2471 N N . LEU A 1 312 ? 12.673 -10.671 0.672 1.00 85.31 312 LEU A N 1
ATOM 2472 C CA . LEU A 1 312 ? 13.943 -10.879 -0.029 1.00 85.31 312 LEU A CA 1
ATOM 2473 C C . LEU A 1 312 ? 14.828 -11.910 0.682 1.00 85.31 312 LEU A C 1
ATOM 2475 O O . LEU A 1 312 ? 15.418 -12.745 -0.002 1.00 85.31 312 LEU A O 1
ATOM 2479 N N . ALA A 1 313 ? 14.860 -11.909 2.017 1.00 85.81 313 ALA A N 1
ATOM 2480 C CA . ALA A 1 313 ? 15.596 -12.895 2.811 1.00 85.81 313 ALA A CA 1
ATOM 2481 C C . ALA A 1 313 ? 15.088 -14.331 2.591 1.00 85.81 313 ALA A C 1
ATOM 2483 O O . ALA A 1 313 ? 15.878 -15.268 2.602 1.00 85.81 313 ALA A O 1
ATOM 2484 N N . GLU A 1 314 ? 13.790 -14.519 2.337 1.00 83.81 314 GLU A N 1
ATOM 2485 C CA . GLU A 1 314 ? 13.222 -15.834 1.992 1.00 83.81 314 GLU A CA 1
ATOM 2486 C C . GLU A 1 314 ? 13.758 -16.379 0.657 1.00 83.81 314 GLU A C 1
ATOM 2488 O O . GLU A 1 314 ? 13.881 -17.589 0.480 1.00 83.81 314 GLU A O 1
ATOM 2493 N N . ARG A 1 315 ? 14.099 -15.496 -0.292 1.00 81.81 315 ARG A N 1
ATOM 2494 C CA . ARG A 1 315 ? 14.644 -15.878 -1.609 1.00 81.81 315 ARG A CA 1
ATOM 2495 C C . ARG A 1 315 ? 16.158 -16.040 -1.589 1.00 81.81 315 ARG A C 1
ATOM 2497 O O . ARG A 1 315 ? 16.696 -16.872 -2.314 1.00 81.81 315 ARG A O 1
ATOM 2504 N N . GLN A 1 316 ? 16.832 -15.219 -0.794 1.00 81.81 316 GLN A N 1
ATOM 2505 C CA . GLN A 1 316 ? 18.271 -15.252 -0.597 1.00 81.81 316 GLN A CA 1
ATOM 2506 C C . GLN A 1 316 ? 18.560 -15.023 0.887 1.00 81.81 316 GLN A C 1
ATOM 2508 O O . GLN A 1 316 ? 18.635 -13.870 1.315 1.00 81.81 316 GLN A O 1
ATOM 2513 N N . PRO A 1 317 ? 18.714 -16.106 1.670 1.00 82.50 317 PRO A N 1
ATOM 2514 C CA . PRO A 1 317 ? 19.011 -15.992 3.088 1.00 82.50 317 PRO A CA 1
ATOM 2515 C C . PRO A 1 317 ? 20.304 -15.206 3.314 1.00 82.50 317 PRO A C 1
ATOM 2517 O O . PRO A 1 317 ? 21.379 -15.613 2.874 1.00 82.50 317 PRO A O 1
ATOM 2520 N N . ASP A 1 318 ? 20.184 -14.078 4.001 1.00 84.88 318 ASP A N 1
ATOM 2521 C CA . ASP A 1 318 ? 21.286 -13.238 4.461 1.00 84.88 318 ASP A CA 1
ATOM 2522 C C . ASP A 1 318 ? 20.857 -12.553 5.767 1.00 84.88 318 ASP A C 1
ATOM 2524 O O . ASP A 1 318 ? 19.668 -12.431 6.078 1.00 84.88 318 ASP A O 1
ATOM 2528 N N . GLU A 1 319 ? 21.828 -12.118 6.557 1.00 89.88 319 GLU A N 1
ATOM 2529 C CA . GLU A 1 319 ? 21.587 -11.411 7.805 1.00 89.88 319 GLU A CA 1
ATOM 2530 C C . GLU A 1 319 ? 21.209 -9.958 7.493 1.00 89.88 319 GLU A C 1
ATOM 2532 O O . GLU A 1 319 ? 22.029 -9.154 7.031 1.00 89.88 319 GLU A O 1
ATOM 2537 N N . TYR A 1 320 ? 19.938 -9.629 7.733 1.00 91.06 320 TYR A N 1
ATOM 2538 C CA . TYR A 1 320 ? 19.439 -8.265 7.639 1.00 91.06 320 TYR A CA 1
ATOM 2539 C C . TYR A 1 320 ? 19.855 -7.471 8.877 1.00 91.06 320 TYR A C 1
ATOM 2541 O O . TYR A 1 320 ? 19.498 -7.817 10.002 1.00 91.06 320 TYR A O 1
ATOM 2549 N N . LEU A 1 321 ? 20.602 -6.393 8.663 1.00 91.62 321 LEU A N 1
ATOM 2550 C CA . LEU A 1 321 ? 21.004 -5.460 9.7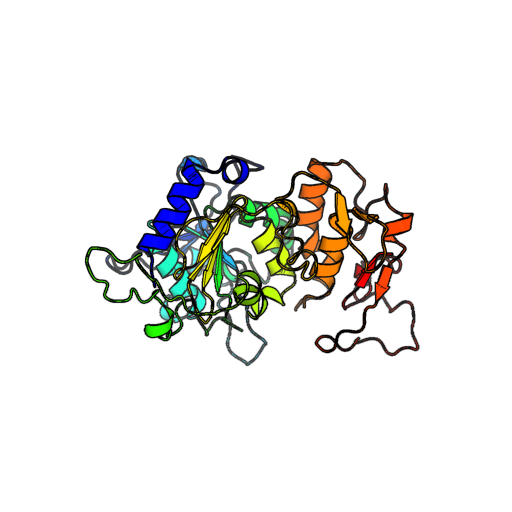10 1.00 91.62 321 LEU A CA 1
ATOM 2551 C C . LEU A 1 321 ? 20.040 -4.257 9.715 1.00 91.62 321 LEU A C 1
ATOM 2553 O O . LEU A 1 321 ? 18.880 -4.350 9.322 1.00 91.62 321 LEU A O 1
ATOM 2557 N N . ALA A 1 322 ? 20.504 -3.078 10.121 1.00 90.44 322 ALA A N 1
ATOM 2558 C CA . ALA A 1 322 ? 19.722 -1.849 10.039 1.00 90.44 322 ALA A CA 1
ATOM 2559 C C . ALA A 1 322 ? 19.673 -1.312 8.597 1.00 90.44 322 ALA A C 1
ATOM 2561 O O . ALA A 1 322 ? 20.395 -0.383 8.248 1.00 90.44 322 ALA A O 1
ATOM 2562 N N . GLY A 1 323 ? 18.843 -1.897 7.732 1.00 90.69 323 GLY A N 1
ATOM 2563 C CA . GLY A 1 323 ? 18.636 -1.391 6.369 1.00 90.69 323 GLY A CA 1
ATOM 2564 C C . GLY A 1 323 ? 19.617 -1.916 5.320 1.00 90.69 323 GLY A C 1
ATOM 2565 O O . GLY A 1 323 ? 19.526 -1.508 4.164 1.00 90.69 323 GLY A O 1
ATOM 2566 N N . ILE A 1 324 ? 20.548 -2.798 5.676 1.00 91.56 324 ILE A N 1
ATOM 2567 C CA . ILE A 1 324 ? 21.533 -3.371 4.747 1.00 91.56 324 ILE A CA 1
ATOM 2568 C C . ILE A 1 324 ? 21.715 -4.864 5.008 1.00 91.56 324 ILE A C 1
ATOM 2570 O O . ILE A 1 324 ? 21.385 -5.359 6.084 1.00 91.56 324 ILE A O 1
ATOM 2574 N N . TRP A 1 325 ? 22.273 -5.557 4.023 1.00 91.25 325 TRP A N 1
ATOM 2575 C CA . TRP A 1 325 ? 22.537 -6.992 4.062 1.00 91.25 325 TRP A CA 1
ATOM 2576 C C . TRP A 1 325 ? 24.003 -7.257 4.388 1.00 91.25 325 TRP A C 1
ATOM 2578 O O . TRP A 1 325 ? 24.884 -6.648 3.774 1.00 91.25 325 TRP A O 1
ATOM 2588 N N . LYS A 1 326 ? 24.281 -8.156 5.337 1.00 89.88 326 LYS A N 1
ATOM 2589 C CA . LYS A 1 326 ? 25.651 -8.468 5.767 1.00 89.88 326 LYS A CA 1
ATOM 2590 C C . LYS A 1 326 ? 26.507 -9.043 4.637 1.00 89.88 326 LYS A C 1
ATOM 2592 O O . LYS A 1 326 ? 27.664 -8.649 4.502 1.00 89.88 326 LYS A O 1
ATOM 2597 N N . GLY A 1 327 ? 25.946 -9.898 3.785 1.00 86.00 327 GLY A N 1
ATOM 2598 C CA . GLY A 1 327 ? 26.617 -10.433 2.599 1.00 86.00 327 GLY A CA 1
ATOM 2599 C C . GLY A 1 327 ? 26.974 -9.374 1.551 1.00 86.00 327 GLY A C 1
ATOM 2600 O O . GLY A 1 327 ? 27.853 -9.606 0.724 1.00 86.00 327 GLY A O 1
ATOM 2601 N N . ASN A 1 328 ? 26.361 -8.186 1.612 1.00 83.75 328 ASN A N 1
ATOM 2602 C CA . ASN A 1 328 ? 26.657 -7.052 0.737 1.00 83.75 328 ASN A CA 1
ATOM 2603 C C . ASN A 1 328 ? 27.082 -5.798 1.525 1.00 83.75 328 ASN A C 1
ATOM 2605 O O . ASN A 1 328 ? 26.780 -4.670 1.130 1.00 83.75 328 ASN A O 1
ATOM 2609 N N . LEU A 1 329 ? 27.779 -5.990 2.652 1.00 88.69 329 LEU A N 1
ATOM 2610 C CA . LEU A 1 329 ? 28.103 -4.920 3.599 1.00 88.69 329 LEU A CA 1
ATOM 2611 C C . LEU A 1 329 ? 28.856 -3.751 2.949 1.00 88.69 329 LEU A C 1
ATOM 2613 O O . LEU A 1 329 ? 28.487 -2.600 3.161 1.00 88.69 329 LEU A O 1
ATOM 2617 N N . PHE A 1 330 ? 29.870 -4.025 2.120 1.00 87.69 330 PHE A N 1
ATOM 2618 C CA . PHE A 1 330 ? 30.659 -2.976 1.460 1.00 87.69 330 PHE A CA 1
ATOM 2619 C C . PHE A 1 330 ? 29.789 -2.046 0.616 1.00 87.69 330 PHE A C 1
ATOM 2621 O O . PHE A 1 330 ? 29.893 -0.826 0.735 1.00 87.69 330 PHE A O 1
ATOM 2628 N N . LYS A 1 331 ? 28.892 -2.613 -0.195 1.00 85.50 331 LYS A N 1
ATOM 2629 C CA . LYS A 1 331 ? 27.972 -1.820 -1.008 1.00 85.50 331 LYS A CA 1
ATOM 2630 C C . LYS A 1 331 ? 26.898 -1.154 -0.155 1.00 85.50 331 LYS A C 1
ATOM 2632 O O . LYS A 1 331 ? 26.617 0.022 -0.345 1.00 85.50 331 LYS A O 1
ATOM 2637 N N . GLY A 1 332 ? 26.353 -1.873 0.825 1.00 88.38 332 GLY A N 1
ATOM 2638 C CA . GLY A 1 332 ? 25.361 -1.355 1.767 1.00 88.38 332 GLY A CA 1
ATOM 2639 C C . GLY A 1 332 ? 25.857 -0.146 2.567 1.00 88.38 332 GLY A C 1
ATOM 2640 O O . GLY A 1 332 ? 25.060 0.719 2.909 1.00 88.38 332 GLY A O 1
ATOM 2641 N N . LEU A 1 333 ? 27.164 -0.049 2.823 1.00 90.81 333 LEU A N 1
ATOM 2642 C CA . LEU A 1 333 ? 27.808 1.115 3.444 1.00 90.81 333 LEU A CA 1
ATOM 2643 C C . LEU A 1 333 ? 28.196 2.209 2.435 1.00 90.81 333 LEU A C 1
ATOM 2645 O O . LEU A 1 333 ? 28.456 3.342 2.831 1.00 90.81 333 LEU A O 1
ATOM 2649 N N . SER A 1 334 ? 28.219 1.894 1.140 1.00 89.69 334 SER A N 1
ATOM 2650 C CA . SER A 1 334 ? 28.599 2.808 0.058 1.00 89.69 334 SER A CA 1
ATOM 2651 C C . SER A 1 334 ? 27.384 3.566 -0.479 1.00 89.69 334 SER A C 1
ATOM 2653 O O . SER A 1 334 ? 27.033 3.451 -1.649 1.00 89.69 334 SER A O 1
ATOM 2655 N N . TRP A 1 335 ? 26.717 4.337 0.378 1.00 89.00 335 TRP A N 1
ATOM 2656 C CA . TRP A 1 335 ? 25.585 5.184 -0.003 1.00 89.00 335 TRP A CA 1
ATOM 2657 C C . TRP A 1 335 ? 25.906 6.667 0.190 1.00 89.00 335 TRP A C 1
ATOM 2659 O O . TRP A 1 335 ? 26.744 7.044 1.008 1.00 89.00 335 TRP A O 1
ATOM 2669 N N . PHE A 1 336 ? 25.224 7.529 -0.560 1.00 84.75 336 PHE A N 1
ATOM 2670 C CA . PHE A 1 336 ? 25.341 8.978 -0.417 1.00 84.75 336 PHE A CA 1
ATOM 2671 C C . PHE A 1 336 ? 23.975 9.664 -0.554 1.00 84.75 336 PHE A C 1
ATOM 2673 O O . PHE A 1 336 ? 23.081 9.143 -1.230 1.00 84.75 336 PHE A O 1
ATOM 2680 N N . PRO A 1 337 ? 23.783 10.834 0.081 1.00 80.81 337 PRO A N 1
ATOM 2681 C CA . PRO A 1 337 ? 22.539 11.578 -0.010 1.00 80.81 337 PRO A CA 1
ATOM 2682 C C . PRO A 1 337 ? 22.411 12.218 -1.396 1.00 80.81 337 PRO A C 1
ATOM 2684 O O . PRO A 1 337 ? 23.348 12.823 -1.922 1.00 80.81 337 PRO A O 1
ATOM 2687 N N . HIS A 1 338 ? 21.225 12.125 -1.987 1.00 72.94 338 HIS A N 1
ATOM 2688 C CA . HIS A 1 338 ? 20.917 12.705 -3.286 1.00 72.94 338 HIS A CA 1
ATOM 2689 C C . HIS A 1 338 ? 20.042 13.953 -3.118 1.00 72.94 338 HIS A C 1
ATOM 2691 O O . HIS A 1 338 ? 18.954 13.899 -2.544 1.00 72.94 338 HIS A O 1
ATOM 2697 N N . LYS A 1 339 ? 20.487 15.102 -3.645 1.00 60.84 339 LYS A N 1
ATOM 2698 C CA . LYS A 1 339 ? 19.692 16.341 -3.615 1.00 60.84 339 LYS A CA 1
ATOM 2699 C C . LYS A 1 339 ? 18.481 16.201 -4.541 1.00 60.84 339 LYS A C 1
ATOM 2701 O O . LYS A 1 339 ? 18.644 16.117 -5.754 1.00 60.84 339 LYS A O 1
ATOM 2706 N N . SER A 1 340 ? 17.274 16.239 -3.981 1.00 58.84 340 SER A N 1
ATOM 2707 C CA . SER A 1 340 ? 16.025 16.295 -4.748 1.00 58.84 340 SER A CA 1
ATOM 2708 C C . SER A 1 340 ? 15.378 17.673 -4.625 1.00 58.84 340 SER A C 1
ATOM 2710 O O . SER A 1 340 ? 15.325 18.240 -3.537 1.00 58.84 340 SER A O 1
ATOM 2712 N N . ARG A 1 341 ? 14.836 18.203 -5.731 1.00 53.69 341 ARG A N 1
ATOM 2713 C CA . ARG A 1 341 ? 14.044 19.448 -5.720 1.00 53.69 341 ARG A CA 1
ATOM 2714 C C . ARG A 1 341 ? 12.771 19.324 -4.870 1.00 53.69 341 ARG A C 1
ATOM 2716 O O . ARG A 1 341 ? 12.354 20.307 -4.273 1.00 53.69 341 ARG A O 1
ATOM 2723 N N . ASP A 1 342 ? 12.202 18.120 -4.775 1.00 51.06 342 ASP A N 1
ATOM 2724 C CA . ASP A 1 342 ? 10.969 17.832 -4.021 1.00 51.06 342 ASP A CA 1
ATOM 2725 C C . ASP A 1 342 ? 11.221 17.470 -2.542 1.00 51.06 342 ASP A C 1
ATOM 2727 O O . ASP A 1 342 ? 10.282 17.323 -1.748 1.00 51.06 342 ASP A O 1
ATOM 2731 N N . HIS A 1 343 ? 12.494 17.296 -2.181 1.00 53.62 343 HIS A N 1
ATOM 2732 C CA . HIS A 1 343 ? 12.960 16.943 -0.844 1.00 53.62 343 HIS A CA 1
ATOM 2733 C C . HIS A 1 343 ? 14.256 17.716 -0.552 1.00 53.62 343 HIS A C 1
ATOM 2735 O O . HIS A 1 343 ? 15.347 17.139 -0.616 1.00 53.62 343 HIS A O 1
ATOM 2741 N N . PRO A 1 344 ? 14.175 19.040 -0.312 1.00 52.25 344 PRO A N 1
ATOM 2742 C CA . PRO A 1 344 ? 15.340 19.797 0.122 1.00 52.25 344 PRO A CA 1
ATOM 2743 C C . PRO A 1 344 ? 15.869 19.136 1.397 1.00 52.25 344 PRO A C 1
ATOM 2745 O O . PRO A 1 344 ? 15.115 18.936 2.347 1.00 52.25 344 PRO A O 1
ATOM 2748 N N . ALA A 1 345 ? 17.133 18.709 1.368 1.00 51.75 345 ALA A N 1
ATOM 2749 C CA . ALA A 1 345 ? 17.764 18.019 2.484 1.00 51.75 345 ALA A CA 1
ATOM 2750 C C . ALA A 1 345 ? 17.544 18.823 3.773 1.00 51.75 345 ALA A C 1
ATOM 2752 O O . ALA A 1 345 ? 17.926 19.990 3.837 1.00 51.75 345 ALA A O 1
ATOM 2753 N N . LEU A 1 346 ? 16.964 18.192 4.797 1.00 51.38 346 LEU A N 1
ATOM 2754 C CA . LEU A 1 346 ? 16.805 18.795 6.126 1.00 51.38 346 LEU A CA 1
ATOM 2755 C C . LEU A 1 346 ? 18.150 18.978 6.850 1.00 51.38 346 LEU A C 1
ATOM 2757 O O . LEU A 1 346 ? 18.195 19.559 7.930 1.00 51.38 346 LEU A O 1
ATOM 2761 N N . VAL A 1 347 ? 19.252 18.507 6.258 1.00 51.47 347 VAL A N 1
ATOM 2762 C CA . VAL A 1 347 ? 20.586 18.542 6.854 1.00 51.47 347 VAL A CA 1
ATOM 2763 C C . VAL A 1 347 ? 21.456 19.553 6.094 1.00 51.47 347 VAL A C 1
ATOM 2765 O O . VAL A 1 347 ? 21.773 19.322 4.920 1.00 51.47 347 VAL A O 1
ATOM 2768 N N . PRO A 1 348 ? 21.844 20.678 6.725 1.00 47.66 348 PRO A N 1
ATOM 2769 C CA . PRO A 1 348 ? 22.823 21.609 6.178 1.00 47.66 348 PRO A CA 1
ATOM 2770 C C . PRO A 1 348 ? 24.135 20.886 5.855 1.00 47.66 348 PRO A C 1
ATOM 2772 O O . PRO A 1 348 ? 24.542 19.968 6.562 1.00 47.66 348 PRO A O 1
ATOM 2775 N N . ALA A 1 349 ? 24.838 21.338 4.816 1.00 45.12 349 ALA A N 1
ATOM 2776 C CA . ALA A 1 349 ? 26.060 20.722 4.286 1.00 45.12 349 ALA A CA 1
ATOM 2777 C C . ALA A 1 349 ? 27.260 20.627 5.270 1.00 45.12 349 ALA A C 1
ATOM 2779 O O . ALA A 1 349 ? 28.335 20.206 4.858 1.00 45.12 349 ALA A O 1
ATOM 2780 N N . GLY A 1 350 ? 27.103 21.017 6.542 1.00 47.41 350 GLY A N 1
ATOM 2781 C CA . GLY A 1 350 ? 28.170 21.083 7.548 1.00 47.41 350 GLY A CA 1
ATOM 2782 C C . GLY A 1 350 ? 28.194 19.974 8.610 1.00 47.41 350 GLY A C 1
ATOM 2783 O O . GLY A 1 350 ? 29.133 19.948 9.396 1.00 47.41 350 GLY A O 1
ATOM 2784 N N . SER A 1 351 ? 27.211 19.067 8.667 1.00 52.81 351 SER A N 1
ATOM 2785 C CA . SER A 1 351 ? 27.138 18.013 9.699 1.00 52.81 351 SER A CA 1
ATOM 2786 C C . SER A 1 351 ? 26.944 16.631 9.076 1.00 52.81 351 SER A C 1
ATOM 2788 O O . SER A 1 351 ? 25.855 16.056 9.128 1.00 52.81 351 SER A O 1
ATOM 2790 N N . TRP A 1 352 ? 27.994 16.133 8.423 1.00 56.50 3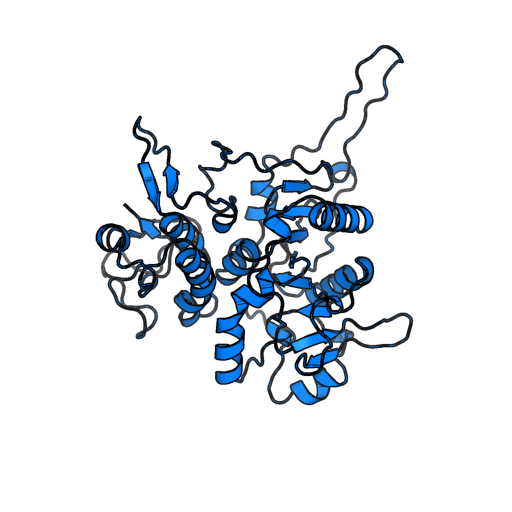52 TRP A N 1
ATOM 2791 C CA . TRP A 1 352 ? 28.055 14.761 7.926 1.00 56.50 352 TRP A CA 1
ATOM 2792 C C . TRP A 1 352 ? 28.919 13.894 8.860 1.00 56.50 352 TRP A C 1
ATOM 2794 O O . TRP A 1 352 ? 30.045 14.299 9.158 1.00 56.50 352 TRP A O 1
ATOM 2804 N N . PRO A 1 353 ? 28.449 12.708 9.287 1.00 56.03 353 PRO A N 1
ATOM 2805 C CA . PRO A 1 353 ? 27.123 12.150 9.024 1.00 56.03 353 PRO A CA 1
ATOM 2806 C C . PRO A 1 353 ? 26.018 12.911 9.789 1.00 56.03 353 PRO A C 1
ATOM 2808 O O . PRO A 1 353 ? 26.295 13.489 10.841 1.00 56.03 353 PRO A O 1
ATOM 2811 N N . PRO A 1 354 ? 24.776 12.938 9.270 1.00 56.66 354 PRO A N 1
ATOM 2812 C CA . PRO A 1 354 ? 23.626 13.456 10.007 1.00 56.66 354 PRO A CA 1
ATOM 2813 C C . PRO A 1 354 ? 23.524 12.757 11.367 1.00 56.66 354 PRO A C 1
ATOM 2815 O O . PRO A 1 354 ? 23.765 11.552 11.469 1.00 56.66 354 PRO A O 1
ATOM 2818 N N . GLY A 1 355 ? 23.154 13.502 12.413 1.00 57.53 355 GLY A N 1
ATOM 2819 C CA . GLY A 1 355 ? 22.736 12.879 13.668 1.00 57.53 355 GLY A CA 1
ATOM 2820 C C . GLY A 1 355 ? 21.581 11.908 13.390 1.00 57.53 355 GLY A C 1
ATOM 2821 O O . GLY A 1 355 ? 20.756 12.200 12.519 1.00 57.53 355 GLY A O 1
ATOM 2822 N N . PRO A 1 356 ? 21.530 10.747 14.063 1.00 60.53 356 PRO A N 1
ATOM 2823 C CA . PRO A 1 356 ? 20.516 9.749 13.771 1.00 60.53 356 PRO A CA 1
ATOM 2824 C C . PRO A 1 356 ? 19.134 10.349 14.040 1.00 60.53 356 PRO A C 1
ATOM 2826 O O . PRO A 1 356 ? 18.897 10.928 15.099 1.00 60.53 356 PRO A O 1
ATOM 2829 N N . VAL A 1 357 ? 18.222 10.229 13.071 1.00 63.50 357 VAL A N 1
ATOM 2830 C CA . VAL A 1 357 ? 16.854 10.768 13.219 1.00 63.50 357 VAL A CA 1
ATOM 2831 C C . VAL A 1 357 ? 16.051 10.024 14.296 1.00 63.50 357 VAL A C 1
ATOM 2833 O O . VAL A 1 357 ? 15.023 10.507 14.758 1.00 63.50 357 VAL A O 1
ATOM 2836 N N . ASP A 1 358 ? 16.556 8.863 14.712 1.00 68.25 358 ASP A N 1
ATOM 2837 C CA . ASP A 1 358 ? 16.107 8.067 15.847 1.00 68.25 358 ASP A CA 1
ATOM 2838 C C . ASP A 1 358 ? 17.339 7.420 16.504 1.00 68.25 358 ASP A C 1
ATOM 2840 O O . ASP A 1 358 ? 18.155 6.808 15.813 1.00 68.25 358 ASP A O 1
ATOM 2844 N N . ALA A 1 359 ? 17.467 7.526 17.830 1.00 66.44 359 ALA A N 1
ATOM 2845 C CA . ALA A 1 359 ? 18.568 6.951 18.607 1.00 66.44 359 ALA A CA 1
ATOM 2846 C C . ALA A 1 359 ? 18.722 5.425 18.431 1.00 66.44 359 ALA A C 1
ATOM 2848 O O . ALA A 1 359 ? 19.798 4.890 18.694 1.00 66.44 359 ALA A O 1
ATOM 2849 N N . GLY A 1 360 ? 17.676 4.727 17.971 1.00 77.69 360 GLY A N 1
ATOM 2850 C CA . GLY A 1 360 ? 17.718 3.296 17.660 1.00 77.69 360 GLY A CA 1
ATOM 2851 C C . GLY A 1 360 ? 18.378 2.930 16.322 1.00 77.69 360 GLY A C 1
ATOM 2852 O O . GLY A 1 360 ? 18.643 1.751 16.087 1.00 77.69 360 GLY A O 1
ATOM 2853 N N . ILE A 1 361 ? 18.653 3.897 15.435 1.00 84.88 361 ILE A N 1
ATOM 2854 C CA . ILE A 1 361 ? 19.209 3.632 14.100 1.00 84.88 361 ILE A CA 1
ATOM 2855 C C . ILE A 1 361 ? 20.730 3.871 14.097 1.00 84.88 361 ILE A C 1
ATOM 2857 O O . ILE A 1 361 ? 21.176 4.991 14.360 1.00 84.88 361 ILE A O 1
ATOM 2861 N N . PRO A 1 362 ? 21.554 2.864 13.741 1.00 88.00 362 PRO A N 1
ATOM 2862 C CA . PRO A 1 362 ? 23.000 3.034 13.637 1.00 88.00 362 PRO A CA 1
ATOM 2863 C C . PRO A 1 362 ? 23.394 4.104 12.612 1.00 88.00 362 PRO A C 1
ATOM 2865 O O . PRO A 1 362 ? 22.868 4.127 11.500 1.00 88.00 362 PRO A O 1
ATOM 2868 N N . SER A 1 363 ? 24.385 4.936 12.940 1.00 84.12 363 SER A N 1
ATOM 2869 C CA . SER A 1 363 ? 24.826 6.066 12.099 1.00 84.12 363 SER A CA 1
ATOM 2870 C C . SER A 1 363 ? 25.388 5.670 10.729 1.00 84.12 363 SER A C 1
ATOM 2872 O O . SER A 1 363 ? 25.396 6.483 9.809 1.00 84.12 363 SER A O 1
ATOM 2874 N N . TRP A 1 364 ? 25.852 4.428 10.574 1.00 88.00 364 TRP A N 1
ATOM 2875 C CA . TRP A 1 364 ? 26.332 3.891 9.297 1.00 88.00 364 TRP A CA 1
ATOM 2876 C C . TRP A 1 364 ? 25.194 3.464 8.356 1.00 88.00 364 TRP A C 1
ATOM 2878 O O . TRP A 1 364 ? 25.422 3.250 7.16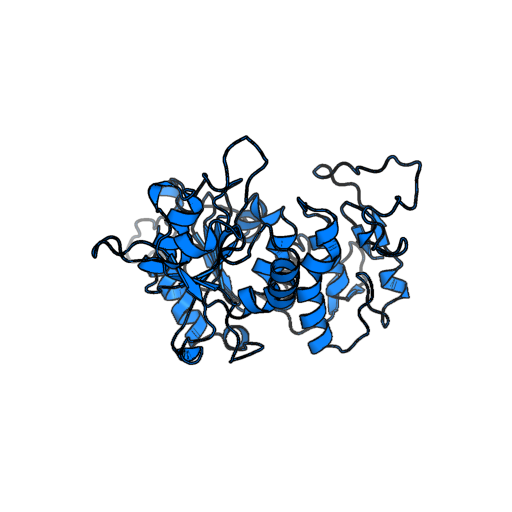3 1.00 88.00 364 TRP A O 1
ATOM 2888 N N . SER A 1 365 ? 23.969 3.329 8.871 1.00 90.75 365 SER A N 1
ATOM 2889 C CA . SER A 1 365 ? 22.802 2.978 8.069 1.00 90.75 365 SER A CA 1
ATOM 2890 C C . SER A 1 365 ? 22.315 4.183 7.272 1.00 90.75 365 SER A C 1
ATOM 2892 O O . SER A 1 365 ? 22.149 5.271 7.821 1.00 90.75 365 SER A O 1
ATOM 2894 N N . TRP A 1 366 ? 21.950 3.974 6.005 1.00 90.06 366 TRP A N 1
ATOM 2895 C CA . TRP A 1 366 ? 21.238 4.986 5.214 1.00 90.06 366 TRP A CA 1
ATOM 2896 C C . TRP A 1 366 ? 19.916 5.411 5.866 1.00 90.06 366 TRP A C 1
ATOM 2898 O O . TRP A 1 366 ? 19.441 6.527 5.647 1.00 90.06 366 TRP A O 1
ATOM 2908 N N . ALA A 1 367 ? 19.321 4.555 6.706 1.00 89.25 367 ALA A N 1
ATOM 2909 C CA . ALA A 1 367 ? 18.102 4.886 7.426 1.00 89.25 367 ALA A CA 1
ATOM 2910 C C . ALA A 1 367 ? 18.316 6.030 8.432 1.00 89.25 367 ALA A C 1
ATOM 2912 O O . ALA A 1 367 ? 17.363 6.751 8.724 1.00 89.25 367 ALA A O 1
ATOM 2913 N N . ALA A 1 368 ? 19.551 6.287 8.878 1.00 85.00 368 ALA A N 1
ATOM 2914 C CA . ALA A 1 368 ? 19.871 7.422 9.742 1.00 85.00 368 ALA A CA 1
ATOM 2915 C C . ALA A 1 368 ? 19.741 8.789 9.036 1.00 85.00 368 ALA A C 1
ATOM 2917 O O . ALA A 1 368 ? 19.749 9.813 9.710 1.00 85.00 368 ALA A O 1
ATOM 2918 N N . TYR A 1 369 ? 19.596 8.835 7.704 1.00 82.56 369 TYR A N 1
ATOM 2919 C CA . TYR A 1 369 ? 19.435 10.074 6.933 1.00 82.56 369 TYR A CA 1
ATOM 2920 C C . TYR A 1 369 ? 18.007 10.254 6.410 1.00 82.56 369 TYR A C 1
ATOM 2922 O O . TYR A 1 369 ? 17.566 9.477 5.564 1.00 82.56 369 TYR A O 1
ATOM 2930 N N . ASP A 1 370 ? 17.273 11.278 6.858 1.00 79.44 370 ASP A N 1
ATOM 2931 C CA . ASP A 1 370 ? 15.939 11.599 6.323 1.00 79.44 370 ASP A CA 1
ATOM 2932 C C . ASP A 1 370 ? 16.006 12.319 4.967 1.00 79.44 370 ASP A C 1
ATOM 2934 O O . ASP A 1 370 ? 16.035 13.549 4.865 1.00 79.44 370 ASP A O 1
ATOM 2938 N N . GLY A 1 371 ? 16.060 11.521 3.904 1.00 79.88 371 GLY A N 1
ATOM 2939 C CA . GLY A 1 371 ? 15.963 11.995 2.537 1.00 79.88 371 GLY A CA 1
ATOM 2940 C C . GLY A 1 371 ? 16.400 10.949 1.513 1.00 79.88 371 GLY A C 1
ATOM 2941 O O . GLY A 1 371 ? 16.791 9.837 1.877 1.00 79.88 371 GLY A O 1
ATOM 2942 N N . PRO A 1 372 ? 16.364 11.314 0.220 1.00 84.12 372 PRO A N 1
ATOM 2943 C CA . PRO A 1 372 ? 16.776 10.436 -0.863 1.00 84.12 372 PRO A CA 1
ATOM 2944 C C . PRO A 1 372 ? 18.239 10.007 -0.734 1.00 84.12 372 PRO A C 1
ATOM 2946 O O . PRO A 1 372 ? 19.124 10.848 -0.568 1.00 84.12 372 PRO A O 1
ATOM 2949 N N . ILE A 1 373 ? 18.494 8.715 -0.900 1.00 86.50 373 ILE A N 1
ATOM 2950 C CA . ILE A 1 373 ? 19.840 8.133 -0.966 1.00 86.50 373 ILE A CA 1
ATOM 2951 C C . ILE A 1 373 ? 20.074 7.439 -2.312 1.00 86.50 373 ILE A C 1
ATOM 2953 O O . ILE A 1 373 ? 19.120 7.170 -3.048 1.00 86.50 373 ILE A O 1
ATOM 2957 N N . THR A 1 374 ? 21.344 7.165 -2.607 1.00 85.31 374 THR A N 1
ATOM 2958 C CA . THR A 1 374 ? 21.814 6.357 -3.742 1.00 85.31 374 THR A CA 1
ATOM 2959 C C . THR A 1 374 ? 22.955 5.452 -3.280 1.00 85.31 374 THR A C 1
ATOM 2961 O O . THR A 1 374 ? 23.856 5.939 -2.595 1.00 85.31 374 THR A O 1
ATOM 2964 N N . PHE A 1 375 ? 22.940 4.171 -3.658 1.00 85.06 375 PHE A N 1
ATOM 2965 C CA . PHE A 1 375 ? 24.063 3.247 -3.456 1.00 85.06 375 PHE A CA 1
ATOM 2966 C C . PHE A 1 375 ? 25.038 3.302 -4.637 1.00 85.06 375 PHE A C 1
ATOM 2968 O O . PHE A 1 375 ? 24.629 3.494 -5.785 1.00 85.06 375 PHE A O 1
ATOM 2975 N N . VAL A 1 376 ? 26.327 3.125 -4.352 1.00 79.88 376 VAL A N 1
ATOM 2976 C CA . VAL A 1 376 ? 27.426 3.120 -5.334 1.00 79.88 376 VAL A CA 1
ATOM 2977 C C . VAL A 1 376 ? 27.684 1.716 -5.864 1.00 79.88 376 VAL A C 1
ATOM 2979 O O . VAL A 1 376 ? 27.661 0.753 -5.064 1.00 79.88 376 VAL A O 1
#

Mean predicted aligned error: 8.76 Å

Nearest PDB structures (foldseek):
  8ay2-assembly1_A  TM=4.377E-01  e=9.774E+00  Rattus norvegicus

pLDDT: mean 81.67, std 15.29, range [38.88, 97.88]